Protein AF-0000000077142277 (afdb_homodimer)

Structure (mmCIF, N/CA/C/O backbone):
data_AF-0000000077142277-model_v1
#
loop_
_entity.id
_entity.type
_entity.pdbx_description
1 polymer 'Beta-lactamase domain-containing protein'
#
loop_
_atom_site.group_PDB
_atom_site.id
_atom_site.type_symbol
_atom_site.label_atom_id
_atom_site.label_alt_id
_atom_site.label_comp_id
_atom_site.label_asym_id
_atom_site.label_entity_id
_atom_site.label_seq_id
_atom_site.pdbx_PDB_ins_code
_atom_site.Cartn_x
_atom_site.Cartn_y
_atom_site.Cartn_z
_atom_site.occupancy
_atom_site.B_iso_or_equiv
_atom_site.auth_seq_id
_atom_site.auth_comp_id
_atom_site.auth_asym_id
_atom_site.auth_atom_id
_atom_site.pdbx_PDB_model_num
ATOM 1 N N . MET A 1 1 ? 14.602 -24.438 -1.252 1 96.75 1 MET A N 1
ATOM 2 C CA . MET A 1 1 ? 13.758 -23.312 -1.617 1 96.75 1 MET A CA 1
ATOM 3 C C . MET A 1 1 ? 12.633 -23.109 -0.604 1 96.75 1 MET A C 1
ATOM 5 O O . MET A 1 1 ? 12.023 -24.094 -0.161 1 96.75 1 MET A O 1
ATOM 9 N N . LYS A 1 2 ? 12.359 -21.875 -0.113 1 98.06 2 LYS A N 1
ATOM 10 C CA . LYS A 1 2 ? 11.242 -21.609 0.78 1 98.06 2 LYS A CA 1
ATOM 11 C C . LYS A 1 2 ? 10.43 -20.406 0.303 1 98.06 2 LYS A C 1
ATOM 13 O O . LYS A 1 2 ? 10.969 -19.5 -0.344 1 98.06 2 LYS A O 1
ATOM 18 N N . VAL A 1 3 ? 9.141 -20.422 0.579 1 98.81 3 VAL A N 1
ATOM 19 C CA . VAL A 1 3 ? 8.211 -19.359 0.193 1 98.81 3 VAL A CA 1
ATOM 20 C C . VAL A 1 3 ? 7.566 -18.766 1.439 1 98.81 3 VAL A C 1
ATOM 22 O O . VAL A 1 3 ? 6.977 -19.484 2.248 1 98.81 3 VAL A O 1
ATOM 25 N N . THR A 1 4 ? 7.746 -17.484 1.633 1 98.88 4 THR A N 1
ATOM 26 C CA . THR A 1 4 ? 7.117 -16.75 2.73 1 98.88 4 THR A CA 1
ATOM 27 C C . THR A 1 4 ? 5.949 -15.914 2.225 1 98.88 4 THR A C 1
ATOM 29 O O . THR A 1 4 ? 6.09 -15.164 1.257 1 98.88 4 THR A O 1
ATOM 32 N N . VAL A 1 5 ? 4.812 -16.047 2.893 1 98.94 5 VAL A N 1
ATOM 33 C CA . VAL A 1 5 ? 3.629 -15.281 2.537 1 98.94 5 VAL A CA 1
ATOM 34 C C . VAL A 1 5 ? 3.705 -13.891 3.174 1 98.94 5 VAL A C 1
ATOM 36 O O . VAL A 1 5 ? 3.561 -13.75 4.391 1 98.94 5 VAL A O 1
ATOM 39 N N . LEU A 1 6 ? 3.898 -12.875 2.354 1 98.88 6 LEU A N 1
ATOM 40 C CA . LEU A 1 6 ? 3.906 -11.5 2.854 1 98.88 6 LEU A CA 1
ATOM 41 C C . LEU A 1 6 ? 2.504 -10.906 2.812 1 98.88 6 LEU A C 1
ATOM 43 O O . LEU A 1 6 ? 2.16 -10.062 3.646 1 98.88 6 LEU A O 1
ATOM 47 N N . GLY A 1 7 ? 1.737 -11.312 1.89 1 98.81 7 GLY A N 1
ATOM 48 C CA . GLY A 1 7 ? 0.345 -10.938 1.697 1 98.81 7 GLY A CA 1
ATOM 49 C C . GLY A 1 7 ? -0.426 -11.93 0.845 1 98.81 7 GLY A C 1
ATOM 50 O O . GLY A 1 7 ? 0.099 -12.445 -0.144 1 98.81 7 GLY A O 1
ATOM 51 N N . CYS A 1 8 ? -1.662 -12.195 1.239 1 98.88 8 CYS A N 1
ATOM 52 C CA . CYS A 1 8 ? -2.379 -13.273 0.568 1 98.88 8 CYS A CA 1
ATOM 53 C C . CYS A 1 8 ? -3.805 -12.852 0.23 1 98.88 8 CYS A C 1
ATOM 55 O O . CYS A 1 8 ? -4.617 -13.68 -0.178 1 98.88 8 CYS A O 1
ATOM 57 N N . HIS A 1 9 ? -4.137 -11.539 0.423 1 98.81 9 HIS A N 1
ATOM 58 C CA . HIS A 1 9 ? -5.492 -11.086 0.13 1 98.81 9 HIS A CA 1
ATOM 59 C C . HIS A 1 9 ? -5.602 -10.562 -1.298 1 98.81 9 HIS A C 1
ATOM 61 O O . HIS A 1 9 ? -4.598 -10.164 -1.896 1 98.81 9 HIS A O 1
ATOM 67 N N . GLY A 1 10 ? -6.84 -10.492 -1.81 1 98.44 10 GLY A N 1
ATOM 68 C CA . GLY A 1 10 ? -7.164 -9.883 -3.09 1 98.44 10 GLY A CA 1
ATOM 69 C C . GLY A 1 10 ? -8.656 -9.68 -3.293 1 98.44 10 GLY A C 1
ATOM 70 O O . GLY A 1 10 ? -9.469 -10.422 -2.75 1 98.44 10 GLY A O 1
ATOM 71 N N . PRO A 1 11 ? -9.016 -8.625 -3.902 1 98.31 11 PRO A N 1
ATOM 72 C CA . PRO A 1 11 ? -8.164 -7.59 -4.492 1 98.31 11 PRO A CA 1
ATOM 73 C C . PRO A 1 11 ? -7.883 -6.441 -3.529 1 98.31 11 PRO A C 1
ATOM 75 O O . PRO A 1 11 ? -7.379 -5.395 -3.943 1 98.31 11 PRO A O 1
ATOM 78 N N . PHE A 1 12 ? -8.281 -6.547 -2.311 1 98.69 12 PHE A N 1
ATOM 79 C CA . PHE A 1 12 ? -7.969 -5.586 -1.261 1 98.69 12 PHE A CA 1
ATOM 80 C C . PHE A 1 12 ? -7.602 -6.301 0.035 1 98.69 12 PHE A C 1
ATOM 82 O O . PHE A 1 12 ? -7.93 -7.473 0.218 1 98.69 12 PHE A O 1
ATOM 89 N N . PRO A 1 13 ? -6.855 -5.672 0.905 1 98.62 13 PRO A N 1
ATOM 90 C CA . PRO A 1 13 ? -6.387 -6.352 2.117 1 98.62 13 PRO A CA 1
ATOM 91 C C . PRO A 1 13 ? -7.453 -6.402 3.211 1 98.62 13 PRO A C 1
ATOM 93 O O . PRO A 1 13 ? -8.328 -5.539 3.268 1 98.62 13 PRO A O 1
ATOM 96 N N . GLY A 1 14 ? -7.453 -7.43 4.035 1 97.62 14 GLY A N 1
ATOM 97 C CA . GLY A 1 14 ? -8.188 -7.438 5.289 1 97.62 14 GLY A CA 1
ATOM 98 C C . GLY A 1 14 ? -7.484 -6.684 6.402 1 97.62 14 GLY A C 1
ATOM 99 O O . GLY A 1 14 ? -6.426 -6.09 6.18 1 97.62 14 GLY A O 1
ATOM 100 N N . PRO A 1 15 ? -8.086 -6.703 7.578 1 96.56 15 PRO A N 1
ATOM 101 C CA . PRO A 1 15 ? -7.434 -6.039 8.711 1 96.56 15 PRO A CA 1
ATOM 102 C C . PRO A 1 15 ? -6.027 -6.57 8.977 1 96.56 15 PRO A C 1
ATOM 104 O O . PRO A 1 15 ? -5.828 -7.785 9.062 1 96.56 15 PRO A O 1
ATOM 107 N N . TYR A 1 16 ? -5.039 -5.691 9.008 1 92.81 16 TYR A N 1
ATOM 108 C CA . TYR A 1 16 ? -3.643 -5.98 9.297 1 92.81 16 TYR A CA 1
ATOM 109 C C . TYR A 1 16 ? -3.025 -6.848 8.211 1 92.81 16 TYR A C 1
ATOM 111 O O . TYR A 1 16 ? -1.979 -7.469 8.414 1 92.81 16 TYR A O 1
ATOM 119 N N . GLY A 1 17 ? -3.691 -6.973 7.121 1 97.44 17 GLY A N 1
ATOM 120 C CA . GLY A 1 17 ? -3.207 -7.816 6.043 1 97.44 17 GLY A CA 1
ATOM 121 C C . GLY A 1 17 ? -2.518 -7.039 4.938 1 97.44 17 GLY A C 1
ATOM 122 O O . GLY A 1 17 ? -2.148 -5.879 5.125 1 97.44 17 GLY A O 1
ATOM 123 N N . ALA A 1 18 ? -2.201 -7.707 3.871 1 98.75 18 ALA A N 1
ATOM 124 C CA . ALA A 1 18 ? -1.625 -7.172 2.639 1 98.75 18 ALA A CA 1
ATOM 125 C C . ALA A 1 18 ? -2.15 -7.926 1.418 1 98.75 18 ALA A C 1
ATOM 127 O O . ALA A 1 18 ? -2.684 -9.031 1.544 1 98.75 18 ALA A O 1
ATOM 128 N N . THR A 1 19 ? -2.121 -7.27 0.336 1 98.88 19 THR A N 1
ATOM 129 C CA . THR A 1 19 ? -2.475 -7.977 -0.891 1 98.88 19 THR A CA 1
ATOM 130 C C . THR A 1 19 ? -1.279 -8.758 -1.427 1 98.88 19 THR A C 1
ATOM 132 O O . THR A 1 19 ? -0.263 -8.898 -0.742 1 98.88 19 THR A O 1
ATOM 135 N N . SER A 1 20 ? -1.313 -9.312 -2.566 1 98.94 20 SER A N 1
ATOM 136 C CA . SER A 1 20 ? -0.453 -10.375 -3.076 1 98.94 20 SER A CA 1
ATOM 137 C C . SER A 1 20 ? 1.018 -9.977 -3.008 1 98.94 20 SER A C 1
ATOM 139 O O . SER A 1 20 ? 1.406 -8.93 -3.533 1 98.94 20 SER A O 1
ATOM 141 N N . GLY A 1 21 ? 1.803 -10.68 -2.354 1 98.94 21 GLY A N 1
ATOM 142 C CA . GLY A 1 21 ? 3.25 -10.609 -2.234 1 98.94 21 GLY A CA 1
ATOM 143 C C . GLY A 1 21 ? 3.859 -11.836 -1.581 1 98.94 21 GLY A C 1
ATOM 144 O O . GLY A 1 21 ? 3.438 -12.242 -0.496 1 98.94 21 GLY A O 1
ATOM 145 N N . TYR A 1 22 ? 4.859 -12.453 -2.166 1 98.94 22 TYR A N 1
ATOM 146 C CA . TYR A 1 22 ? 5.469 -13.688 -1.694 1 98.94 22 TYR A CA 1
ATOM 147 C C . TYR A 1 22 ? 6.98 -13.656 -1.871 1 98.94 22 TYR A C 1
ATOM 149 O O . TYR A 1 22 ? 7.48 -13.281 -2.936 1 98.94 22 TYR A O 1
ATOM 157 N N . LEU A 1 23 ? 7.668 -13.969 -0.826 1 98.88 23 LEU A N 1
ATOM 158 C CA . LEU A 1 23 ? 9.125 -13.984 -0.85 1 98.88 23 LEU A CA 1
ATOM 159 C C . LEU A 1 23 ? 9.656 -15.406 -1.062 1 98.88 23 LEU A C 1
ATOM 161 O O . LEU A 1 23 ? 9.391 -16.297 -0.25 1 98.88 23 LEU A O 1
ATOM 165 N N . VAL A 1 24 ? 10.305 -15.648 -2.172 1 98.81 24 VAL A N 1
ATOM 166 C CA . VAL A 1 24 ? 10.938 -16.938 -2.463 1 98.81 24 VAL A CA 1
ATOM 167 C C . VAL A 1 24 ? 12.43 -16.859 -2.158 1 98.81 24 VAL A C 1
ATOM 169 O O . VAL A 1 24 ? 13.133 -15.977 -2.666 1 98.81 24 VAL A O 1
ATOM 172 N N . GLU A 1 25 ? 12.859 -17.719 -1.372 1 98 25 GLU A N 1
ATOM 173 C CA . GLU A 1 25 ? 14.266 -17.719 -0.972 1 98 25 GLU A CA 1
ATOM 174 C C . GLU A 1 25 ? 14.938 -19.047 -1.304 1 98 25 GLU A C 1
ATOM 176 O O . GLU A 1 25 ? 14.328 -20.109 -1.156 1 98 25 GLU A O 1
ATOM 181 N N . GLU A 1 26 ? 16.078 -19.016 -1.803 1 96 26 GLU A N 1
ATOM 182 C CA . GLU A 1 26 ? 16.984 -20.141 -2.041 1 96 26 GLU A CA 1
ATOM 183 C C . GLU A 1 26 ? 18.438 -19.75 -1.812 1 96 26 GLU A C 1
ATOM 185 O O . GLU A 1 26 ? 19 -18.984 -2.6 1 96 26 GLU A O 1
ATOM 190 N N . GLU A 1 27 ? 19.062 -20.266 -0.745 1 91.5 27 GLU A N 1
ATOM 191 C CA . GLU A 1 27 ? 20.422 -19.891 -0.358 1 91.5 27 GLU A CA 1
ATOM 192 C C . GLU A 1 27 ? 20.562 -18.375 -0.197 1 91.5 27 GLU A C 1
ATOM 194 O O . GLU A 1 27 ? 19.812 -17.766 0.566 1 91.5 27 GLU A O 1
ATOM 199 N N . ASN A 1 28 ? 21.297 -17.734 -1.004 1 89.69 28 ASN A N 1
ATOM 200 C CA . ASN A 1 28 ? 21.547 -16.312 -0.842 1 89.69 28 ASN A CA 1
ATOM 201 C C . ASN A 1 28 ? 20.734 -15.492 -1.84 1 89.69 28 ASN A C 1
ATOM 203 O O . ASN A 1 28 ? 21 -14.297 -2.029 1 89.69 28 ASN A O 1
ATOM 207 N N . THR A 1 29 ? 19.75 -16.203 -2.402 1 93.5 29 THR A N 1
ATOM 208 C CA . THR A 1 29 ? 18.906 -15.531 -3.387 1 93.5 29 THR A CA 1
ATOM 209 C C . THR A 1 29 ? 17.484 -15.367 -2.857 1 93.5 29 THR A C 1
ATOM 211 O O . THR A 1 29 ? 16.953 -16.281 -2.225 1 93.5 29 THR A O 1
ATOM 214 N N . HIS A 1 30 ? 16.922 -14.18 -2.947 1 95.25 30 HIS A N 1
ATOM 215 C CA . HIS A 1 30 ? 15.5 -14.047 -2.691 1 95.25 30 HIS A CA 1
ATOM 216 C C . HIS A 1 30 ? 14.812 -13.258 -3.805 1 95.25 30 HIS A C 1
ATOM 218 O O . HIS A 1 30 ? 15.398 -12.328 -4.363 1 95.25 30 HIS A O 1
ATOM 224 N N . ILE A 1 31 ? 13.68 -13.703 -4.262 1 98.62 31 ILE A N 1
ATOM 225 C CA . ILE A 1 31 ? 12.836 -13.18 -5.328 1 98.62 31 ILE A CA 1
ATOM 226 C C . ILE A 1 31 ? 11.461 -12.828 -4.766 1 98.62 31 ILE A C 1
ATOM 228 O O . ILE A 1 31 ? 10.82 -13.648 -4.109 1 98.62 31 ILE A O 1
ATOM 232 N N . LEU A 1 32 ? 11.117 -11.57 -4.965 1 98.94 32 LEU A N 1
ATOM 233 C CA . LEU A 1 32 ? 9.781 -11.156 -4.566 1 98.94 32 LEU A CA 1
ATOM 234 C C . LEU A 1 32 ? 8.781 -11.398 -5.695 1 98.94 32 LEU A C 1
ATOM 236 O O . LEU A 1 32 ? 8.969 -10.906 -6.809 1 98.94 32 LEU A O 1
ATOM 240 N N . LEU A 1 33 ? 7.762 -12.219 -5.453 1 98.94 33 LEU A N 1
ATOM 241 C CA . LEU A 1 33 ? 6.648 -12.406 -6.375 1 98.94 33 LEU A CA 1
ATOM 242 C C . LEU A 1 33 ? 5.512 -11.438 -6.055 1 98.94 33 LEU A C 1
ATOM 244 O O . LEU A 1 33 ? 4.945 -11.484 -4.957 1 98.94 33 LEU A O 1
ATOM 248 N N . ASP A 1 34 ? 5.141 -10.547 -6.98 1 98.94 34 ASP A N 1
ATOM 249 C CA . ASP A 1 34 ? 4.152 -9.484 -6.832 1 98.94 34 ASP A CA 1
ATOM 250 C C . ASP A 1 34 ? 4.516 -8.562 -5.668 1 98.94 34 ASP A C 1
ATOM 252 O O . ASP A 1 34 ? 5.355 -8.898 -4.836 1 98.94 34 ASP A O 1
ATOM 256 N N . CYS A 1 35 ? 4.004 -7.418 -5.703 1 98.94 35 CYS A N 1
ATOM 257 C CA . CYS A 1 35 ? 4.309 -6.344 -4.762 1 98.94 35 CYS A CA 1
ATOM 258 C C . CYS A 1 35 ? 3.074 -5.5 -4.477 1 98.94 35 CYS A C 1
ATOM 260 O O . CYS A 1 35 ? 3.064 -4.297 -4.746 1 98.94 35 CYS A O 1
ATOM 262 N N . GLY A 1 36 ? 2.064 -6.133 -3.879 1 98.88 36 GLY A N 1
ATOM 263 C CA . GLY A 1 36 ? 0.787 -5.492 -3.605 1 98.88 36 GLY A CA 1
ATOM 264 C C . GLY A 1 36 ? 0.832 -4.555 -2.418 1 98.88 36 GLY A C 1
ATOM 265 O O . GLY A 1 36 ? 1.909 -4.242 -1.904 1 98.88 36 GLY A O 1
ATOM 266 N N . SER A 1 37 ? -0.294 -4.082 -1.984 1 98.69 37 SER A N 1
ATOM 267 C CA . SER A 1 37 ? -0.437 -3.148 -0.874 1 98.69 37 SER A CA 1
ATOM 268 C C . SER A 1 37 ? 0.078 -3.752 0.428 1 98.69 37 SER A C 1
ATOM 270 O O . SER A 1 37 ? -0.338 -4.844 0.818 1 98.69 37 SER A 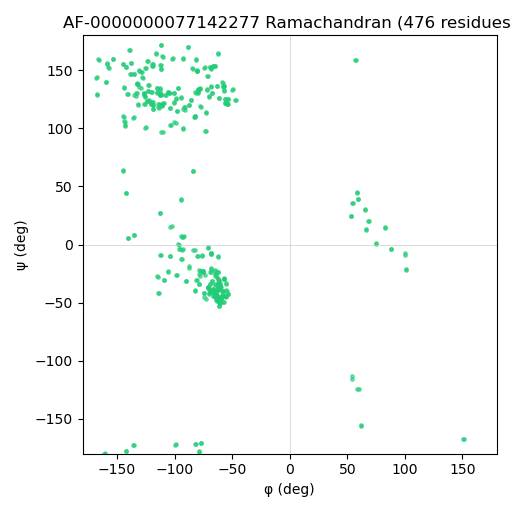O 1
ATOM 272 N N . GLY A 1 38 ? 0.979 -3.047 1.065 1 98.69 38 GLY A N 1
ATOM 273 C CA . GLY A 1 38 ? 1.481 -3.459 2.367 1 98.69 38 GLY A CA 1
ATOM 274 C C . GLY A 1 38 ? 2.67 -4.398 2.277 1 98.69 38 GLY A C 1
ATOM 275 O O . GLY A 1 38 ? 3.281 -4.73 3.295 1 98.69 38 GLY A O 1
ATOM 276 N N . VAL A 1 39 ? 3.09 -4.816 1.101 1 98.88 39 VAL A N 1
ATOM 277 C CA . VAL A 1 39 ? 4.051 -5.898 0.921 1 98.88 39 VAL A CA 1
ATOM 278 C C . VAL A 1 39 ? 5.449 -5.414 1.294 1 98.88 39 VAL A C 1
ATOM 280 O O . VAL A 1 39 ? 6.195 -6.117 1.981 1 98.88 39 VAL A O 1
ATOM 283 N N . ILE A 1 40 ? 5.836 -4.191 0.905 1 98.56 40 ILE A N 1
ATOM 284 C CA . ILE A 1 40 ? 7.223 -3.768 1.074 1 98.56 40 ILE A CA 1
ATOM 285 C C . ILE A 1 40 ? 7.516 -3.545 2.557 1 98.56 40 ILE A C 1
ATOM 287 O O . ILE A 1 40 ? 8.625 -3.82 3.023 1 98.56 40 ILE A O 1
ATOM 291 N N . SER A 1 41 ? 6.543 -3.025 3.33 1 98.62 41 SER A N 1
ATOM 292 C CA . SER A 1 41 ? 6.738 -2.91 4.773 1 98.62 41 SER A CA 1
ATOM 293 C C . SER A 1 41 ? 6.969 -4.277 5.41 1 98.62 41 SER A C 1
ATOM 295 O O . SER A 1 41 ? 7.801 -4.414 6.309 1 98.62 41 SER A O 1
ATOM 297 N N . ARG A 1 42 ? 6.301 -5.305 4.918 1 98.56 42 ARG A N 1
ATOM 298 C CA . ARG A 1 42 ? 6.371 -6.656 5.465 1 98.56 42 ARG A CA 1
ATOM 299 C C . ARG A 1 42 ? 7.648 -7.359 5.012 1 98.56 42 ARG A C 1
ATOM 301 O O . ARG A 1 42 ? 8.227 -8.148 5.762 1 98.56 42 ARG A O 1
ATOM 308 N N . TYR A 1 43 ? 8.086 -7.062 3.795 1 98.75 43 TYR A N 1
ATOM 309 C CA . TYR A 1 43 ? 9.367 -7.559 3.309 1 98.75 43 TYR A CA 1
ATOM 310 C C . TYR A 1 43 ? 10.5 -7.172 4.254 1 98.75 43 TYR A C 1
ATOM 312 O O . TYR A 1 43 ? 11.398 -7.973 4.52 1 98.75 43 TYR A O 1
ATOM 320 N N . GLN A 1 44 ? 10.398 -6.059 4.855 1 98.38 44 GLN A N 1
ATOM 321 C CA . GLN A 1 44 ? 11.461 -5.488 5.68 1 98.38 44 GLN A CA 1
ATOM 322 C C . GLN A 1 44 ? 11.539 -6.184 7.035 1 98.38 44 GLN A C 1
ATOM 324 O O . GLN A 1 44 ? 12.438 -5.906 7.832 1 98.38 44 GLN A O 1
ATOM 329 N N . ARG A 1 45 ? 10.594 -6.996 7.336 1 96.19 45 ARG A N 1
ATOM 330 C CA . ARG A 1 45 ? 10.719 -7.875 8.492 1 96.19 45 ARG A CA 1
ATOM 331 C C . ARG A 1 45 ? 11.891 -8.836 8.336 1 96.19 45 ARG A C 1
ATOM 333 O O . ARG A 1 45 ? 12.461 -9.297 9.32 1 96.19 45 ARG A O 1
ATOM 340 N N . TYR A 1 46 ? 12.227 -9.039 7.137 1 97.25 46 TYR A N 1
ATOM 341 C CA . TYR A 1 46 ? 13.195 -10.094 6.859 1 97.25 46 TYR A CA 1
ATOM 342 C C . TYR A 1 46 ? 14.5 -9.508 6.332 1 97.25 46 TYR A C 1
ATOM 344 O O . TYR A 1 46 ? 15.586 -9.938 6.727 1 97.25 46 TYR A O 1
ATOM 352 N N . TYR A 1 47 ? 14.367 -8.523 5.445 1 97.12 47 TYR A N 1
ATOM 353 C CA . TYR A 1 47 ? 15.555 -7.969 4.805 1 97.12 47 TYR A CA 1
ATOM 354 C C . TYR A 1 47 ? 15.422 -6.461 4.621 1 97.12 47 TYR A C 1
ATOM 356 O O . TYR A 1 47 ? 14.312 -5.949 4.441 1 97.12 47 TYR A O 1
ATOM 364 N N . ASP A 1 48 ? 16.578 -5.789 4.59 1 95.81 48 ASP A N 1
ATOM 365 C CA . ASP A 1 48 ? 16.594 -4.391 4.172 1 95.81 48 ASP A CA 1
ATOM 366 C C . ASP A 1 48 ? 16.266 -4.258 2.684 1 95.81 48 ASP A C 1
ATOM 368 O O . ASP A 1 48 ? 16.562 -5.16 1.896 1 95.81 48 ASP A O 1
ATOM 372 N N . LEU A 1 49 ? 15.695 -3.166 2.301 1 97.06 49 LEU A N 1
ATOM 373 C CA . LEU A 1 49 ? 15.266 -2.973 0.921 1 97.06 49 LEU A CA 1
ATOM 374 C C . LEU A 1 49 ? 16.453 -2.99 -0.031 1 97.06 49 LEU A C 1
ATOM 376 O O . LEU A 1 49 ? 16.297 -3.289 -1.218 1 97.06 49 LEU A O 1
ATOM 380 N N . ASN A 1 50 ? 17.656 -2.592 0.493 1 95.06 50 ASN A N 1
ATOM 381 C CA . ASN A 1 50 ? 18.828 -2.572 -0.377 1 95.06 50 ASN A CA 1
ATOM 382 C C . ASN A 1 50 ? 19.25 -3.984 -0.772 1 95.06 50 ASN A C 1
ATOM 384 O O . ASN A 1 50 ? 20.094 -4.156 -1.656 1 95.06 50 ASN A O 1
ATOM 388 N N . ARG A 1 51 ? 18.641 -5.043 -0.187 1 95.38 51 ARG A N 1
ATOM 389 C CA . ARG A 1 51 ? 18.922 -6.434 -0.506 1 95.38 51 ARG A CA 1
ATOM 390 C C . ARG A 1 51 ? 17.969 -6.969 -1.563 1 95.38 51 ARG A C 1
ATOM 392 O O . ARG A 1 51 ? 18.156 -8.07 -2.084 1 95.38 51 ARG A O 1
ATOM 399 N N . LEU A 1 52 ? 16.922 -6.266 -1.851 1 97 52 LEU A N 1
ATOM 400 C CA . LEU A 1 52 ? 15.953 -6.672 -2.861 1 97 52 LEU A CA 1
ATOM 401 C C . LEU A 1 52 ? 16.516 -6.5 -4.266 1 97 52 LEU A C 1
ATOM 403 O O . LEU A 1 52 ? 16.734 -5.375 -4.719 1 97 52 LEU A O 1
ATOM 407 N N . LYS A 1 53 ? 16.734 -7.613 -4.977 1 97.19 53 LYS A N 1
ATOM 408 C CA . LYS A 1 53 ? 17.406 -7.539 -6.273 1 97.19 53 LYS A CA 1
ATOM 409 C C . LYS A 1 53 ? 16.469 -7.949 -7.402 1 97.19 53 LYS A C 1
ATOM 411 O O . LYS A 1 53 ? 16.641 -7.52 -8.547 1 97.19 53 LYS A O 1
ATOM 416 N N . TYR A 1 54 ? 15.469 -8.828 -7.066 1 98.56 54 TYR A N 1
ATOM 417 C CA . TYR A 1 54 ? 14.617 -9.398 -8.102 1 98.56 54 TYR A CA 1
ATOM 418 C C . TYR A 1 54 ? 13.148 -9.32 -7.711 1 98.56 54 TYR A C 1
ATOM 420 O O . TYR A 1 54 ? 12.773 -9.688 -6.594 1 98.56 54 TYR A O 1
ATOM 428 N N . ILE A 1 55 ? 12.344 -8.828 -8.602 1 98.94 55 ILE A N 1
ATOM 429 C CA . ILE A 1 55 ? 10.891 -8.852 -8.469 1 98.94 55 ILE A CA 1
ATOM 430 C C . ILE A 1 55 ? 10.273 -9.477 -9.719 1 98.94 55 ILE A C 1
ATOM 432 O O . ILE A 1 55 ? 10.672 -9.156 -10.844 1 98.94 55 ILE A O 1
ATOM 436 N N . VAL A 1 56 ? 9.406 -10.406 -9.594 1 98.94 56 VAL A N 1
ATOM 437 C CA . VAL A 1 56 ? 8.609 -10.961 -10.672 1 98.94 56 VAL A CA 1
ATOM 438 C C . VAL A 1 56 ? 7.133 -10.625 -10.453 1 98.94 56 VAL A C 1
ATOM 440 O O . VAL A 1 56 ? 6.559 -10.977 -9.422 1 98.94 56 VAL A O 1
ATOM 443 N N . LEU A 1 57 ? 6.543 -9.891 -11.367 1 98.94 57 LEU A N 1
ATOM 444 C CA . LEU A 1 57 ? 5.137 -9.508 -11.289 1 98.94 57 LEU A CA 1
ATOM 445 C C . LEU A 1 57 ? 4.281 -10.398 -12.195 1 98.94 57 LEU A C 1
ATOM 447 O O . LEU A 1 57 ? 4.531 -10.484 -13.398 1 98.94 57 LEU A O 1
ATOM 451 N N . SER A 1 58 ? 3.305 -11.055 -11.547 1 98.94 58 SER A N 1
ATOM 452 C CA . SER A 1 58 ? 2.4 -11.883 -12.328 1 98.94 58 SER A CA 1
ATOM 453 C C . SER A 1 58 ? 1.596 -11.047 -13.32 1 98.94 58 SER A C 1
ATOM 455 O O . SER A 1 58 ? 1.39 -11.461 -14.469 1 98.94 58 SER A O 1
ATOM 457 N N . HIS A 1 59 ? 1.075 -9.93 -12.852 1 98.88 59 HIS A N 1
ATOM 458 C CA . HIS A 1 59 ? 0.354 -8.977 -13.695 1 98.88 59 HIS A CA 1
ATOM 459 C C . HIS A 1 59 ? 0.28 -7.605 -13.031 1 98.88 59 HIS A C 1
ATOM 461 O O . HIS A 1 59 ? 0.796 -7.414 -11.93 1 98.88 59 HIS A O 1
ATOM 467 N N . LEU A 1 60 ? -0.366 -6.676 -13.727 1 98.75 60 LEU A N 1
ATOM 468 C CA . LEU A 1 60 ? -0.147 -5.285 -13.336 1 98.75 60 LEU A CA 1
ATOM 469 C C . LEU A 1 60 ? -1.418 -4.68 -12.75 1 98.75 60 LEU A C 1
ATOM 471 O O . LEU A 1 60 ? -1.646 -3.473 -12.867 1 98.75 60 LEU A O 1
ATOM 475 N N . HIS A 1 61 ? -2.326 -5.516 -12.148 1 98.69 61 HIS A N 1
ATOM 476 C CA . HIS A 1 61 ? -3.402 -4.949 -11.344 1 98.69 61 HIS A CA 1
ATOM 477 C C . HIS A 1 61 ? -2.859 -4.332 -10.055 1 98.69 61 HIS A C 1
ATOM 479 O O . HIS A 1 61 ? -1.843 -4.789 -9.531 1 98.69 61 HIS A O 1
ATOM 485 N N . SER A 1 62 ? -3.525 -3.396 -9.547 1 98.31 62 SER A N 1
ATOM 486 C CA . SER A 1 62 ? -3.039 -2.588 -8.43 1 98.31 62 SER A CA 1
ATOM 487 C C . SER A 1 62 ? -2.785 -3.445 -7.195 1 98.31 62 SER A C 1
ATOM 489 O O . SER A 1 62 ? -1.827 -3.207 -6.457 1 98.31 62 SER A O 1
ATOM 491 N N . ASP A 1 63 ? -3.639 -4.422 -6.938 1 98.69 63 ASP A N 1
ATOM 492 C CA . ASP A 1 63 ? -3.477 -5.238 -5.738 1 98.69 63 ASP A CA 1
ATOM 493 C C . ASP A 1 63 ? -2.27 -6.164 -5.863 1 98.69 63 ASP A C 1
ATOM 495 O O . ASP A 1 63 ? -1.9 -6.848 -4.902 1 98.69 63 ASP A O 1
ATOM 499 N N . HIS A 1 64 ? -1.563 -6.184 -6.973 1 98.94 64 HIS A N 1
ATOM 500 C CA . HIS A 1 64 ? -0.339 -6.953 -7.168 1 98.94 64 HIS A CA 1
ATOM 501 C C . HIS A 1 64 ? 0.87 -6.031 -7.316 1 98.94 64 HIS A C 1
ATOM 503 O O . HIS A 1 64 ? 2.012 -6.496 -7.301 1 98.94 64 HIS A O 1
ATOM 509 N N . VAL A 1 65 ? 0.626 -4.652 -7.449 1 98.88 65 VAL A N 1
ATOM 510 C CA . VAL A 1 65 ? 1.776 -3.82 -7.785 1 98.88 65 VAL A CA 1
ATOM 511 C C . VAL A 1 65 ? 1.715 -2.512 -7 1 98.88 65 VAL A C 1
ATOM 513 O O . VAL A 1 65 ? 2.549 -1.624 -7.195 1 98.88 65 VAL A O 1
ATOM 516 N N . ALA A 1 66 ? 0.789 -2.332 -6.109 1 98.5 66 ALA A N 1
ATOM 517 C CA . ALA A 1 66 ? 0.543 -1.06 -5.438 1 98.5 66 ALA A CA 1
ATOM 518 C C . ALA A 1 66 ? 1.818 -0.525 -4.793 1 98.5 66 ALA A C 1
ATOM 520 O O . ALA A 1 66 ? 2.121 0.667 -4.895 1 98.5 66 ALA A O 1
ATOM 521 N N . ASP A 1 67 ? 2.598 -1.34 -4.16 1 98.81 67 ASP A N 1
ATOM 522 C CA . ASP A 1 67 ? 3.752 -0.887 -3.389 1 98.81 67 ASP A CA 1
ATOM 523 C C . ASP A 1 67 ? 4.941 -0.602 -4.301 1 98.81 67 ASP A C 1
ATOM 525 O O . ASP A 1 67 ? 5.938 -0.014 -3.869 1 98.81 67 ASP A O 1
ATOM 529 N N . MET A 1 68 ? 4.875 -0.974 -5.602 1 98.81 68 MET A N 1
ATOM 530 C CA . MET A 1 68 ? 5.922 -0.57 -6.539 1 98.81 68 MET A CA 1
ATOM 531 C C . MET A 1 68 ? 6.062 0.948 -6.574 1 98.81 68 MET A C 1
ATOM 533 O O . MET A 1 68 ? 7.164 1.468 -6.777 1 98.81 68 MET A O 1
ATOM 537 N N . MET A 1 69 ? 4.934 1.613 -6.305 1 97.62 69 MET A N 1
ATOM 538 C CA . MET A 1 69 ? 4.871 3.062 -6.477 1 97.62 69 MET A CA 1
ATOM 539 C C . MET A 1 69 ? 5.535 3.777 -5.305 1 97.62 69 MET A C 1
ATOM 541 O O . MET A 1 69 ? 5.902 4.949 -5.414 1 97.62 69 MET A O 1
ATOM 545 N N . VAL A 1 70 ? 5.68 3.182 -4.141 1 98.44 70 VAL A N 1
ATOM 546 C CA . VAL A 1 70 ? 6.398 3.775 -3.021 1 98.44 70 VAL A CA 1
ATOM 547 C C . VAL A 1 70 ? 7.816 3.209 -2.957 1 98.44 70 VAL A C 1
ATOM 549 O O . VAL A 1 70 ? 8.734 3.879 -2.488 1 98.44 70 VAL A O 1
ATOM 552 N N . LEU A 1 71 ? 7.938 1.938 -3.516 1 98.75 71 LEU A N 1
ATOM 553 C CA . LEU A 1 71 ? 9.25 1.31 -3.566 1 98.75 71 LEU A CA 1
ATOM 554 C C . LEU A 1 71 ? 10.203 2.117 -4.438 1 98.75 71 LEU A C 1
ATOM 556 O O . LEU A 1 71 ? 11.391 2.242 -4.117 1 98.75 71 LEU A O 1
ATOM 560 N N . ARG A 1 72 ? 9.688 2.66 -5.527 1 98.31 72 ARG A N 1
ATOM 561 C CA . ARG A 1 72 ? 10.562 3.402 -6.43 1 98.31 72 ARG A CA 1
ATOM 562 C C . ARG A 1 72 ? 11.164 4.617 -5.73 1 98.31 72 ARG A C 1
ATOM 564 O O . ARG A 1 72 ? 12.305 5 -6.02 1 98.31 72 ARG A O 1
ATOM 571 N N . TYR A 1 73 ? 10.43 5.273 -4.77 1 98.19 73 TYR A N 1
ATOM 572 C CA . TYR A 1 73 ? 10.977 6.371 -3.979 1 98.19 73 TYR A CA 1
ATOM 573 C C . TYR A 1 73 ? 12.086 5.875 -3.059 1 98.19 73 TYR A C 1
ATOM 575 O O . TYR A 1 73 ? 13.133 6.512 -2.943 1 98.19 73 TYR A O 1
ATOM 583 N N . ALA A 1 74 ? 11.828 4.742 -2.418 1 98.38 74 ALA A N 1
ATOM 584 C CA . ALA A 1 74 ? 12.812 4.16 -1.506 1 98.38 74 ALA A CA 1
ATOM 585 C C . ALA A 1 74 ? 14.133 3.896 -2.219 1 98.38 74 ALA A C 1
ATOM 587 O O . ALA A 1 74 ? 15.195 4.305 -1.743 1 98.38 74 ALA A O 1
ATOM 588 N N . LEU A 1 75 ? 14.023 3.256 -3.352 1 98.31 75 LEU A N 1
ATOM 589 C CA . LEU A 1 75 ? 15.203 2.867 -4.113 1 98.31 75 LEU A CA 1
ATOM 590 C C . LEU A 1 75 ? 15.961 4.094 -4.613 1 98.31 75 LEU A C 1
ATOM 592 O O . LEU A 1 75 ? 17.188 4.109 -4.625 1 98.31 75 LEU A O 1
ATOM 596 N N . ASP A 1 76 ? 15.234 5.102 -5.066 1 97.75 76 ASP A N 1
ATOM 597 C CA . ASP A 1 76 ? 15.852 6.34 -5.527 1 97.75 76 ASP A CA 1
ATOM 598 C C . ASP A 1 76 ? 16.672 6.996 -4.418 1 97.75 76 ASP A C 1
ATOM 600 O O . ASP A 1 76 ? 17.812 7.391 -4.633 1 97.75 76 ASP A O 1
ATOM 604 N N . ILE A 1 77 ? 16.094 7.082 -3.25 1 97.06 77 ILE A N 1
ATOM 605 C CA . ILE A 1 77 ? 16.75 7.699 -2.1 1 97.06 77 ILE A CA 1
ATOM 606 C C . ILE A 1 77 ? 17.969 6.875 -1.691 1 97.06 77 ILE A C 1
ATOM 608 O O . ILE A 1 77 ? 19.047 7.426 -1.446 1 97.06 77 ILE A O 1
ATOM 612 N N . MET A 1 78 ? 17.812 5.594 -1.649 1 96.94 78 MET A N 1
ATOM 613 C CA . MET A 1 78 ? 18.922 4.715 -1.269 1 96.94 78 MET A CA 1
ATOM 614 C C . MET A 1 78 ? 20.062 4.801 -2.279 1 96.94 78 MET A C 1
ATOM 616 O O . MET A 1 78 ? 21.234 4.789 -1.9 1 96.94 78 MET A O 1
ATOM 620 N N . LYS A 1 79 ?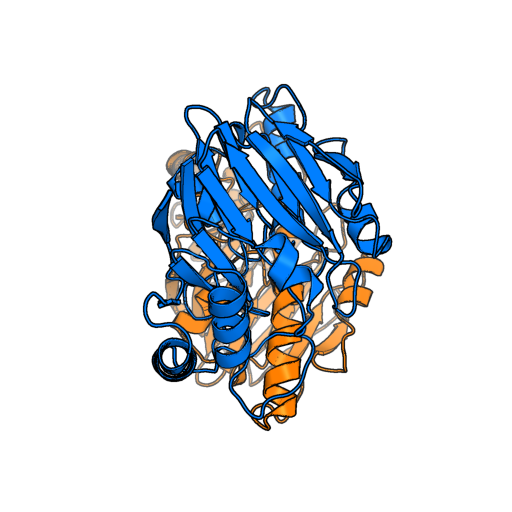 19.688 4.848 -3.545 1 96.75 79 LYS A N 1
ATOM 621 C CA . LYS A 1 79 ? 20.688 5.023 -4.594 1 96.75 79 LYS A CA 1
ATOM 622 C C . LYS A 1 79 ? 21.469 6.32 -4.398 1 96.75 79 LYS A C 1
ATOM 624 O O . LYS A 1 79 ? 22.703 6.328 -4.461 1 96.75 79 LYS A O 1
ATOM 629 N N . SER A 1 80 ? 20.781 7.418 -4.113 1 94.94 80 SER A N 1
ATOM 630 C CA . SER A 1 80 ? 21.406 8.727 -3.93 1 94.94 80 SER A CA 1
ATOM 631 C C . SER A 1 80 ? 22.312 8.742 -2.705 1 94.94 80 SER A C 1
ATOM 633 O O . SER A 1 80 ? 23.25 9.539 -2.633 1 94.94 80 SER A O 1
ATOM 635 N N . ARG A 1 81 ? 22.078 7.809 -1.766 1 94.31 81 ARG A N 1
ATOM 636 C CA . ARG A 1 81 ? 22.875 7.734 -0.542 1 94.31 81 ARG A CA 1
ATOM 637 C C . ARG A 1 81 ? 23.984 6.707 -0.674 1 94.31 81 ARG A C 1
ATOM 639 O O . ARG A 1 81 ? 24.672 6.395 0.304 1 94.31 81 ARG A O 1
ATOM 646 N N . GLY A 1 82 ? 24.062 6.082 -1.818 1 95.12 82 GLY A N 1
ATOM 647 C CA . GLY A 1 82 ? 25.141 5.121 -2.068 1 95.12 82 GLY A CA 1
ATOM 648 C C . GLY A 1 82 ? 24.844 3.748 -1.493 1 95.12 82 GLY A C 1
ATOM 649 O O . GLY A 1 82 ? 25.75 2.906 -1.406 1 95.12 82 GLY A O 1
ATOM 650 N N . MET A 1 83 ? 23.578 3.57 -1.146 1 94.81 83 MET A N 1
ATOM 651 C CA . MET A 1 83 ? 23.219 2.307 -0.515 1 94.81 83 MET A CA 1
ATOM 652 C C . MET A 1 83 ? 22.875 1.252 -1.564 1 94.81 83 MET A C 1
ATOM 654 O O . MET A 1 83 ? 22.781 0.065 -1.248 1 94.81 83 MET A O 1
ATOM 658 N N . LEU A 1 84 ? 22.578 1.657 -2.754 1 92.56 84 LEU A N 1
ATOM 659 C CA . LEU A 1 84 ? 22.234 0.774 -3.867 1 92.56 84 LEU A CA 1
ATOM 660 C C . LEU A 1 84 ? 23.219 0.967 -5.023 1 92.56 84 LEU A C 1
ATOM 662 O O . LEU A 1 84 ? 23.484 2.1 -5.434 1 92.56 84 LEU A O 1
ATOM 666 N N . THR A 1 85 ? 23.766 -0.088 -5.57 1 90 85 THR A N 1
ATOM 667 C CA . THR A 1 85 ? 24.734 0.009 -6.656 1 90 85 THR A CA 1
ATOM 668 C C . THR A 1 85 ? 24.109 -0.385 -7.984 1 90 85 THR A C 1
ATOM 670 O O . THR A 1 85 ? 24.609 -0.029 -9.055 1 90 85 THR A O 1
ATOM 673 N N . GLU A 1 86 ? 23.078 -1.135 -7.984 1 95.56 86 GLU A N 1
ATOM 674 C CA . GLU A 1 86 ? 22.391 -1.613 -9.18 1 95.56 86 GLU A CA 1
ATOM 675 C C . GLU A 1 86 ? 20.875 -1.483 -9.031 1 95.56 86 GLU A C 1
ATOM 677 O O . GLU A 1 86 ? 20.344 -1.581 -7.93 1 95.56 86 GLU A O 1
ATOM 682 N N . PRO A 1 87 ? 20.172 -1.215 -10.156 1 97.94 87 PRO A N 1
ATOM 683 C CA . PRO A 1 87 ? 18.719 -1.201 -10.102 1 97.94 87 PRO A CA 1
ATOM 684 C C . PRO A 1 87 ? 18.125 -2.572 -9.781 1 97.94 87 PRO A C 1
ATOM 686 O O . PRO A 1 87 ? 18.781 -3.596 -9.984 1 97.94 87 PRO A O 1
ATOM 689 N N . VAL A 1 88 ? 16.969 -2.549 -9.203 1 98.5 88 VAL A N 1
ATOM 690 C CA . VAL A 1 88 ? 16.234 -3.789 -8.992 1 98.5 88 VAL A CA 1
ATOM 691 C C . VAL A 1 88 ? 15.734 -4.328 -10.328 1 98.5 88 VAL A C 1
ATOM 693 O O . VAL A 1 88 ? 15.156 -3.584 -11.133 1 98.5 88 VAL A O 1
ATOM 696 N N . LYS A 1 89 ? 16 -5.59 -10.672 1 98.75 89 LYS A N 1
ATOM 697 C CA . LYS A 1 89 ? 15.477 -6.215 -11.883 1 98.75 89 LYS A CA 1
ATOM 698 C C . LYS A 1 89 ? 14.023 -6.621 -11.703 1 98.75 89 LYS A C 1
ATOM 700 O O . LYS A 1 89 ? 13.695 -7.387 -10.797 1 98.75 89 LYS A O 1
ATOM 705 N N . VAL A 1 90 ? 13.164 -6.062 -12.523 1 98.88 90 VAL A N 1
ATOM 706 C CA . VAL A 1 90 ? 11.734 -6.336 -12.461 1 98.88 90 VAL A CA 1
ATOM 707 C C . VAL A 1 90 ? 11.289 -7.062 -13.734 1 98.88 90 VAL A C 1
ATOM 709 O O . VAL A 1 90 ? 11.477 -6.555 -14.844 1 98.88 90 VAL A O 1
ATOM 712 N N . TYR A 1 91 ? 10.758 -8.211 -13.586 1 98.94 91 TYR A N 1
ATOM 713 C CA . TYR A 1 91 ? 10.211 -9.008 -14.68 1 98.94 91 TYR A CA 1
ATOM 714 C C . TYR A 1 91 ? 8.688 -8.961 -14.672 1 98.94 91 TYR A C 1
ATOM 716 O O . TYR A 1 91 ? 8.047 -9.359 -13.695 1 98.94 91 TYR A O 1
ATOM 724 N N . CYS A 1 92 ? 8.078 -8.438 -15.703 1 98.88 92 CYS A N 1
ATOM 725 C CA . CYS A 1 92 ? 6.641 -8.18 -15.664 1 98.88 92 CYS A CA 1
ATOM 726 C C . CYS A 1 92 ? 6.043 -8.203 -17.062 1 98.88 92 CYS A C 1
ATOM 728 O O . CYS A 1 92 ? 6.77 -8.133 -18.062 1 98.88 92 CYS A O 1
ATOM 730 N N . PRO A 1 93 ? 4.703 -8.398 -17.188 1 98.75 93 PRO A N 1
ATOM 731 C CA . PRO A 1 93 ? 4.043 -8.289 -18.484 1 98.75 93 PRO A CA 1
ATOM 732 C C . PRO A 1 93 ? 4.152 -6.891 -19.094 1 98.75 93 PRO A C 1
ATOM 734 O O . PRO A 1 93 ? 4.426 -5.926 -18.375 1 98.75 93 PRO A O 1
ATOM 737 N N . GLN A 1 94 ? 3.873 -6.812 -20.328 1 98.06 94 GLN A N 1
ATOM 738 C CA . GLN A 1 94 ? 3.998 -5.555 -21.062 1 98.06 94 GLN A CA 1
ATOM 739 C C . GLN A 1 94 ? 2.775 -4.668 -20.828 1 98.06 94 GLN A C 1
ATOM 741 O O . GLN A 1 94 ? 2.875 -3.439 -20.891 1 98.06 94 GLN A O 1
ATOM 746 N N . THR A 1 95 ? 1.603 -5.27 -20.609 1 97.88 95 THR A N 1
ATOM 747 C CA . THR A 1 95 ? 0.35 -4.527 -20.516 1 97.88 95 THR A CA 1
ATOM 748 C C . THR A 1 95 ? -0.295 -4.727 -19.156 1 97.88 95 THR A C 1
ATOM 750 O O . THR A 1 95 ? -0.134 -5.781 -18.531 1 97.88 95 THR A O 1
ATOM 753 N N . PRO A 1 96 ? -1.063 -3.746 -18.766 1 97.25 96 PRO A N 1
ATOM 754 C CA . PRO A 1 96 ? -1.394 -2.504 -19.469 1 97.25 96 PRO A CA 1
ATOM 755 C C . PRO A 1 96 ? -0.217 -1.533 -19.531 1 97.25 96 PRO A C 1
ATOM 757 O O . PRO A 1 96 ? 0.469 -1.319 -18.531 1 97.25 96 PRO A O 1
ATOM 760 N N . GLU A 1 97 ? -0.051 -0.806 -20.531 1 97 97 GLU A N 1
ATOM 761 C CA . GLU A 1 97 ? 1.128 0.009 -20.812 1 97 97 GLU A CA 1
ATOM 762 C C . GLU A 1 97 ? 1.205 1.206 -19.859 1 97 97 GLU A C 1
ATOM 764 O O . GLU A 1 97 ? 2.297 1.624 -19.469 1 97 97 GLU A O 1
ATOM 769 N N . ASN A 1 98 ? 0.098 1.777 -19.547 1 95.12 98 ASN A N 1
ATOM 770 C CA . ASN A 1 98 ? 0.086 2.947 -18.672 1 95.12 98 ASN A CA 1
ATOM 771 C C . ASN A 1 98 ? 0.645 2.623 -17.297 1 95.12 98 ASN A C 1
ATOM 773 O O . ASN A 1 98 ? 1.336 3.445 -16.688 1 95.12 98 ASN A O 1
ATOM 777 N N . VAL A 1 99 ? 0.351 1.396 -16.797 1 96.38 99 VAL A N 1
ATOM 778 C CA . VAL A 1 99 ? 0.879 0.974 -15.492 1 96.38 99 VAL A CA 1
ATOM 779 C C . VAL A 1 99 ? 2.383 0.738 -15.602 1 96.38 99 VAL A C 1
ATOM 781 O O . VAL A 1 99 ? 3.148 1.16 -14.734 1 96.38 99 VAL A O 1
ATOM 784 N N . LEU A 1 100 ? 2.789 0.101 -16.703 1 97.38 100 LEU A N 1
ATOM 785 C CA . LEU A 1 100 ? 4.211 -0.131 -16.922 1 97.38 100 LEU A CA 1
ATOM 786 C C . LEU A 1 100 ? 4.98 1.186 -16.953 1 97.38 100 LEU A C 1
ATOM 788 O O . LEU A 1 100 ? 6.094 1.271 -16.438 1 97.38 100 LEU A O 1
ATOM 792 N N . GLU A 1 101 ? 4.43 2.213 -17.562 1 96.44 101 GLU A N 1
ATOM 793 C CA . GLU A 1 101 ? 5.055 3.527 -17.672 1 96.44 101 GLU A CA 1
ATOM 794 C C . GLU A 1 101 ? 5.281 4.145 -16.297 1 96.44 101 GLU A C 1
ATOM 796 O O . GLU A 1 101 ? 6.262 4.863 -16.078 1 96.44 101 GLU A O 1
ATOM 801 N N . ASP A 1 102 ? 4.457 3.832 -15.391 1 95.31 102 ASP A N 1
ATOM 802 C CA . ASP A 1 102 ? 4.555 4.375 -14.039 1 95.31 102 ASP A CA 1
ATOM 803 C C . ASP A 1 102 ? 5.777 3.818 -13.312 1 95.31 102 ASP A C 1
ATOM 805 O O . ASP A 1 102 ? 6.25 4.41 -12.344 1 95.31 102 ASP A O 1
ATOM 809 N N . PHE A 1 103 ? 6.254 2.678 -13.719 1 97 103 PHE A N 1
ATOM 810 C CA . PHE A 1 103 ? 7.414 2.055 -13.094 1 97 103 PHE A CA 1
ATOM 811 C C . PHE A 1 103 ? 8.695 2.76 -13.508 1 97 103 PHE A C 1
ATOM 813 O O . PHE A 1 103 ? 9.734 2.621 -12.852 1 97 103 PHE A O 1
ATOM 820 N N . LYS A 1 104 ? 8.602 3.436 -14.68 1 96.25 104 LYS A N 1
ATOM 821 C CA . LYS A 1 104 ? 9.781 4.137 -15.172 1 96.25 104 LYS A CA 1
ATOM 822 C C . LYS A 1 104 ? 10.055 5.395 -14.352 1 96.25 104 LYS A C 1
ATOM 824 O O . LYS A 1 104 ? 9.367 6.406 -14.516 1 96.25 104 LYS A O 1
ATOM 829 N N . PHE A 1 105 ? 10.953 5.258 -13.414 1 95.44 105 PHE A N 1
ATOM 830 C CA . PHE A 1 105 ? 11.281 6.324 -12.477 1 95.44 105 PHE A CA 1
ATOM 831 C C . PHE A 1 105 ? 12.773 6.324 -12.164 1 95.44 105 PHE A C 1
ATOM 833 O O . PHE A 1 105 ? 13.258 5.477 -11.406 1 95.44 105 PHE A O 1
ATOM 840 N N . LYS A 1 106 ? 13.602 7.227 -12.727 1 96.12 106 LYS A N 1
ATOM 841 C CA . LYS A 1 106 ? 15.008 7.523 -12.453 1 96.12 106 LYS A CA 1
ATOM 842 C C . LYS A 1 106 ? 15.859 6.262 -12.531 1 96.12 106 LYS A C 1
ATOM 844 O O . LYS A 1 106 ? 16.797 6.09 -11.742 1 96.12 106 LYS A O 1
ATOM 849 N N . ASP A 1 107 ? 15.391 5.266 -13.273 1 95.62 107 ASP A N 1
ATOM 850 C CA . ASP A 1 107 ? 16.125 4.043 -13.594 1 95.62 107 ASP A CA 1
ATOM 851 C C . ASP A 1 107 ? 16.375 3.215 -12.336 1 95.62 107 ASP A C 1
ATOM 853 O O . ASP A 1 107 ? 17.438 2.598 -12.195 1 95.62 107 ASP A O 1
ATOM 857 N N . VAL A 1 108 ? 15.508 3.291 -11.391 1 97.94 108 VAL A N 1
ATOM 858 C CA . VAL A 1 108 ? 15.672 2.504 -10.18 1 97.94 108 VAL A CA 1
ATOM 859 C C . VAL A 1 108 ? 15.234 1.062 -10.43 1 97.94 108 VAL A C 1
ATOM 861 O O . VAL A 1 108 ? 15.633 0.151 -9.695 1 97.94 108 VAL A O 1
ATOM 864 N N . PHE A 1 109 ? 14.375 0.858 -11.367 1 98.62 109 PHE A N 1
ATOM 865 C CA . PHE A 1 109 ? 13.969 -0.463 -11.836 1 98.62 109 PHE A CA 1
ATOM 866 C C . PHE A 1 109 ? 14.594 -0.768 -13.195 1 98.62 109 PHE A C 1
ATOM 868 O O . PHE A 1 109 ? 14.656 0.103 -14.062 1 98.62 109 PHE A O 1
ATOM 875 N N . ASP A 1 110 ? 15.18 -1.898 -13.359 1 98.69 110 ASP A N 1
ATOM 876 C CA . ASP A 1 110 ? 15.531 -2.477 -14.648 1 98.69 110 ASP A CA 1
ATOM 877 C C . ASP A 1 110 ? 14.422 -3.4 -15.156 1 98.69 110 ASP A C 1
ATOM 879 O O . ASP A 1 110 ? 14.344 -4.562 -14.75 1 98.69 110 ASP A O 1
ATOM 883 N N . LEU A 1 111 ? 13.562 -2.908 -16.062 1 98.62 111 LEU A N 1
ATOM 884 C CA . LEU A 1 111 ? 12.336 -3.584 -16.453 1 98.62 111 LEU A CA 1
ATOM 885 C C . LEU A 1 111 ? 12.609 -4.59 -17.578 1 98.62 111 LEU A C 1
ATOM 887 O O . LEU A 1 111 ? 13.227 -4.25 -18.578 1 98.62 111 LEU A O 1
ATOM 891 N N . HIS A 1 112 ? 12.234 -5.77 -17.328 1 98.75 112 HIS A N 1
ATOM 892 C CA . HIS A 1 112 ? 12.312 -6.848 -18.312 1 98.75 112 HIS A CA 1
ATOM 893 C C . HIS A 1 112 ? 10.93 -7.406 -18.625 1 98.75 112 HIS A C 1
ATOM 895 O O . HIS A 1 112 ? 10.273 -7.984 -17.75 1 98.75 112 HIS A O 1
ATOM 901 N N . ILE A 1 113 ? 10.547 -7.309 -19.891 1 98.75 113 ILE A N 1
ATOM 902 C CA . ILE A 1 113 ? 9.227 -7.789 -20.297 1 98.75 113 ILE A CA 1
ATOM 903 C C . ILE A 1 113 ? 9.258 -9.305 -20.469 1 98.75 113 ILE A C 1
ATOM 905 O O . ILE A 1 113 ? 10.188 -9.852 -21.062 1 98.75 113 ILE A O 1
ATOM 909 N N . VAL A 1 114 ? 8.273 -9.961 -19.844 1 98.69 114 VAL A N 1
ATOM 910 C CA . VAL A 1 114 ? 8.195 -11.414 -19.953 1 98.69 114 VAL A CA 1
ATOM 911 C C . VAL A 1 114 ? 6.961 -11.812 -20.766 1 98.69 114 VAL A C 1
ATOM 913 O O . VAL A 1 114 ? 6 -11.047 -20.844 1 98.69 114 VAL A O 1
ATOM 916 N N . ASN A 1 115 ? 6.965 -12.945 -21.391 1 98.19 115 ASN A N 1
ATOM 917 C CA . ASN A 1 115 ? 5.832 -13.609 -22.031 1 98.19 115 ASN A CA 1
ATOM 918 C C . ASN A 1 115 ? 5.891 -15.117 -21.844 1 98.19 115 ASN A C 1
ATOM 920 O O . ASN A 1 115 ? 6.703 -15.625 -21.078 1 98.19 115 ASN A O 1
ATOM 924 N N . GLY A 1 116 ? 4.914 -15.836 -22.438 1 97.62 116 GLY A N 1
ATOM 925 C CA . GLY A 1 116 ? 4.777 -17.266 -22.234 1 97.62 116 GLY A CA 1
ATOM 926 C C . GLY A 1 116 ? 5.98 -18.062 -22.719 1 97.62 116 GLY A C 1
ATOM 927 O O . GLY A 1 116 ? 6.141 -19.234 -22.375 1 97.62 116 GLY A O 1
ATOM 928 N N . GLU A 1 117 ? 6.902 -17.406 -23.453 1 97.75 117 GLU A N 1
ATOM 929 C CA . GLU A 1 117 ? 8.078 -18.078 -24 1 97.75 117 GLU A CA 1
ATOM 930 C C . GLU A 1 117 ? 9.328 -17.734 -23.203 1 97.75 117 GLU A C 1
ATOM 932 O O . GLU A 1 117 ? 10.391 -18.328 -23.406 1 97.75 117 GLU A O 1
ATOM 937 N N . THR A 1 118 ? 9.234 -16.797 -22.328 1 98.38 118 THR A N 1
ATOM 938 C CA . THR A 1 118 ? 10.375 -16.344 -21.562 1 98.38 118 THR A CA 1
ATOM 939 C C . THR A 1 118 ? 10.852 -17.422 -20.594 1 98.38 118 THR A C 1
ATOM 941 O O . THR A 1 118 ? 10.039 -18.078 -19.938 1 98.38 118 THR A O 1
ATOM 944 N N . ILE A 1 119 ? 12.117 -17.703 -20.594 1 98.5 119 ILE A N 1
ATOM 945 C CA . ILE A 1 119 ? 12.773 -18.562 -19.609 1 98.5 119 ILE A CA 1
ATOM 946 C C . ILE A 1 119 ? 13.898 -17.781 -18.922 1 98.5 119 ILE A C 1
ATOM 948 O O . ILE A 1 119 ? 14.766 -17.219 -19.594 1 98.5 119 ILE A O 1
ATOM 952 N N . LEU A 1 120 ? 13.836 -17.703 -17.594 1 98.38 120 LEU A N 1
ATOM 953 C CA . LEU A 1 120 ? 14.867 -17 -16.828 1 98.38 120 LEU A CA 1
ATOM 954 C C . LEU A 1 120 ? 15.68 -17.984 -15.992 1 98.38 120 LEU A C 1
ATOM 956 O O . LEU A 1 120 ? 15.219 -19.094 -15.711 1 98.38 120 LEU A O 1
ATOM 960 N N . ASN A 1 121 ? 16.875 -17.656 -15.758 1 97.88 121 ASN A N 1
ATOM 961 C CA . ASN A 1 121 ? 17.719 -18.281 -14.742 1 97.88 121 ASN A CA 1
ATOM 962 C C . ASN A 1 121 ? 18.281 -17.234 -13.781 1 97.88 121 ASN A C 1
ATOM 964 O O . ASN A 1 121 ? 19.203 -16.5 -14.133 1 97.88 121 ASN A O 1
ATOM 968 N N . LEU A 1 122 ? 17.688 -17.125 -12.633 1 97.06 122 LEU A N 1
ATOM 969 C CA . LEU A 1 122 ? 18.141 -16.188 -11.617 1 97.06 122 LEU A CA 1
ATOM 970 C C . LEU A 1 122 ? 18.906 -16.922 -10.508 1 97.06 122 LEU A C 1
ATOM 972 O O . LEU A 1 122 ? 18.281 -17.5 -9.609 1 97.06 122 LEU A O 1
ATOM 976 N N . GLU A 1 123 ? 20.219 -16.844 -10.523 1 95.31 123 GLU A N 1
ATOM 977 C CA . GLU A 1 123 ? 21.094 -17.453 -9.516 1 95.31 123 GLU A CA 1
ATOM 978 C C . GLU A 1 123 ? 20.812 -18.938 -9.352 1 95.31 123 GLU A C 1
ATOM 980 O O . GLU A 1 123 ? 20.672 -19.422 -8.219 1 95.31 123 GLU A O 1
ATOM 985 N N . GLY A 1 124 ? 20.469 -19.672 -10.406 1 95.56 124 GLY A N 1
ATOM 986 C CA . GLY A 1 124 ? 20.281 -21.109 -10.391 1 95.56 124 GLY A CA 1
ATOM 987 C C . GLY A 1 124 ? 18.828 -21.531 -10.305 1 95.56 124 GLY A C 1
ATOM 988 O O . GLY A 1 124 ? 18.516 -22.719 -10.383 1 95.56 124 GLY A O 1
ATOM 989 N N . ILE A 1 125 ? 17.938 -20.594 -10.109 1 97.75 125 ILE A N 1
ATOM 990 C CA . ILE A 1 125 ? 16.516 -20.891 -10.125 1 97.75 125 ILE A CA 1
ATOM 991 C C . ILE A 1 125 ? 15.961 -20.672 -11.531 1 97.75 125 ILE A C 1
ATOM 993 O O . ILE A 1 125 ? 15.984 -19.562 -12.055 1 97.75 125 ILE A O 1
ATOM 997 N N . GLU A 1 126 ? 15.5 -21.766 -12.102 1 98.44 126 GLU A N 1
ATOM 998 C CA . GLU A 1 126 ? 14.844 -21.641 -13.398 1 98.44 126 GLU A CA 1
ATOM 999 C C . GLU A 1 126 ? 13.406 -21.156 -13.25 1 98.44 126 GLU A C 1
ATOM 1001 O O . GLU A 1 126 ? 12.656 -21.656 -12.406 1 98.44 126 GLU A O 1
ATOM 1006 N N . ILE A 1 127 ? 13.039 -20.156 -14.07 1 98.88 127 ILE A N 1
ATOM 1007 C CA . ILE A 1 127 ? 11.711 -19.562 -13.961 1 98.88 127 ILE A CA 1
ATOM 1008 C C . ILE A 1 127 ? 11.016 -19.609 -15.312 1 98.88 127 ILE A C 1
ATOM 1010 O O . ILE A 1 127 ? 11.586 -19.203 -16.328 1 98.88 127 ILE A O 1
ATOM 1014 N N . PHE A 1 128 ? 9.836 -20.141 -15.297 1 98.88 128 PHE A N 1
ATOM 1015 C CA . PHE A 1 128 ? 9 -20.25 -16.484 1 98.88 128 PHE A CA 1
ATOM 1016 C C . PHE A 1 128 ? 7.691 -19.484 -16.297 1 98.88 128 PHE A C 1
ATOM 1018 O O . PHE A 1 128 ? 7.25 -19.266 -15.172 1 98.88 128 PHE A O 1
ATOM 1025 N N . PHE A 1 129 ? 7.109 -19.094 -17.422 1 98.88 129 PHE A N 1
ATOM 1026 C CA . PHE A 1 129 ? 5.859 -18.328 -17.422 1 98.88 129 PHE A CA 1
ATOM 1027 C C . PHE A 1 129 ? 4.824 -18.984 -18.328 1 98.88 129 PHE A C 1
ATOM 1029 O O . PHE A 1 129 ? 5.168 -19.547 -19.359 1 98.88 129 PHE A O 1
ATOM 1036 N N . LYS A 1 130 ? 3.617 -18.953 -17.984 1 98.88 130 LYS A N 1
ATOM 1037 C CA . LYS A 1 130 ? 2.494 -19.375 -18.812 1 98.88 130 LYS A CA 1
ATOM 1038 C C . LYS A 1 130 ? 1.353 -18.375 -18.75 1 98.88 130 LYS A C 1
ATOM 1040 O O . LYS A 1 130 ? 0.92 -17.984 -17.672 1 98.88 130 LYS A O 1
ATOM 1045 N N . LYS A 1 131 ? 0.897 -17.969 -19.922 1 98.62 131 LYS A N 1
ATOM 1046 C CA . LYS A 1 131 ? -0.196 -17 -19.953 1 98.62 131 LYS A CA 1
ATOM 1047 C C . LYS A 1 131 ? -1.46 -17.578 -19.328 1 98.62 131 LYS A C 1
ATOM 1049 O O . LYS A 1 131 ? -1.812 -18.734 -19.547 1 98.62 131 LYS A O 1
ATOM 1054 N N . MET A 1 132 ? -2.109 -16.734 -18.516 1 98.62 132 MET A N 1
ATOM 1055 C CA . MET A 1 132 ? -3.332 -17.109 -17.812 1 98.62 132 MET A CA 1
ATOM 1056 C C . MET A 1 132 ? -4.531 -16.344 -18.344 1 98.62 132 MET A C 1
ATOM 1058 O O . MET A 1 132 ? -4.391 -15.531 -19.266 1 98.62 132 MET A O 1
ATOM 1062 N N . MET A 1 133 ? -5.699 -16.734 -17.891 1 98.31 133 MET A N 1
ATOM 1063 C CA . MET A 1 133 ? -6.953 -16.109 -18.328 1 98.31 133 MET A CA 1
ATOM 1064 C C . MET A 1 133 ? -7.441 -15.109 -17.281 1 98.31 133 MET A C 1
ATOM 1066 O O . MET A 1 133 ? -7.984 -15.5 -16.25 1 98.31 133 MET A O 1
ATOM 1070 N N . HIS A 1 134 ? -7.312 -13.867 -17.531 1 98.38 134 HIS A N 1
ATOM 1071 C CA . HIS A 1 134 ? -7.613 -12.734 -16.672 1 98.38 134 HIS A CA 1
ATOM 1072 C C . HIS A 1 134 ? -7.816 -11.461 -17.484 1 98.38 134 HIS A C 1
ATOM 1074 O O . HIS A 1 134 ? -7.457 -11.406 -18.656 1 98.38 134 HIS A O 1
ATOM 1080 N N . PRO A 1 135 ? -8.531 -10.453 -17.016 1 97.44 135 PRO A N 1
ATOM 1081 C CA . PRO A 1 135 ? -8.883 -9.266 -17.797 1 97.44 135 PRO A CA 1
ATOM 1082 C C . PRO A 1 135 ? -7.664 -8.539 -18.359 1 97.44 135 PRO A C 1
ATOM 1084 O O . PRO A 1 135 ? -7.762 -7.863 -19.391 1 97.44 135 PRO A O 1
ATOM 1087 N N . VAL A 1 136 ? -6.543 -8.594 -17.703 1 98 136 VAL A N 1
ATOM 1088 C CA . VAL A 1 136 ? -5.289 -8.062 -18.234 1 98 136 VAL A CA 1
ATOM 1089 C C . VAL A 1 136 ? -4.293 -9.195 -18.438 1 98 136 VAL A C 1
ATOM 1091 O O . VAL A 1 136 ? -4.516 -10.32 -17.984 1 98 136 VAL A O 1
ATOM 1094 N N . GLU A 1 137 ? -3.268 -8.859 -19.203 1 98.62 137 GLU A N 1
ATOM 1095 C CA . GLU A 1 137 ? -2.209 -9.836 -19.406 1 98.62 137 GLU A CA 1
ATOM 1096 C C . GLU A 1 137 ? -1.648 -10.344 -18.078 1 98.62 137 GLU A C 1
ATOM 1098 O O . GLU A 1 137 ? -1.211 -9.547 -17.25 1 98.62 137 GLU A O 1
ATOM 1103 N N . THR A 1 138 ? -1.725 -11.648 -17.844 1 98.69 138 THR A N 1
ATOM 1104 C CA . THR A 1 138 ? -1.345 -12.281 -16.594 1 98.69 138 THR A CA 1
ATOM 1105 C C . THR A 1 138 ? -0.584 -13.586 -16.844 1 98.69 138 THR A C 1
ATOM 1107 O O . THR A 1 138 ? -0.882 -14.305 -17.797 1 98.69 138 THR A O 1
ATOM 1110 N N . TYR A 1 139 ? 0.37 -13.898 -15.969 1 98.94 139 TYR A N 1
ATOM 1111 C CA . TYR A 1 139 ? 1.159 -15.117 -16.125 1 98.94 139 TYR A CA 1
ATOM 1112 C C . TYR A 1 139 ? 1.236 -15.891 -14.82 1 98.94 139 TYR A C 1
ATOM 1114 O O . TYR A 1 139 ? 1.387 -15.297 -13.75 1 98.94 139 TYR A O 1
ATOM 1122 N N . ALA A 1 140 ? 1.101 -17.188 -14.914 1 98.94 140 ALA A N 1
ATOM 1123 C CA . ALA A 1 140 ? 1.584 -18.078 -13.859 1 98.94 140 ALA A CA 1
ATOM 1124 C C . ALA A 1 140 ? 3.107 -18.172 -13.883 1 98.94 140 ALA A C 1
ATOM 1126 O O . ALA A 1 140 ? 3.73 -18 -14.93 1 98.94 140 ALA A O 1
ATOM 1127 N N . VAL A 1 141 ? 3.672 -18.438 -12.742 1 98.94 141 VAL A N 1
ATOM 1128 C CA . VAL A 1 141 ? 5.121 -18.5 -12.594 1 98.94 141 VAL A CA 1
ATOM 1129 C C . VAL A 1 141 ? 5.523 -19.859 -12.016 1 98.94 141 VAL A C 1
ATOM 1131 O O . VAL A 1 141 ? 5.016 -20.266 -10.969 1 98.94 141 VAL A O 1
ATOM 1134 N N . LYS A 1 142 ? 6.402 -20.625 -12.719 1 98.94 142 LYS A N 1
ATOM 1135 C CA . LYS A 1 142 ? 6.984 -21.875 -12.25 1 98.94 142 LYS A CA 1
ATOM 1136 C C . LYS A 1 142 ? 8.469 -21.703 -11.945 1 98.94 142 LYS A C 1
ATOM 1138 O O . LYS A 1 142 ? 9.227 -21.219 -12.781 1 98.94 142 LYS A O 1
ATOM 1143 N N . MET A 1 143 ? 8.812 -21.984 -10.75 1 98.81 143 MET A N 1
ATOM 1144 C CA . MET A 1 143 ? 10.211 -21.906 -10.328 1 98.81 143 MET A CA 1
ATOM 1145 C C . MET A 1 143 ? 10.758 -23.297 -10.008 1 98.81 143 MET A C 1
ATOM 1147 O O . MET A 1 143 ? 10.164 -24.047 -9.227 1 98.81 143 MET A O 1
ATOM 1151 N N . LYS A 1 144 ? 11.898 -23.609 -10.617 1 98.31 144 LYS A N 1
ATOM 1152 C CA . LYS A 1 144 ? 12.531 -24.906 -10.438 1 98.31 144 LYS A CA 1
ATOM 1153 C C . LYS A 1 144 ? 13.961 -24.766 -9.93 1 98.31 144 LYS A C 1
ATOM 1155 O O . LYS A 1 144 ? 14.719 -23.922 -10.422 1 98.31 144 LYS A O 1
ATOM 1160 N N . LYS A 1 145 ? 14.305 -25.469 -8.961 1 97.06 145 LYS A N 1
ATOM 1161 C CA . LYS A 1 145 ? 15.664 -25.672 -8.469 1 97.06 145 LYS A CA 1
ATOM 1162 C C . LYS A 1 145 ? 15.938 -27.141 -8.172 1 97.06 145 LYS A C 1
ATOM 1164 O O . LYS A 1 145 ? 15.484 -27.672 -7.156 1 97.06 145 LYS A O 1
ATOM 1169 N N . GLY A 1 146 ? 16.797 -27.781 -9.023 1 95.38 146 GLY A N 1
ATOM 1170 C CA . GLY A 1 146 ? 16.891 -29.234 -8.938 1 95.38 146 GLY A CA 1
ATOM 1171 C C . GLY A 1 146 ? 15.578 -29.938 -9.164 1 95.38 146 GLY A C 1
ATOM 1172 O O . GLY A 1 146 ? 14.922 -29.719 -10.188 1 95.38 146 GLY A O 1
ATOM 1173 N N . GLU A 1 147 ? 15.188 -30.766 -8.172 1 96.69 147 GLU A N 1
ATOM 1174 C CA . GLU A 1 147 ? 13.945 -31.516 -8.297 1 96.69 147 GLU A CA 1
ATOM 1175 C C . GLU A 1 147 ? 12.773 -30.766 -7.672 1 96.69 147 GLU A C 1
ATOM 1177 O O . GLU A 1 147 ? 11.625 -31.219 -7.758 1 96.69 147 GLU A O 1
ATOM 1182 N N . LYS A 1 148 ? 13.055 -29.625 -7.051 1 97.56 148 LYS A N 1
ATOM 1183 C CA . LYS A 1 148 ? 12.023 -28.859 -6.367 1 97.56 148 LYS A CA 1
ATOM 1184 C C . LYS A 1 148 ? 11.242 -28 -7.352 1 97.56 148 LYS A C 1
ATOM 1186 O O . LYS A 1 148 ? 11.836 -27.312 -8.188 1 97.56 148 LYS A O 1
ATOM 1191 N N . ILE A 1 149 ? 9.938 -28.062 -7.277 1 98.81 149 ILE A N 1
ATOM 1192 C CA . ILE A 1 149 ? 9.086 -27.297 -8.18 1 98.81 149 ILE A CA 1
ATOM 1193 C C . ILE A 1 149 ? 8.086 -26.469 -7.379 1 98.81 149 ILE A C 1
ATOM 1195 O O . ILE A 1 149 ? 7.324 -27.016 -6.57 1 98.81 149 ILE A O 1
ATOM 1199 N N . PHE A 1 150 ? 8.094 -25.172 -7.531 1 98.88 150 PHE A N 1
ATOM 1200 C CA . PHE A 1 150 ? 7.129 -24.234 -6.973 1 98.88 150 PHE A CA 1
ATOM 1201 C C . PHE A 1 150 ? 6.344 -23.547 -8.078 1 98.88 150 PHE A C 1
ATOM 1203 O O . PHE A 1 150 ? 6.926 -23.047 -9.047 1 98.88 150 PHE A O 1
ATOM 1210 N N . VAL A 1 151 ? 5.016 -23.516 -7.973 1 99 151 VAL A N 1
ATOM 1211 C CA . VAL A 1 151 ? 4.199 -22.828 -8.969 1 99 151 VAL A CA 1
ATOM 1212 C C . VAL A 1 151 ? 3.283 -21.828 -8.289 1 99 151 VAL A C 1
ATOM 1214 O O . VAL A 1 151 ? 2.631 -22.141 -7.293 1 99 151 VAL A O 1
ATOM 1217 N N . TYR A 1 152 ? 3.287 -20.625 -8.758 1 98.94 152 TYR A N 1
ATOM 1218 C CA . TYR A 1 152 ? 2.383 -19.547 -8.391 1 98.94 152 TYR A CA 1
ATOM 1219 C C . TYR A 1 152 ? 1.448 -19.203 -9.539 1 98.94 152 TYR A C 1
ATOM 1221 O O . TYR A 1 152 ? 1.899 -18.781 -10.609 1 98.94 152 TYR A O 1
ATOM 1229 N N . SER A 1 153 ? 0.213 -19.312 -9.336 1 98.94 153 SER A N 1
ATOM 1230 C CA . SER A 1 153 ? -0.735 -19.25 -10.445 1 98.94 153 SER A CA 1
ATOM 1231 C C . SER A 1 153 ? -0.935 -17.812 -10.922 1 98.94 153 SER A C 1
ATOM 1233 O O . SER A 1 153 ? -1.383 -17.578 -12.047 1 98.94 153 SER A O 1
ATOM 1235 N N . GLY A 1 154 ? -0.642 -16.797 -10.023 1 98.75 154 GLY A N 1
ATOM 1236 C CA . GLY A 1 154 ? -1.239 -15.492 -10.289 1 98.75 154 GLY A CA 1
ATOM 1237 C C . GLY A 1 154 ? -2.756 -15.516 -10.258 1 98.75 154 GLY A C 1
ATOM 1238 O O . GLY A 1 154 ? -3.355 -16.281 -9.5 1 98.75 154 GLY A O 1
ATOM 1239 N N . ASP A 1 155 ? -3.35 -14.57 -10.953 1 98.88 155 ASP A N 1
ATOM 1240 C CA . ASP A 1 155 ? -4.805 -14.531 -11.047 1 98.88 155 ASP A CA 1
ATOM 1241 C C . ASP A 1 155 ? -5.293 -15.18 -12.336 1 98.88 155 ASP A C 1
ATOM 1243 O O . ASP A 1 155 ? -4.727 -14.945 -13.406 1 98.88 155 ASP A O 1
ATOM 1247 N N . THR A 1 156 ? -6.32 -16.016 -12.234 1 98.88 156 THR A N 1
ATOM 1248 C CA . THR A 1 156 ? -6.809 -16.656 -13.445 1 98.88 156 THR A CA 1
ATOM 1249 C C . THR A 1 156 ? -8.172 -17.297 -13.203 1 98.88 156 THR A C 1
ATOM 1251 O O . THR A 1 156 ? -8.531 -17.594 -12.062 1 98.88 156 THR A O 1
ATOM 1254 N N . THR A 1 157 ? -8.867 -17.516 -14.312 1 98.62 157 THR A N 1
ATOM 1255 C CA . THR A 1 157 ? -9.992 -18.438 -14.32 1 98.62 157 THR A CA 1
ATOM 1256 C C . THR A 1 157 ? -9.523 -19.859 -14.633 1 98.62 157 THR A C 1
ATOM 1258 O O . THR A 1 157 ? -8.352 -20.078 -14.938 1 98.62 157 THR A O 1
ATOM 1261 N N . TYR A 1 158 ? -10.461 -20.828 -14.453 1 98.31 158 TYR A N 1
ATOM 1262 C CA . TYR A 1 158 ? -10.117 -22.219 -14.711 1 98.31 158 TYR A CA 1
ATOM 1263 C C . TYR A 1 158 ? -9.617 -22.406 -16.141 1 98.31 158 TYR A C 1
ATOM 1265 O O . TYR A 1 158 ? -10.203 -21.875 -17.078 1 98.31 158 TYR A O 1
ATOM 1273 N N . ASN A 1 159 ? -8.547 -23.078 -16.312 1 98 159 ASN A N 1
ATOM 1274 C CA . ASN A 1 159 ? -8.031 -23.438 -17.625 1 98 159 ASN A CA 1
ATOM 1275 C C . ASN A 1 159 ? -7.109 -24.656 -17.547 1 98 159 ASN A C 1
ATOM 1277 O O . ASN A 1 159 ? -6.406 -24.844 -16.562 1 98 159 ASN A O 1
ATOM 1281 N N . GLU A 1 160 ? -7.051 -25.375 -18.609 1 97.88 160 GLU A N 1
ATOM 1282 C CA . GLU A 1 160 ? -6.305 -26.641 -18.656 1 97.88 160 GLU A CA 1
ATOM 1283 C C . GLU A 1 160 ? -4.801 -26.391 -18.688 1 97.88 160 GLU A C 1
ATOM 1285 O O . GLU A 1 160 ? -4.012 -27.219 -18.266 1 97.88 160 GLU A O 1
ATOM 1290 N N . ASP A 1 161 ? -4.43 -25.25 -19.188 1 98.44 161 ASP A N 1
ATOM 1291 C CA . ASP A 1 161 ? -3.012 -24.922 -19.266 1 98.44 161 ASP A CA 1
ATOM 1292 C C . ASP A 1 161 ? -2.373 -24.891 -17.875 1 98.44 161 ASP A C 1
ATOM 1294 O O . ASP A 1 161 ? -1.209 -25.266 -17.719 1 98.44 161 ASP A O 1
ATOM 1298 N N . LEU A 1 162 ? -3.129 -24.438 -16.938 1 98.81 162 LEU A N 1
ATOM 1299 C CA . LEU A 1 162 ? -2.596 -24.359 -15.578 1 98.81 162 LEU A CA 1
ATOM 1300 C C . LEU A 1 162 ? -2.363 -25.75 -15.008 1 98.81 162 LEU A C 1
ATOM 1302 O O . LEU A 1 162 ? -1.436 -25.953 -14.227 1 98.81 162 LEU A O 1
ATOM 1306 N N . ILE A 1 163 ? -3.207 -26.75 -15.422 1 98.81 163 ILE A N 1
ATOM 1307 C CA . ILE A 1 163 ? -3.047 -28.141 -14.977 1 98.81 163 ILE A CA 1
ATOM 1308 C C . ILE A 1 163 ? -1.701 -28.672 -15.461 1 98.81 163 ILE A C 1
ATOM 1310 O O . ILE A 1 163 ? -0.919 -29.203 -14.664 1 98.81 163 ILE A O 1
ATOM 1314 N N . SER A 1 164 ? -1.461 -28.453 -16.734 1 98.62 164 SER A N 1
ATOM 1315 C CA . SER A 1 164 ? -0.202 -28.922 -17.312 1 98.62 164 SER A CA 1
ATOM 1316 C C . SER A 1 164 ? 0.986 -28.172 -16.719 1 98.62 164 SER A C 1
ATOM 1318 O O . SER A 1 164 ? 2.033 -28.766 -16.453 1 98.62 164 SER A O 1
ATOM 1320 N N . PHE A 1 165 ? 0.839 -26.922 -16.5 1 98.81 165 PHE A N 1
ATOM 1321 C CA . PHE A 1 165 ? 1.916 -26.047 -16.031 1 98.81 165 PHE A CA 1
ATOM 1322 C C . PHE A 1 165 ? 2.301 -26.375 -14.594 1 98.81 165 PHE A C 1
ATOM 1324 O O . PHE A 1 165 ? 3.477 -26.297 -14.234 1 98.81 165 PHE A O 1
ATOM 1331 N N . ALA A 1 166 ? 1.342 -26.781 -13.766 1 98.88 166 ALA A N 1
ATOM 1332 C CA . ALA A 1 166 ? 1.564 -27.031 -12.344 1 98.88 166 ALA A CA 1
ATOM 1333 C C . ALA A 1 166 ? 1.873 -28.5 -12.086 1 98.88 166 ALA A C 1
ATOM 1335 O O . ALA A 1 166 ? 1.965 -28.938 -10.938 1 98.88 166 ALA A O 1
ATOM 1336 N N . ASN A 1 167 ? 2.033 -29.266 -13.172 1 98.75 167 ASN A N 1
ATOM 1337 C CA . ASN A 1 167 ? 2.182 -30.719 -13.062 1 98.75 167 ASN A CA 1
ATOM 1338 C C . ASN A 1 167 ? 3.312 -31.094 -12.117 1 98.75 167 ASN A C 1
ATOM 1340 O O . ASN A 1 167 ? 4.434 -30.609 -12.25 1 98.75 167 ASN A O 1
ATOM 1344 N N . LYS A 1 168 ? 3.031 -31.859 -11.055 1 98.75 168 LYS A N 1
ATOM 1345 C CA . LYS A 1 168 ? 3.939 -32.469 -10.086 1 98.75 168 LYS A CA 1
ATOM 1346 C C . LYS A 1 168 ? 4.613 -31.406 -9.227 1 98.75 168 LYS A C 1
ATOM 1348 O O . LYS A 1 168 ? 5.703 -31.625 -8.688 1 98.75 168 LYS A O 1
ATOM 1353 N N . ALA A 1 169 ? 4.039 -30.219 -9.148 1 98.88 169 ALA A N 1
ATOM 1354 C CA . ALA A 1 169 ? 4.582 -29.188 -8.266 1 98.88 169 ALA A CA 1
ATOM 1355 C C . ALA A 1 169 ? 4.652 -29.688 -6.824 1 98.88 169 ALA A C 1
ATOM 1357 O O . ALA A 1 169 ? 3.734 -30.359 -6.348 1 98.88 169 ALA A O 1
ATOM 1358 N N . ASP A 1 170 ? 5.801 -29.375 -6.176 1 98.94 170 ASP A N 1
ATOM 1359 C CA . ASP A 1 170 ? 5.91 -29.656 -4.746 1 98.94 170 ASP A CA 1
ATOM 1360 C C . ASP A 1 170 ? 5.004 -28.734 -3.939 1 98.94 170 ASP A C 1
ATOM 1362 O O . ASP A 1 170 ? 4.406 -29.156 -2.943 1 98.94 170 ASP A O 1
ATOM 1366 N N . LEU A 1 171 ? 4.941 -27.516 -4.305 1 98.94 171 LEU A N 1
ATOM 1367 C CA . LEU A 1 171 ? 4.062 -26.5 -3.74 1 98.94 171 LEU A CA 1
ATOM 1368 C C . LEU A 1 171 ? 3.342 -25.734 -4.844 1 98.94 171 LEU A C 1
ATOM 1370 O O . LEU A 1 171 ? 3.98 -25.188 -5.75 1 98.94 171 LEU A O 1
ATOM 1374 N N . PHE A 1 172 ? 2.061 -25.781 -4.801 1 98.94 172 PHE A N 1
ATOM 1375 C CA . PHE A 1 172 ? 1.2 -25.031 -5.715 1 98.94 172 PHE A CA 1
ATOM 1376 C C . PHE A 1 172 ? 0.451 -23.938 -4.977 1 98.94 172 PHE A C 1
ATOM 1378 O O . PHE A 1 172 ? -0.509 -24.203 -4.254 1 98.94 172 PHE A O 1
ATOM 1385 N N . LEU A 1 173 ? 0.984 -22.703 -5.031 1 98.94 173 LEU A N 1
ATOM 1386 C CA . LEU A 1 173 ? 0.308 -21.5 -4.531 1 98.94 173 LEU A CA 1
ATOM 1387 C C . LEU A 1 173 ? -0.684 -20.969 -5.559 1 98.94 173 LEU A C 1
ATOM 1389 O O . LEU A 1 173 ? -0.284 -20.406 -6.578 1 98.94 173 LEU A O 1
ATOM 1393 N N . CYS A 1 174 ? -1.978 -21.078 -5.273 1 98.94 174 CYS A N 1
ATOM 1394 C CA . CYS A 1 174 ? -2.945 -20.938 -6.355 1 98.94 174 CYS A CA 1
ATOM 1395 C C . CYS A 1 174 ? -4.07 -19.984 -5.953 1 98.94 174 CYS A C 1
ATOM 1397 O O . CYS A 1 174 ? -4.578 -20.062 -4.832 1 98.94 174 CYS A O 1
ATOM 1399 N N . ASP A 1 175 ? -4.457 -19.125 -6.898 1 98.69 175 ASP A N 1
ATOM 1400 C CA . ASP A 1 175 ? -5.66 -18.312 -6.801 1 98.69 175 ASP A CA 1
ATOM 1401 C C . ASP A 1 175 ? -6.859 -19.156 -6.367 1 98.69 175 ASP A C 1
ATOM 1403 O O . ASP A 1 175 ? -7.117 -20.219 -6.934 1 98.69 175 ASP A O 1
ATOM 1407 N N . GLY A 1 176 ? -7.488 -18.797 -5.363 1 98.44 176 GLY A N 1
ATOM 1408 C CA . GLY A 1 176 ? -8.719 -19.391 -4.859 1 98.44 176 GLY A CA 1
ATOM 1409 C C . GLY A 1 176 ? -9.688 -18.359 -4.305 1 98.44 176 GLY A C 1
ATOM 1410 O O . GLY A 1 176 ? -10.219 -18.547 -3.207 1 98.44 176 GLY A O 1
ATOM 1411 N N . ASN A 1 177 ? -9.867 -17.312 -4.973 1 98.56 177 ASN A N 1
ATOM 1412 C CA . ASN A 1 177 ? -10.555 -16.109 -4.531 1 98.56 177 ASN A CA 1
ATOM 1413 C C . ASN A 1 177 ? -12.031 -16.359 -4.262 1 98.56 177 ASN A C 1
ATOM 1415 O O . ASN A 1 177 ? -12.625 -15.75 -3.375 1 98.56 177 ASN A O 1
ATOM 1419 N N . PHE A 1 178 ? -12.695 -17.266 -5.035 1 98.5 178 PHE A N 1
ATOM 1420 C CA . PHE A 1 178 ? -14.141 -17.438 -5.012 1 98.5 178 PHE A CA 1
ATOM 1421 C C . PHE A 1 178 ? -14.516 -18.781 -4.383 1 98.5 178 PHE A C 1
ATOM 1423 O O . PHE A 1 178 ? -13.656 -19.656 -4.203 1 98.5 178 PHE A O 1
ATOM 1430 N N . LEU A 1 179 ? -15.766 -18.875 -3.975 1 98.5 179 LEU A N 1
ATOM 1431 C CA . LEU A 1 179 ? -16.422 -20.141 -3.648 1 98.5 179 LEU A CA 1
ATOM 1432 C C . LEU A 1 179 ? -17.328 -20.578 -4.781 1 98.5 179 LEU A C 1
ATOM 1434 O O . LEU A 1 179 ? -17.688 -19.781 -5.652 1 98.5 179 LEU A O 1
ATOM 1438 N N . THR A 1 180 ? -17.609 -21.875 -4.746 1 97.69 180 THR A N 1
ATOM 1439 C CA . THR A 1 180 ? -18.5 -22.422 -5.758 1 97.69 180 THR A CA 1
ATOM 1440 C C . THR A 1 180 ? -19.781 -21.578 -5.871 1 97.69 180 THR A C 1
ATOM 1442 O O . THR A 1 180 ? -20.359 -21.203 -4.859 1 97.69 180 THR A O 1
ATOM 1445 N N . GLY A 1 181 ? -20.172 -21.266 -7.082 1 96.69 181 GLY A N 1
ATOM 1446 C CA . GLY A 1 181 ? -21.359 -20.469 -7.32 1 96.69 181 GLY A CA 1
ATOM 1447 C C . GLY A 1 181 ? -21.062 -19.016 -7.625 1 96.69 181 GLY A C 1
ATOM 1448 O O . GLY A 1 181 ? -21.891 -18.312 -8.211 1 96.69 181 GLY A O 1
ATOM 1449 N N . MET A 1 182 ? -19.891 -18.547 -7.219 1 96.06 182 MET A N 1
ATOM 1450 C CA . MET A 1 182 ? -19.469 -17.188 -7.527 1 96.06 182 MET A CA 1
ATOM 1451 C C . MET A 1 182 ? -18.844 -17.109 -8.914 1 96.06 182 MET A C 1
ATOM 1453 O O . MET A 1 182 ? -18.344 -18.109 -9.43 1 96.06 182 MET A O 1
ATOM 1457 N N . GLN A 1 183 ? -19 -15.93 -9.492 1 93.06 183 GLN A N 1
ATOM 1458 C CA . GLN A 1 183 ? -18.484 -15.734 -10.844 1 93.06 183 GLN A CA 1
ATOM 1459 C C . GLN A 1 183 ? -17.531 -14.539 -10.898 1 93.06 183 GLN A C 1
ATOM 1461 O O . GLN A 1 183 ? -17.688 -13.586 -10.133 1 93.06 183 GLN A O 1
ATOM 1466 N N . GLY A 1 184 ? -16.578 -14.562 -11.812 1 95.38 184 GLY A N 1
ATOM 1467 C CA . GLY A 1 184 ? -15.594 -13.516 -12.008 1 95.38 184 GLY A CA 1
ATOM 1468 C C . GLY A 1 184 ? -14.281 -14.031 -12.562 1 95.38 184 GLY A C 1
ATOM 1469 O O . GLY A 1 184 ? -14.195 -15.172 -13.023 1 95.38 184 GLY A O 1
ATOM 1470 N N . PRO A 1 185 ? -13.312 -13.203 -12.516 1 98.06 185 PRO A N 1
ATOM 1471 C CA . PRO A 1 185 ? -12.078 -13.555 -13.227 1 98.06 185 PRO A CA 1
ATOM 1472 C C . PRO A 1 185 ? -11.055 -14.234 -12.32 1 98.06 185 PRO A C 1
ATOM 1474 O O . PRO A 1 185 ? -9.859 -13.922 -12.383 1 98.06 185 PRO A O 1
ATOM 1477 N N . HIS A 1 186 ? -11.547 -15.086 -11.453 1 98.81 186 HIS A N 1
ATOM 1478 C CA . HIS A 1 186 ? -10.688 -15.836 -10.547 1 98.81 186 HIS A CA 1
ATOM 1479 C C . HIS A 1 186 ? -11.164 -17.266 -10.398 1 98.81 186 HIS A C 1
ATOM 1481 O O . HIS A 1 186 ? -12.273 -17.609 -10.812 1 98.81 186 HIS A O 1
ATOM 1487 N N . LEU A 1 187 ? -10.391 -18.109 -9.836 1 98.81 187 LEU A N 1
ATOM 1488 C CA . LEU A 1 187 ? -10.742 -19.484 -9.523 1 98.81 187 LEU A CA 1
ATOM 1489 C C . LEU A 1 187 ? -11.555 -19.562 -8.234 1 98.81 187 LEU A C 1
ATOM 1491 O O . LEU A 1 187 ? -11.367 -18.75 -7.332 1 98.81 187 LEU A O 1
ATOM 1495 N N . THR A 1 188 ? -12.422 -20.562 -8.18 1 98.75 188 THR A N 1
ATOM 1496 C CA . THR A 1 188 ? -12.984 -20.969 -6.895 1 98.75 188 THR A CA 1
ATOM 1497 C C . THR A 1 188 ? -12.016 -21.875 -6.148 1 98.75 188 THR A C 1
ATOM 1499 O O . THR A 1 188 ? -11.117 -22.469 -6.754 1 98.75 188 THR A O 1
ATOM 1502 N N . ALA A 1 189 ? -12.227 -21.953 -4.832 1 98.81 189 ALA A N 1
ATOM 1503 C CA . ALA A 1 189 ? -11.43 -22.875 -4.039 1 98.81 189 ALA A CA 1
ATOM 1504 C C . ALA A 1 189 ? -11.539 -24.297 -4.582 1 98.81 189 ALA A C 1
ATOM 1506 O O . ALA A 1 189 ? -10.539 -25.016 -4.652 1 98.81 189 ALA A O 1
ATOM 1507 N N . ALA A 1 190 ? -12.68 -24.703 -5.004 1 98.75 190 ALA A N 1
ATOM 1508 C CA . ALA A 1 190 ? -12.914 -26.031 -5.566 1 98.75 190 ALA A CA 1
ATOM 1509 C C . ALA A 1 190 ? -12.133 -26.234 -6.859 1 98.75 190 ALA A C 1
ATOM 1511 O O . ALA A 1 190 ? -11.484 -27.266 -7.051 1 98.75 190 ALA A O 1
ATOM 1512 N N . GLU A 1 191 ? -12.219 -25.266 -7.703 1 98.81 191 GLU A N 1
ATOM 1513 C CA . GLU A 1 191 ? -11.516 -25.359 -8.977 1 98.81 191 GLU A CA 1
ATOM 1514 C C . GLU A 1 191 ? -10 -25.438 -8.773 1 98.81 191 GLU A C 1
ATOM 1516 O O . GLU A 1 191 ? -9.32 -26.219 -9.445 1 98.81 191 GLU A O 1
ATOM 1521 N N . ALA A 1 192 ? -9.477 -24.594 -7.879 1 98.94 192 ALA A N 1
ATOM 1522 C CA . ALA A 1 192 ? -8.055 -24.656 -7.562 1 98.94 192 ALA A CA 1
ATOM 1523 C C . ALA A 1 192 ? -7.652 -26.062 -7.102 1 98.94 192 ALA A C 1
ATOM 1525 O O . ALA A 1 192 ? -6.625 -26.594 -7.527 1 98.94 192 ALA A O 1
ATOM 1526 N N . ALA A 1 193 ? -8.469 -26.625 -6.246 1 98.94 193 ALA A N 1
ATOM 1527 C CA . ALA A 1 193 ? -8.203 -27.953 -5.711 1 98.94 193 ALA A CA 1
ATOM 1528 C C . ALA A 1 193 ? -8.289 -29.016 -6.809 1 98.94 193 ALA A C 1
ATOM 1530 O O . ALA A 1 193 ? -7.488 -29.953 -6.836 1 98.94 193 ALA A O 1
ATOM 1531 N N . GLU A 1 194 ? -9.258 -28.875 -7.664 1 98.88 194 GLU A N 1
ATOM 1532 C CA . GLU A 1 194 ? -9.383 -29.781 -8.797 1 98.88 194 GLU A CA 1
ATOM 1533 C C . GLU A 1 194 ? -8.141 -29.75 -9.68 1 98.88 194 GLU A C 1
ATOM 1535 O O . GLU A 1 194 ? -7.648 -30.797 -10.117 1 98.88 194 GLU A O 1
ATOM 1540 N N . ILE A 1 195 ? -7.68 -28.578 -9.922 1 98.94 195 ILE A N 1
ATOM 1541 C CA . ILE A 1 195 ? -6.477 -28.406 -10.734 1 98.94 195 ILE A CA 1
ATOM 1542 C C . ILE A 1 195 ? -5.289 -29.062 -10.039 1 98.94 195 ILE A C 1
ATOM 1544 O O . ILE A 1 195 ? -4.512 -29.781 -10.672 1 98.94 195 ILE A O 1
ATOM 1548 N N . ALA A 1 196 ? -5.141 -28.797 -8.758 1 98.94 196 ALA A N 1
ATOM 1549 C CA . ALA A 1 196 ? -4.043 -29.391 -7.996 1 98.94 196 ALA A CA 1
ATOM 1550 C C . ALA A 1 196 ? -4.066 -30.922 -8.102 1 98.94 196 ALA A C 1
ATOM 1552 O O . ALA A 1 196 ? -3.02 -31.547 -8.273 1 98.94 196 ALA A O 1
ATOM 1553 N N . LYS A 1 197 ? -5.246 -31.484 -7.953 1 98.88 197 LYS A N 1
ATOM 1554 C CA . LYS A 1 197 ? -5.422 -32.938 -8.039 1 98.88 197 LYS A CA 1
ATOM 1555 C C . LYS A 1 197 ? -5.02 -33.438 -9.422 1 98.88 197 LYS A C 1
ATOM 1557 O O . LYS A 1 197 ? -4.203 -34.375 -9.531 1 98.88 197 LYS A O 1
ATOM 1562 N N . LYS A 1 198 ? -5.594 -32.844 -10.453 1 98.88 198 LYS A N 1
ATOM 1563 C CA . LYS A 1 198 ? -5.324 -33.25 -11.828 1 98.88 198 LYS A CA 1
ATOM 1564 C C . LYS A 1 198 ? -3.85 -33.094 -12.172 1 98.88 198 LYS A C 1
ATOM 1566 O O . LYS A 1 198 ? -3.293 -33.875 -12.945 1 98.88 198 LYS A O 1
ATOM 1571 N N . ALA A 1 199 ? -3.215 -32.062 -11.602 1 98.88 199 ALA A N 1
ATOM 1572 C CA . ALA A 1 199 ? -1.813 -31.766 -11.875 1 98.88 199 ALA A CA 1
ATOM 1573 C C . ALA A 1 199 ? -0.884 -32.625 -11.016 1 98.88 199 ALA A C 1
ATOM 1575 O O . ALA A 1 199 ? 0.34 -32.531 -11.156 1 98.88 199 ALA A O 1
ATOM 1576 N N . GLU A 1 200 ? -1.442 -33.406 -10.125 1 98.75 200 GLU A N 1
ATOM 1577 C CA . GLU A 1 200 ? -0.676 -34.281 -9.227 1 98.75 200 GLU A CA 1
ATOM 1578 C C . GLU A 1 200 ? 0.283 -33.438 -8.367 1 98.75 200 GLU A C 1
ATOM 1580 O O . GLU A 1 200 ? 1.451 -33.812 -8.219 1 98.75 200 GLU A O 1
ATOM 1585 N N . CYS A 1 201 ? -0.137 -32.312 -7.922 1 98.88 201 CYS A N 1
ATOM 1586 C CA . CYS A 1 201 ? 0.655 -31.5 -7 1 98.88 201 CYS A CA 1
ATOM 1587 C C . CYS A 1 201 ? 0.81 -32.188 -5.652 1 98.88 201 CYS A C 1
ATOM 1589 O O . CYS A 1 201 ? -0.013 -33.031 -5.293 1 98.88 201 CYS A O 1
ATOM 1591 N N . LYS A 1 202 ? 1.866 -31.891 -4.945 1 98.88 202 LYS A N 1
ATOM 1592 C CA . LYS A 1 202 ? 2.051 -32.469 -3.619 1 98.88 202 LYS A CA 1
ATOM 1593 C C . LYS A 1 202 ? 1.271 -31.688 -2.566 1 98.88 202 LYS A C 1
ATOM 1595 O O . LYS A 1 202 ? 0.688 -32.281 -1.653 1 98.88 202 LYS A O 1
ATOM 1600 N N . LYS A 1 203 ? 1.257 -30.375 -2.682 1 98.88 203 LYS A N 1
ATOM 1601 C CA . LYS A 1 203 ? 0.579 -29.5 -1.728 1 98.88 203 LYS A CA 1
ATOM 1602 C C . LYS A 1 203 ? -0.059 -28.297 -2.434 1 98.88 203 LYS A C 1
ATOM 1604 O O . LYS A 1 203 ? 0.553 -27.703 -3.316 1 98.88 203 LYS A O 1
ATOM 1609 N N . LEU A 1 204 ? -1.28 -28.016 -2.059 1 98.94 204 LEU A N 1
ATOM 1610 C CA . LEU A 1 204 ? -1.991 -26.828 -2.523 1 98.94 204 LEU A CA 1
ATOM 1611 C C . LEU A 1 204 ? -2.107 -25.797 -1.411 1 98.94 204 LEU A C 1
ATOM 1613 O O . LEU A 1 204 ? -2.479 -26.125 -0.284 1 98.94 204 LEU A O 1
ATOM 1617 N N . VAL A 1 205 ? -1.732 -24.578 -1.664 1 98.94 205 VAL A N 1
ATOM 1618 C CA . VAL A 1 205 ? -2.002 -23.453 -0.785 1 98.94 205 VAL A CA 1
ATOM 1619 C C . VAL A 1 205 ? -2.867 -22.422 -1.513 1 98.94 205 VAL A C 1
ATOM 1621 O O . VAL A 1 205 ? -2.459 -21.875 -2.535 1 98.94 205 VAL A O 1
ATOM 1624 N N . LEU A 1 206 ? -4.062 -22.203 -1.002 1 98.94 206 LEU A N 1
ATOM 1625 C CA . LEU A 1 206 ? -4.957 -21.219 -1.59 1 98.94 206 LEU A CA 1
ATOM 1626 C C . LEU A 1 206 ? -4.559 -19.797 -1.166 1 98.94 206 LEU A C 1
ATOM 1628 O O . LEU A 1 206 ? -4.262 -19.562 0.007 1 98.94 206 LEU A O 1
ATOM 1632 N N . THR A 1 207 ? -4.527 -18.891 -2.16 1 98.88 207 THR A N 1
ATOM 1633 C CA . THR A 1 207 ? -4.184 -17.5 -1.892 1 98.88 207 THR A CA 1
ATOM 1634 C C . THR A 1 207 ? -5.133 -16.547 -2.623 1 98.88 207 THR A C 1
ATOM 1636 O O . THR A 1 207 ? -6.172 -16.969 -3.129 1 98.88 207 THR A O 1
ATOM 1639 N N . HIS A 1 208 ? -4.789 -15.172 -2.572 1 98.88 208 HIS A N 1
ATOM 1640 C CA . HIS A 1 208 ? -5.617 -14.117 -3.145 1 98.88 208 HIS A CA 1
ATOM 1641 C C . HIS A 1 208 ? -7.016 -14.117 -2.537 1 98.88 208 HIS A C 1
ATOM 1643 O O . HIS A 1 208 ? -8.016 -14.094 -3.262 1 98.88 208 HIS A O 1
ATOM 1649 N N . LEU A 1 209 ? -7.109 -14.258 -1.248 1 98.69 209 LEU A N 1
ATOM 1650 C CA . LEU A 1 209 ? -8.336 -14.492 -0.49 1 98.69 209 LEU A CA 1
ATOM 1651 C C . LEU A 1 209 ? -9.125 -13.195 -0.322 1 98.69 209 LEU A C 1
ATOM 1653 O O . LEU A 1 209 ? -8.547 -12.148 -0.009 1 98.69 209 LEU A O 1
ATOM 1657 N N . SER A 1 210 ? -10.406 -13.273 -0.557 1 98.06 210 SER A N 1
ATOM 1658 C CA . SER A 1 210 ? -11.258 -12.125 -0.272 1 98.06 210 SER A CA 1
ATOM 1659 C C . SER A 1 210 ? -11.43 -11.922 1.229 1 98.06 210 SER A C 1
ATOM 1661 O O . SER A 1 210 ? -11.797 -12.852 1.951 1 98.06 210 SER A O 1
ATOM 1663 N N . PRO A 1 211 ? -11.281 -10.695 1.688 1 97.25 211 PRO A N 1
ATOM 1664 C CA . PRO A 1 211 ? -11.492 -10.453 3.117 1 97.25 211 PRO A CA 1
ATOM 1665 C C . PRO A 1 211 ? -12.953 -10.617 3.539 1 97.25 211 PRO A C 1
ATOM 1667 O O . PRO A 1 211 ? -13.25 -10.641 4.734 1 97.25 211 PRO A O 1
ATOM 1670 N N . LEU A 1 212 ? -13.852 -10.789 2.6 1 96.94 212 LEU A N 1
ATOM 1671 C CA . LEU A 1 212 ? -15.281 -10.859 2.885 1 96.94 212 LEU A CA 1
ATOM 1672 C C . LEU A 1 212 ? -15.742 -12.305 3.006 1 96.94 212 LEU A C 1
ATOM 1674 O O . LEU A 1 212 ? -16.922 -12.57 3.256 1 96.94 212 LEU A O 1
ATOM 1678 N N . ILE A 1 213 ? -14.836 -13.273 2.773 1 97.56 213 ILE A N 1
ATOM 1679 C CA . ILE A 1 213 ? -15.164 -14.695 2.832 1 97.56 213 ILE A CA 1
ATOM 1680 C C . ILE A 1 213 ? -14.383 -15.352 3.967 1 97.56 213 ILE A C 1
ATOM 1682 O O . ILE A 1 213 ? -13.188 -15.102 4.137 1 97.56 213 ILE A O 1
ATOM 1686 N N . PHE A 1 214 ? -15.039 -16.172 4.766 1 97.19 214 PHE A N 1
ATOM 1687 C CA . PHE A 1 214 ? -14.406 -16.844 5.891 1 97.19 214 PHE A CA 1
ATOM 1688 C C . PHE A 1 214 ? -13.406 -17.875 5.402 1 97.19 214 PHE A C 1
ATOM 1690 O O . PHE A 1 214 ? -13.695 -18.656 4.488 1 97.19 214 PHE A O 1
ATOM 1697 N N . ILE A 1 215 ? -12.297 -17.891 6.02 1 97 215 ILE A N 1
ATOM 1698 C CA . ILE A 1 215 ? -11.18 -18.75 5.629 1 97 215 ILE A CA 1
ATOM 1699 C C . ILE A 1 215 ? -11.625 -20.219 5.648 1 97 215 ILE A C 1
ATOM 1701 O O . ILE A 1 215 ? -11.227 -21 4.781 1 97 215 ILE A O 1
ATOM 1705 N N . ASN A 1 216 ? -12.391 -20.578 6.625 1 97.94 216 ASN A N 1
ATOM 1706 C CA . ASN A 1 216 ? -12.836 -21.969 6.762 1 97.94 216 ASN A CA 1
ATOM 1707 C C . ASN A 1 216 ? -13.688 -22.406 5.57 1 97.94 216 ASN A C 1
ATOM 1709 O O . ASN A 1 216 ? -13.688 -23.578 5.199 1 97.94 216 ASN A O 1
ATOM 1713 N N . ASP A 1 217 ? -14.414 -21.453 4.945 1 98.62 217 ASP A N 1
ATOM 1714 C CA . ASP A 1 217 ? -15.242 -21.781 3.789 1 98.62 217 ASP A CA 1
ATOM 1715 C C . ASP A 1 217 ? -14.383 -22.203 2.6 1 98.62 217 ASP A C 1
ATOM 1717 O O . ASP A 1 217 ? -14.719 -23.141 1.878 1 98.62 217 ASP A O 1
ATOM 1721 N N . TYR A 1 218 ? -13.242 -21.547 2.402 1 98.62 218 TYR A N 1
ATOM 1722 C CA . TYR A 1 218 ? -12.297 -21.922 1.358 1 98.62 218 TYR A CA 1
ATOM 1723 C C . TYR A 1 218 ? -11.773 -23.344 1.591 1 98.62 218 TYR A C 1
ATOM 1725 O O . TYR A 1 218 ? -11.758 -24.156 0.672 1 98.62 218 TYR A O 1
ATOM 1733 N N . TYR A 1 219 ? -11.344 -23.547 2.822 1 98.56 219 TYR A N 1
ATOM 1734 C CA . TYR A 1 219 ? -10.719 -24.812 3.188 1 98.56 219 TYR A CA 1
ATOM 1735 C C . TYR A 1 219 ? -11.68 -25.969 2.986 1 98.56 219 TYR A C 1
ATOM 1737 O O . TYR A 1 219 ? -11.336 -26.969 2.354 1 98.56 219 TYR A O 1
ATOM 1745 N N . GLU A 1 220 ? -12.898 -25.812 3.535 1 98.56 220 GLU A N 1
ATOM 1746 C CA . GLU A 1 220 ? -13.891 -26.875 3.479 1 98.56 220 GLU A CA 1
ATOM 1747 C C . GLU A 1 220 ? -14.242 -27.219 2.033 1 98.56 220 GLU A C 1
ATOM 1749 O O . GLU A 1 220 ? -14.453 -28.391 1.709 1 98.56 220 GLU A O 1
ATOM 1754 N N . GLU A 1 221 ? -14.234 -26.25 1.282 1 98.31 221 GLU A N 1
ATOM 1755 C CA . GLU A 1 221 ? -14.57 -26.484 -0.12 1 98.31 221 GLU A CA 1
ATOM 1756 C C . GLU A 1 221 ? -13.422 -27.172 -0.848 1 98.31 221 GLU A C 1
ATOM 1758 O O . GLU A 1 221 ? -13.648 -28.125 -1.596 1 98.31 221 GLU A O 1
ATOM 1763 N N . ALA A 1 222 ? -12.242 -26.734 -0.664 1 98.81 222 ALA A N 1
ATOM 1764 C CA . ALA A 1 222 ? -11.086 -27.219 -1.408 1 98.81 222 ALA A CA 1
ATOM 1765 C C . ALA A 1 222 ? -10.711 -28.641 -0.985 1 98.81 222 ALA A C 1
ATOM 1767 O O . ALA A 1 222 ? -10.367 -29.469 -1.824 1 98.81 222 ALA A O 1
ATOM 1768 N N . VAL A 1 223 ? -10.836 -28.938 0.309 1 98.56 223 VAL A N 1
ATOM 1769 C CA . VAL A 1 223 ? -10.344 -30.188 0.861 1 98.56 223 VAL A CA 1
ATOM 1770 C C . VAL A 1 223 ? -11.188 -31.344 0.331 1 98.56 223 VAL A C 1
ATOM 1772 O O . VAL A 1 223 ? -10.727 -32.5 0.301 1 98.56 223 VAL A O 1
ATOM 1775 N N . LYS A 1 224 ? -12.359 -31.094 -0.13 1 98.12 224 LYS A N 1
ATOM 1776 C CA . LYS A 1 224 ? -13.219 -32.125 -0.72 1 98.12 224 LYS A CA 1
ATOM 1777 C C . LYS A 1 224 ? -12.602 -32.688 -1.995 1 98.12 224 LYS A C 1
ATOM 1779 O O . LYS A 1 224 ? -12.891 -33.812 -2.381 1 98.12 224 LYS A O 1
ATOM 1784 N N . PHE A 1 225 ? -11.773 -31.906 -2.631 1 98.31 225 PHE A N 1
ATOM 1785 C CA . PHE A 1 225 ? -11.234 -32.312 -3.928 1 98.31 225 PHE A CA 1
ATOM 1786 C C . PHE A 1 225 ? -9.758 -32.656 -3.816 1 98.31 225 PHE A C 1
ATOM 1788 O O . PHE A 1 225 ? -9.234 -33.438 -4.602 1 98.31 225 PHE A O 1
ATOM 1795 N N . PHE A 1 226 ? -9.109 -32 -2.906 1 98.75 226 PHE A N 1
ATOM 1796 C CA . PHE A 1 226 ? -7.68 -32.188 -2.721 1 98.75 226 PHE A CA 1
ATOM 1797 C C . PHE A 1 226 ? -7.309 -32.125 -1.244 1 98.75 226 PHE A C 1
ATOM 1799 O O . PHE A 1 226 ? -7.176 -31.016 -0.696 1 98.75 226 PHE A O 1
ATOM 1806 N N . GLU A 1 227 ? -7.012 -33.188 -0.594 1 98.38 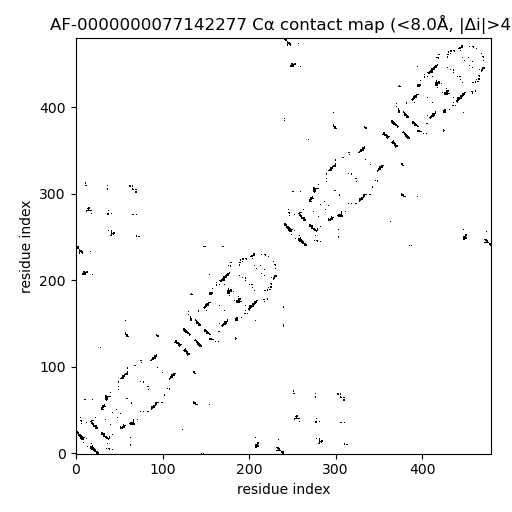227 GLU A N 1
ATOM 1807 C CA . GLU A 1 227 ? -6.875 -33.312 0.855 1 98.38 227 GLU A CA 1
ATOM 1808 C C . GLU A 1 227 ? -5.719 -32.469 1.373 1 98.38 227 GLU A C 1
ATOM 1810 O O . GLU A 1 227 ? -5.84 -31.797 2.41 1 98.38 227 GLU A O 1
ATOM 1815 N N . ASN A 1 228 ? -4.543 -32.438 0.698 1 98.69 228 ASN A N 1
ATOM 1816 C CA . ASN A 1 228 ? -3.379 -31.703 1.171 1 98.69 228 ASN A CA 1
ATOM 1817 C C . ASN A 1 228 ? -3.451 -30.234 0.771 1 98.69 228 ASN A C 1
ATOM 1819 O O . ASN A 1 228 ? -2.625 -29.766 -0.008 1 98.69 228 ASN A O 1
ATOM 1823 N N . THR A 1 229 ? -4.465 -29.594 1.297 1 98.75 229 THR A N 1
ATOM 1824 C CA . THR A 1 229 ? -4.754 -28.188 1.036 1 98.75 229 THR A CA 1
ATOM 1825 C C . THR A 1 229 ? -4.543 -27.359 2.293 1 98.75 229 THR A C 1
ATOM 1827 O O . THR A 1 229 ? -4.922 -27.766 3.393 1 98.75 229 THR A O 1
ATOM 1830 N N . GLU A 1 230 ? -3.883 -26.234 2.18 1 98.75 230 GLU A N 1
ATOM 1831 C CA . GLU A 1 230 ? -3.801 -25.203 3.213 1 98.75 230 GLU A CA 1
ATOM 1832 C C . GLU A 1 230 ? -4.273 -23.844 2.684 1 98.75 230 GLU A C 1
ATOM 1834 O O . GLU A 1 230 ? -4.344 -23.641 1.472 1 98.75 230 GLU A O 1
ATOM 1839 N N . ILE A 1 231 ? -4.656 -23 3.561 1 98.81 231 ILE A N 1
ATOM 1840 C CA . ILE A 1 231 ? -4.98 -21.609 3.24 1 98.81 231 ILE A CA 1
ATOM 1841 C C . ILE A 1 231 ? -3.807 -20.719 3.615 1 98.81 231 ILE A C 1
ATOM 1843 O O . ILE A 1 231 ? -3.266 -20.812 4.719 1 98.81 231 ILE A O 1
ATOM 1847 N N . ALA A 1 232 ? -3.424 -19.875 2.668 1 98.75 232 ALA A N 1
ATOM 1848 C CA . ALA A 1 232 ? -2.301 -18.969 2.932 1 98.75 232 ALA A CA 1
ATOM 1849 C C . ALA A 1 232 ? -2.574 -18.094 4.152 1 98.75 232 ALA A C 1
ATOM 1851 O O . ALA A 1 232 ? -3.686 -17.594 4.328 1 98.75 232 ALA A O 1
ATOM 1852 N N . ASN A 1 233 ? -1.621 -17.969 4.961 1 97.75 233 ASN A N 1
ATOM 1853 C CA . ASN A 1 233 ? -1.66 -17.109 6.133 1 97.75 233 ASN A CA 1
ATOM 1854 C C . ASN A 1 233 ? -0.455 -16.172 6.184 1 97.75 233 ASN A C 1
ATOM 1856 O O . ASN A 1 233 ? 0.644 -16.547 5.77 1 97.75 233 ASN A O 1
ATOM 1860 N N . ASP A 1 234 ? -0.708 -15.008 6.75 1 97.5 234 ASP A N 1
ATOM 1861 C CA . ASP A 1 234 ? 0.349 -14.008 6.832 1 97.5 234 ASP A CA 1
ATOM 1862 C C . ASP A 1 234 ? 1.602 -14.578 7.488 1 97.5 234 ASP A C 1
ATOM 1864 O O . ASP A 1 234 ? 1.53 -15.164 8.57 1 97.5 234 ASP A O 1
ATOM 1868 N N . PHE A 1 235 ? 2.748 -14.477 6.809 1 98.44 235 PHE A N 1
ATOM 1869 C CA . PHE A 1 235 ? 4.098 -14.75 7.281 1 98.44 235 PHE A CA 1
ATOM 1870 C C . PHE A 1 235 ? 4.34 -16.25 7.395 1 98.44 235 PHE A C 1
ATOM 1872 O O . PHE A 1 235 ? 5.383 -16.688 7.887 1 98.44 235 PHE A O 1
ATOM 1879 N N . GLU A 1 236 ? 3.33 -17.062 7.039 1 98.69 236 GLU A N 1
ATOM 1880 C CA . GLU A 1 236 ? 3.578 -18.5 6.992 1 98.69 236 GLU A CA 1
ATOM 1881 C C . GLU A 1 236 ? 4.703 -18.828 6.016 1 98.69 236 GLU A C 1
ATOM 1883 O O . GLU A 1 236 ? 4.801 -18.219 4.941 1 98.69 236 GLU A O 1
ATOM 1888 N N . VAL A 1 237 ? 5.547 -19.766 6.41 1 98.75 237 VAL A N 1
ATOM 1889 C CA . VAL A 1 237 ? 6.68 -20.188 5.59 1 98.75 237 VAL A CA 1
ATOM 1890 C C . VAL A 1 237 ? 6.461 -21.609 5.109 1 98.75 237 VAL A C 1
ATOM 1892 O O . VAL A 1 237 ? 6.152 -22.5 5.906 1 98.75 237 VAL A O 1
ATOM 1895 N N . TYR A 1 238 ? 6.598 -21.844 3.828 1 98.69 238 TYR A N 1
ATOM 1896 C CA . TYR A 1 238 ? 6.543 -23.172 3.219 1 98.69 238 TYR A CA 1
ATOM 1897 C C . TYR A 1 238 ? 7.91 -23.578 2.682 1 98.69 238 TYR A C 1
ATOM 1899 O O . TYR A 1 238 ? 8.461 -22.922 1.799 1 98.69 238 TYR A O 1
ATOM 1907 N N . VAL A 1 239 ? 8.438 -24.672 3.189 1 97.88 239 VAL A N 1
ATOM 1908 C CA . VAL A 1 239 ? 9.719 -25.188 2.725 1 97.88 239 VAL A CA 1
ATOM 1909 C C . VAL A 1 239 ? 9.484 -26.25 1.644 1 97.88 239 VAL A C 1
ATOM 1911 O O . VAL A 1 239 ? 8.711 -27.188 1.841 1 97.88 239 VAL A O 1
ATOM 1914 N N . ILE A 1 240 ? 10.141 -26.047 0.497 1 97.25 240 ILE A N 1
ATOM 1915 C CA . ILE A 1 240 ? 9.984 -26.922 -0.649 1 97.25 240 ILE A CA 1
ATOM 1916 C C . ILE A 1 240 ? 11.227 -27.812 -0.789 1 97.25 240 ILE A C 1
ATOM 1918 O O . ILE A 1 240 ? 12.344 -27.297 -0.914 1 97.25 240 ILE A O 1
ATOM 1922 N N . MET B 1 1 ? -12.594 15.75 19.469 1 96.81 1 MET B N 1
ATOM 1923 C CA . MET B 1 1 ? -11.906 15.328 18.25 1 96.81 1 MET B CA 1
ATOM 1924 C C . MET B 1 1 ? -10.648 14.539 18.578 1 96.81 1 MET B C 1
ATOM 1926 O O . MET B 1 1 ? -9.898 14.906 19.5 1 96.81 1 MET B O 1
ATOM 1930 N N . LYS B 1 2 ? -10.383 13.367 17.938 1 98.06 2 LYS B N 1
ATOM 1931 C CA . LYS B 1 2 ? -9.148 12.617 18.141 1 98.06 2 LYS B CA 1
ATOM 1932 C C . LYS B 1 2 ? -8.516 12.227 16.812 1 98.06 2 LYS B C 1
ATOM 1934 O O . LYS B 1 2 ? -9.219 12.07 15.805 1 98.06 2 LYS B O 1
ATOM 1939 N N . VAL B 1 3 ? -7.207 12.117 16.781 1 98.81 3 VAL B N 1
ATOM 1940 C CA . VAL B 1 3 ? -6.426 11.766 15.594 1 98.81 3 VAL B CA 1
ATOM 1941 C C . VAL B 1 3 ? -5.633 10.492 15.859 1 98.81 3 VAL B C 1
ATOM 1943 O O . VAL B 1 3 ? -4.867 10.414 16.828 1 98.81 3 VAL B O 1
ATOM 1946 N N . THR B 1 4 ? -5.867 9.484 15.062 1 98.88 4 THR B N 1
ATOM 1947 C CA . THR B 1 4 ? -5.125 8.234 15.141 1 98.88 4 THR B CA 1
ATOM 1948 C C . THR B 1 4 ? -4.117 8.125 13.992 1 98.88 4 THR B C 1
ATOM 1950 O O . THR B 1 4 ? -4.469 8.336 12.836 1 98.88 4 THR B O 1
ATOM 1953 N N . VAL B 1 5 ? -2.883 7.805 14.359 1 98.94 5 VAL B N 1
ATOM 1954 C CA . VAL B 1 5 ? -1.832 7.637 13.359 1 98.94 5 VAL B CA 1
ATOM 1955 C C . VAL B 1 5 ? -1.906 6.234 12.758 1 98.94 5 VAL B C 1
ATOM 1957 O O . VAL B 1 5 ? -1.574 5.25 13.422 1 98.94 5 VAL B O 1
ATOM 1960 N N . LEU B 1 6 ? -2.307 6.145 11.5 1 98.88 6 LEU B N 1
ATOM 1961 C CA . LEU B 1 6 ? -2.334 4.859 10.812 1 98.88 6 LEU B CA 1
ATOM 1962 C C . LEU B 1 6 ? -1.005 4.59 10.117 1 98.88 6 LEU 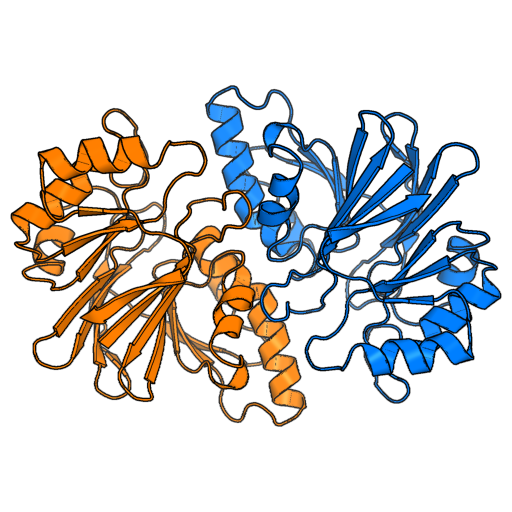B C 1
ATOM 1964 O O . LEU B 1 6 ? -0.596 3.434 9.977 1 98.88 6 LEU B O 1
ATOM 1968 N N . GLY B 1 7 ? -0.368 5.605 9.688 1 98.81 7 GLY B N 1
ATOM 1969 C CA . GLY B 1 7 ? 0.944 5.598 9.062 1 98.81 7 GLY B CA 1
ATOM 1970 C C . GLY B 1 7 ? 1.638 6.945 9.117 1 98.81 7 GLY B C 1
ATOM 1971 O O . GLY B 1 7 ? 1 7.988 8.938 1 98.81 7 GLY B O 1
ATOM 1972 N N . CYS B 1 8 ? 2.936 6.922 9.367 1 98.88 8 CYS B N 1
ATOM 1973 C CA . CYS B 1 8 ? 3.609 8.195 9.617 1 98.88 8 CYS B CA 1
ATOM 1974 C C . CYS B 1 8 ? 4.926 8.266 8.852 1 98.88 8 CYS B C 1
ATOM 1976 O O . CYS B 1 8 ? 5.719 9.188 9.062 1 98.88 8 CYS B O 1
ATOM 1978 N N . HIS B 1 9 ? 5.184 7.27 7.945 1 98.81 9 HIS B N 1
ATOM 1979 C CA . HIS B 1 9 ? 6.438 7.277 7.199 1 98.81 9 HIS B CA 1
ATOM 1980 C C . HIS B 1 9 ? 6.277 7.992 5.863 1 98.81 9 HIS B C 1
ATOM 1982 O O . HIS B 1 9 ? 5.164 8.094 5.336 1 98.81 9 HIS B O 1
ATOM 1988 N N . GLY B 1 10 ? 7.406 8.422 5.293 1 98.38 10 GLY B N 1
ATOM 1989 C CA . GLY B 1 10 ? 7.469 8.984 3.953 1 98.38 10 GLY B CA 1
ATOM 1990 C C . GLY B 1 10 ? 8.891 9.117 3.426 1 98.38 10 GLY B C 1
ATOM 1991 O O . GLY B 1 10 ? 9.828 9.281 4.203 1 98.38 10 GLY B O 1
ATOM 1992 N N . PRO B 1 11 ? 9.078 8.906 2.188 1 98.31 11 PRO B N 1
ATOM 1993 C CA . PRO B 1 11 ? 8.07 8.586 1.174 1 98.31 11 PRO B CA 1
ATOM 1994 C C . PRO B 1 11 ? 7.867 7.082 0.996 1 98.31 11 PRO B C 1
ATOM 1996 O O . PRO B 1 11 ? 7.23 6.652 0.032 1 98.31 11 PRO B O 1
ATOM 1999 N N . PHE B 1 12 ? 8.453 6.277 1.799 1 98.69 12 PHE B N 1
ATOM 2000 C CA . PHE B 1 12 ? 8.25 4.836 1.821 1 98.69 12 PHE B CA 1
ATOM 2001 C C . PHE B 1 12 ? 8.148 4.324 3.254 1 98.69 12 PHE B C 1
ATOM 2003 O O . PHE B 1 12 ? 8.578 5 4.191 1 98.69 12 PHE B O 1
ATOM 2010 N N . PRO B 1 13 ? 7.516 3.201 3.477 1 98.62 13 PRO B N 1
ATOM 2011 C CA . PRO B 1 13 ? 7.297 2.725 4.844 1 98.62 13 PRO B CA 1
ATOM 2012 C C . PRO B 1 13 ? 8.523 2.029 5.43 1 98.62 13 PRO B C 1
ATOM 2014 O O . PRO B 1 13 ? 9.336 1.471 4.688 1 98.62 13 PRO B O 1
ATOM 2017 N N . GLY B 1 14 ? 8.727 2.107 6.734 1 97.62 14 GLY B N 1
ATOM 2018 C CA . GLY B 1 14 ? 9.656 1.239 7.441 1 97.62 14 GLY B CA 1
ATOM 2019 C C . GLY B 1 14 ? 9.086 -0.141 7.715 1 97.62 14 GLY B C 1
ATOM 2020 O O . GLY B 1 14 ? 7.965 -0.45 7.305 1 97.62 14 GLY B O 1
ATOM 2021 N N . PRO B 1 15 ? 9.875 -0.966 8.391 1 96.62 15 PRO B N 1
ATOM 2022 C CA . PRO B 1 15 ? 9.367 -2.299 8.727 1 96.62 15 PRO B CA 1
ATOM 2023 C C . PRO B 1 15 ? 8.062 -2.254 9.523 1 96.62 15 PRO B C 1
ATOM 2025 O O . PRO B 1 15 ? 7.969 -1.536 10.516 1 96.62 15 PRO B O 1
ATOM 2028 N N . TYR B 1 16 ? 7.035 -2.936 9.039 1 93.31 16 TYR B N 1
ATOM 2029 C CA . TYR B 1 16 ? 5.723 -3.068 9.664 1 93.31 16 TYR B CA 1
ATOM 2030 C C . TYR B 1 16 ? 5.004 -1.726 9.703 1 93.31 16 TYR B C 1
ATOM 2032 O O . TYR B 1 16 ? 4.059 -1.547 10.477 1 93.31 16 TYR B O 1
ATOM 2040 N N . GLY B 1 17 ? 5.496 -0.779 8.992 1 97.5 17 GLY B N 1
ATOM 2041 C CA . GLY B 1 17 ? 4.902 0.549 9 1 97.5 17 GLY B CA 1
ATOM 2042 C C . GLY B 1 17 ? 3.986 0.801 7.816 1 97.5 17 GLY B C 1
ATOM 2043 O O . GLY B 1 17 ? 3.564 -0.14 7.141 1 97.5 17 GLY B O 1
ATOM 2044 N N . ALA B 1 18 ? 3.551 2.01 7.66 1 98.75 18 ALA B N 1
ATOM 2045 C CA . ALA B 1 18 ? 2.748 2.525 6.555 1 98.75 18 ALA B CA 1
ATOM 2046 C C . ALA B 1 18 ? 3.125 3.969 6.23 1 98.75 18 ALA B C 1
ATOM 2048 O O . ALA B 1 18 ? 3.758 4.648 7.043 1 98.75 18 ALA B O 1
ATOM 2049 N N . THR B 1 19 ? 2.873 4.332 5.043 1 98.88 19 THR B N 1
ATOM 2050 C CA . THR B 1 19 ? 3.072 5.738 4.707 1 98.88 19 THR B CA 1
ATOM 2051 C C . THR B 1 19 ? 1.868 6.574 5.141 1 98.88 19 THR B C 1
ATOM 2053 O O . THR B 1 19 ? 0.995 6.086 5.859 1 98.88 19 THR B O 1
ATOM 2056 N N . SER B 1 20 ? 1.759 7.785 4.801 1 98.94 20 SER B N 1
ATOM 2057 C CA . SER B 1 20 ? 0.91 8.812 5.398 1 98.94 20 SER B CA 1
ATOM 2058 C C . SER B 1 20 ? -0.556 8.383 5.391 1 98.94 20 SER B C 1
ATOM 2060 O O . SER B 1 20 ? -1.105 8.055 4.336 1 98.94 20 SER B O 1
ATOM 2062 N N . GLY B 1 21 ? -1.169 8.32 6.477 1 98.94 21 GLY B N 1
ATOM 2063 C CA . GLY B 1 21 ? -2.578 8.078 6.738 1 98.94 21 GLY B CA 1
ATOM 2064 C C . GLY B 1 21 ? -2.979 8.375 8.172 1 98.94 21 GLY B C 1
ATOM 2065 O O . GLY B 1 21 ? -2.355 7.875 9.109 1 98.94 21 GLY B O 1
ATOM 2066 N N . TYR B 1 22 ? -4.008 9.141 8.398 1 98.94 22 TYR B N 1
ATOM 2067 C CA . TYR B 1 22 ? -4.441 9.578 9.727 1 98.94 22 TYR B CA 1
ATOM 2068 C C . TYR B 1 22 ? -5.961 9.578 9.828 1 98.94 22 TYR B C 1
ATOM 2070 O O . TYR B 1 22 ? -6.652 10.086 8.938 1 98.94 22 TYR B O 1
ATOM 2078 N N . LEU B 1 23 ? -6.457 8.969 10.852 1 98.88 23 LEU B N 1
ATOM 2079 C CA . LEU B 1 23 ? -7.895 8.891 11.086 1 98.88 23 LEU B CA 1
ATOM 2080 C C . LEU B 1 23 ? -8.344 9.953 12.078 1 98.88 23 LEU B C 1
ATOM 2082 O O . LEU B 1 23 ? -7.895 9.969 13.227 1 98.88 23 LEU B O 1
ATOM 2086 N N . VAL B 1 24 ? -9.141 10.891 11.641 1 98.81 24 VAL B N 1
ATOM 2087 C CA . VAL B 1 24 ? -9.719 11.914 12.508 1 98.81 24 VAL B CA 1
ATOM 2088 C C . VAL B 1 24 ? -11.141 11.523 12.891 1 98.81 24 VAL B C 1
ATOM 2090 O O . VAL B 1 24 ? -11.977 11.25 12.023 1 98.81 24 VAL B O 1
ATOM 2093 N N . GLU B 1 25 ? -11.383 11.492 14.109 1 98 25 GLU B N 1
ATOM 2094 C CA . GLU B 1 25 ? -12.695 11.086 14.594 1 98 25 GLU B CA 1
ATOM 2095 C C . GLU B 1 25 ? -13.32 12.172 15.477 1 98 25 GLU B C 1
ATOM 2097 O O . GLU B 1 25 ? -12.617 12.812 16.266 1 98 25 GLU B O 1
ATOM 2102 N N . GLU B 1 26 ? -14.523 12.445 15.328 1 96.06 26 GLU B N 1
ATOM 2103 C CA . GLU B 1 26 ? -15.367 13.305 16.156 1 96.06 26 GLU B CA 1
ATOM 2104 C C . GLU B 1 26 ? -16.797 12.766 16.234 1 96.06 26 GLU B C 1
ATOM 2106 O O . GLU B 1 26 ? -17.531 12.797 15.25 1 96.06 26 GLU B O 1
ATOM 2111 N N . GLU B 1 27 ? -17.203 12.273 17.406 1 91.56 27 GLU B N 1
ATOM 2112 C CA . GLU B 1 27 ? -18.5 11.633 17.594 1 91.56 27 GLU B CA 1
ATOM 2113 C C . GLU B 1 27 ? -18.703 10.5 16.594 1 91.56 27 GLU B C 1
ATOM 2115 O O . GLU B 1 27 ? -17.891 9.578 16.516 1 91.56 27 GLU B O 1
ATOM 2120 N N . ASN B 1 28 ? -19.625 10.609 15.734 1 89.88 28 ASN B N 1
ATOM 2121 C CA . ASN B 1 28 ? -19.938 9.516 14.812 1 89.88 28 ASN B CA 1
ATOM 2122 C C . ASN B 1 28 ? -19.359 9.766 13.422 1 89.88 28 ASN B C 1
ATOM 2124 O O . ASN B 1 28 ? -19.719 9.086 12.461 1 89.88 28 ASN B O 1
ATOM 2128 N N . THR B 1 29 ? -18.422 10.734 13.422 1 93.5 29 THR B N 1
ATOM 2129 C CA . THR B 1 29 ? -17.797 11.086 12.156 1 93.5 29 THR B CA 1
ATOM 2130 C C . THR B 1 29 ? -16.328 10.68 12.141 1 93.5 29 THR B C 1
ATOM 2132 O O . THR B 1 29 ? -15.625 10.844 13.141 1 93.5 29 THR B O 1
ATOM 2135 N N . HIS B 1 30 ? -15.891 9.984 11.117 1 95.38 30 HIS B N 1
ATOM 2136 C CA . HIS B 1 30 ? -14.453 9.805 10.945 1 95.38 30 HIS B CA 1
ATOM 2137 C C . HIS B 1 30 ? -14.016 10.164 9.531 1 95.38 30 HIS B C 1
ATOM 2139 O O . HIS B 1 30 ? -14.742 9.914 8.57 1 95.38 30 HIS B O 1
ATOM 2145 N N . ILE B 1 31 ? -12.953 10.891 9.391 1 98.62 31 ILE B N 1
ATOM 2146 C CA . ILE B 1 31 ? -12.328 11.398 8.172 1 98.62 31 ILE B CA 1
ATOM 2147 C C . ILE B 1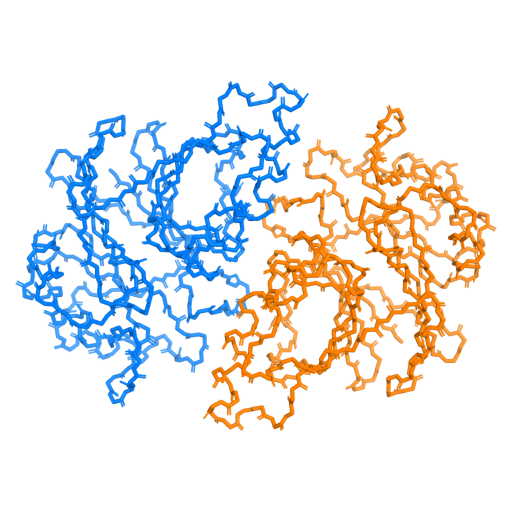 31 ? -10.906 10.844 8.055 1 98.62 31 ILE B C 1
ATOM 2149 O O . ILE B 1 31 ? -10.117 10.953 8.992 1 98.62 31 ILE B O 1
ATOM 2153 N N . LEU B 1 32 ? -10.695 10.172 6.934 1 98.94 32 LEU B N 1
ATOM 2154 C CA . LEU B 1 32 ? -9.336 9.703 6.672 1 98.94 32 LEU B CA 1
ATOM 2155 C C . LEU B 1 32 ? -8.523 10.773 5.953 1 98.94 32 LEU B C 1
ATOM 2157 O O . LEU B 1 32 ? -8.922 11.258 4.891 1 98.94 32 LEU B O 1
ATOM 2161 N N . LEU B 1 33 ? -7.422 11.219 6.559 1 98.94 33 LEU B N 1
ATOM 2162 C CA . LEU B 1 33 ? -6.461 12.109 5.914 1 98.94 33 LEU B CA 1
ATOM 2163 C C . LEU B 1 33 ? -5.363 11.312 5.223 1 98.94 33 LEU B C 1
ATOM 2165 O O . LEU B 1 33 ? -4.621 10.57 5.875 1 98.94 33 LEU B O 1
ATOM 2169 N N . ASP B 1 34 ? -5.219 11.43 3.896 1 98.94 34 ASP B N 1
ATOM 2170 C CA . ASP B 1 34 ? -4.301 10.68 3.045 1 98.94 34 ASP B CA 1
ATOM 2171 C C . ASP B 1 34 ? -4.535 9.172 3.178 1 98.94 34 ASP B C 1
ATOM 2173 O O . ASP B 1 34 ? -5.199 8.727 4.113 1 98.94 34 ASP B O 1
ATOM 2177 N N . CYS B 1 35 ? -4.121 8.477 2.221 1 98.94 35 CYS B N 1
ATOM 2178 C CA . CYS B 1 35 ? -4.348 7.039 2.09 1 98.94 35 CYS B CA 1
ATOM 2179 C C . CYS B 1 35 ? -3.146 6.352 1.447 1 98.94 35 CYS B C 1
ATOM 2181 O O . CYS B 1 35 ? -3.268 5.754 0.378 1 98.94 35 CYS B O 1
ATOM 2183 N N . GLY B 1 36 ? -2.018 6.402 2.152 1 98.81 36 GLY B N 1
ATOM 2184 C CA . GLY B 1 36 ? -0.763 5.867 1.647 1 98.81 36 GLY B CA 1
ATOM 2185 C C . GLY B 1 36 ? -0.685 4.352 1.731 1 98.81 36 GLY B C 1
ATOM 2186 O O . GLY B 1 36 ? -1.683 3.689 2.018 1 98.81 36 GLY B O 1
ATOM 2187 N N . SER B 1 37 ? 0.461 3.799 1.468 1 98.75 37 SER B N 1
ATOM 2188 C CA . SER B 1 37 ? 0.711 2.361 1.472 1 98.75 37 SER B CA 1
ATOM 2189 C C . SER B 1 37 ? 0.467 1.761 2.852 1 98.75 37 SER B C 1
ATOM 2191 O O . SER B 1 37 ? 1.025 2.229 3.846 1 98.75 37 SER B O 1
ATOM 2193 N N . GLY B 1 38 ? -0.37 0.75 2.898 1 98.69 38 GLY B N 1
ATOM 2194 C CA . GLY B 1 38 ? -0.618 0.026 4.133 1 98.69 38 GLY B CA 1
ATOM 2195 C C . GLY B 1 38 ? -1.731 0.631 4.969 1 98.69 38 GLY B C 1
ATOM 2196 O O . GLY B 1 38 ? -2.137 0.058 5.98 1 98.69 38 GLY B O 1
ATOM 2197 N N . VAL B 1 39 ? -2.309 1.742 4.578 1 98.88 39 VAL B N 1
ATOM 2198 C CA . VAL B 1 39 ? -3.201 2.529 5.422 1 98.88 39 VAL B CA 1
ATOM 2199 C C . VAL B 1 39 ? -4.555 1.829 5.535 1 98.88 39 VAL B C 1
ATOM 2201 O O . VAL B 1 39 ? -5.125 1.736 6.625 1 98.88 39 VAL B O 1
ATOM 2204 N N . ILE B 1 40 ? -5.086 1.278 4.434 1 98.62 40 ILE B N 1
ATOM 2205 C CA . ILE B 1 40 ? -6.453 0.772 4.457 1 98.62 40 ILE B CA 1
ATOM 2206 C C . ILE B 1 40 ? -6.52 -0.496 5.305 1 98.62 40 ILE B C 1
ATOM 2208 O O . ILE B 1 40 ? -7.512 -0.739 5.996 1 98.62 40 ILE B O 1
ATOM 2212 N N . SER B 1 41 ? -5.473 -1.347 5.266 1 98.62 41 SER B N 1
ATOM 2213 C CA . SER B 1 41 ? -5.434 -2.504 6.152 1 98.62 41 SER B CA 1
ATOM 2214 C C . SER B 1 41 ? -5.461 -2.08 7.617 1 98.62 41 SER B C 1
ATOM 2216 O O . SER B 1 41 ? -6.133 -2.709 8.438 1 98.62 41 SER B O 1
ATOM 2218 N N . ARG B 1 42 ? -4.812 -0.986 7.953 1 98.56 42 ARG B N 1
ATOM 2219 C CA . ARG B 1 42 ? -4.699 -0.494 9.32 1 98.56 42 ARG B CA 1
ATOM 2220 C C . ARG B 1 42 ? -5.977 0.216 9.758 1 98.56 42 ARG B C 1
ATOM 2222 O O . ARG B 1 42 ? -6.367 0.145 10.922 1 98.56 42 ARG B O 1
ATOM 2229 N N . TYR B 1 43 ? -6.629 0.89 8.812 1 98.75 43 TYR B N 1
ATOM 2230 C CA . TYR B 1 43 ? -7.934 1.489 9.078 1 98.75 43 TYR B CA 1
ATOM 2231 C C . TYR B 1 43 ? -8.922 0.446 9.586 1 98.75 43 TYR B C 1
ATOM 2233 O O . TYR B 1 43 ? -9.703 0.718 10.492 1 98.75 43 TYR B O 1
ATOM 2241 N N . GLN B 1 44 ? -8.805 -0.734 9.133 1 98.38 44 GLN B N 1
ATOM 2242 C CA . GLN B 1 44 ? -9.758 -1.801 9.414 1 98.38 44 GLN B CA 1
ATOM 2243 C C . GLN B 1 44 ? -9.562 -2.352 10.828 1 98.38 44 GLN B C 1
ATOM 2245 O O . GLN B 1 44 ? -10.344 -3.189 11.281 1 98.38 44 GLN B O 1
ATOM 2250 N N . ARG B 1 45 ? -8.523 -1.964 11.477 1 96.12 45 ARG B N 1
ATOM 2251 C CA . ARG B 1 45 ? -8.391 -2.242 12.906 1 96.12 45 ARG B CA 1
ATOM 2252 C C . ARG B 1 45 ? -9.508 -1.569 13.703 1 96.12 45 ARG B C 1
ATOM 2254 O O . ARG B 1 45 ? -9.875 -2.033 14.781 1 96.12 45 ARG B O 1
ATOM 2261 N N . TYR B 1 46 ? -10.023 -0.575 13.125 1 97.25 46 TYR B N 1
ATOM 2262 C CA . TYR B 1 46 ? -10.938 0.265 13.883 1 97.25 46 TYR B CA 1
ATOM 2263 C C . TYR B 1 46 ? -12.352 0.176 13.312 1 97.25 46 TYR B C 1
ATOM 2265 O O . TYR B 1 46 ? -13.328 0.096 14.062 1 97.25 46 TYR B O 1
ATOM 2273 N N . TYR B 1 47 ? -12.438 0.189 11.984 1 97.06 47 TYR B N 1
ATOM 2274 C CA . TYR B 1 47 ? -13.75 0.209 11.352 1 97.06 47 TYR B CA 1
ATOM 2275 C C . TYR B 1 47 ? -13.75 -0.65 10.086 1 97.06 47 TYR B C 1
ATOM 2277 O O . TYR B 1 47 ? -12.727 -0.777 9.414 1 97.06 47 TYR B O 1
ATOM 2285 N N . ASP B 1 48 ? -14.945 -1.16 9.766 1 95.88 48 ASP B N 1
ATOM 2286 C CA . ASP B 1 48 ? -15.133 -1.782 8.461 1 95.88 48 ASP B CA 1
ATOM 2287 C C . ASP B 1 48 ? -15.07 -0.744 7.34 1 95.88 48 ASP B C 1
ATOM 2289 O O . ASP B 1 48 ? -15.43 0.418 7.547 1 95.88 48 ASP B O 1
ATOM 2293 N N . LEU B 1 49 ? -14.664 -1.146 6.184 1 97.12 49 LEU B N 1
ATOM 2294 C CA . LEU B 1 49 ? -14.469 -0.221 5.074 1 97.12 49 LEU B CA 1
ATOM 2295 C C . LEU B 1 49 ? -15.797 0.406 4.656 1 97.12 49 LEU B C 1
ATOM 2297 O O . LEU B 1 49 ? -15.82 1.494 4.074 1 97.12 49 LEU B O 1
ATOM 2301 N N . ASN B 1 50 ? -16.922 -0.322 4.898 1 95.06 50 ASN B N 1
ATOM 2302 C CA . ASN B 1 50 ? -18.219 0.226 4.508 1 95.06 50 ASN B CA 1
ATOM 2303 C C . ASN B 1 50 ? -18.594 1.431 5.363 1 95.06 50 ASN B C 1
ATOM 2305 O O . ASN B 1 50 ? -19.547 2.143 5.051 1 95.06 50 ASN B O 1
ATOM 2309 N N . ARG B 1 51 ? -17.812 1.747 6.426 1 95.38 51 ARG B N 1
ATOM 2310 C CA . ARG B 1 51 ? -18.047 2.893 7.301 1 95.38 51 ARG B CA 1
ATOM 2311 C C . ARG B 1 51 ? -17.234 4.102 6.852 1 95.38 51 ARG B C 1
ATOM 2313 O O . ARG B 1 51 ? -17.422 5.207 7.359 1 95.38 51 ARG B O 1
ATOM 2320 N N . LEU B 1 52 ? -16.297 3.91 5.973 1 97.06 52 LEU B N 1
ATOM 2321 C CA . LEU B 1 52 ? -15.477 5.004 5.461 1 97.06 52 LEU B CA 1
ATOM 2322 C C . LEU B 1 52 ? -16.281 5.887 4.512 1 97.06 52 LEU B C 1
ATOM 2324 O O . LEU B 1 52 ? -16.641 5.457 3.41 1 97.06 52 LEU B O 1
ATOM 2328 N N . LYS B 1 53 ? -16.516 7.148 4.914 1 97.19 53 LYS B N 1
ATOM 2329 C CA . LYS B 1 53 ? -17.391 8.008 4.121 1 97.19 53 LYS B CA 1
ATOM 2330 C C . LYS B 1 53 ? -16.625 9.188 3.539 1 97.19 53 LYS B C 1
ATOM 2332 O O . LYS B 1 53 ? -17 9.742 2.506 1 97.19 53 LYS B O 1
ATOM 2337 N N . TYR B 1 54 ? -15.523 9.602 4.246 1 98.56 54 TYR B N 1
ATOM 2338 C CA . TYR B 1 54 ? -14.812 10.812 3.855 1 98.56 54 TYR B CA 1
ATOM 2339 C C . TYR B 1 54 ? -13.305 10.57 3.814 1 98.56 54 TYR B C 1
ATOM 2341 O O . TYR B 1 54 ? -12.734 10.016 4.754 1 98.56 54 TYR B O 1
ATOM 2349 N N . ILE B 1 55 ? -12.695 10.953 2.732 1 98.94 55 ILE B N 1
ATOM 2350 C CA . ILE B 1 55 ? -11.242 10.984 2.594 1 98.94 55 ILE B CA 1
ATOM 2351 C C . ILE B 1 55 ? -10.797 12.367 2.143 1 98.94 55 ILE B C 1
ATOM 2353 O O . ILE B 1 55 ? -11.391 12.961 1.238 1 98.94 55 ILE B O 1
ATOM 2357 N N . VAL B 1 56 ? -9.844 12.961 2.785 1 98.94 56 VAL B N 1
ATOM 2358 C CA . VAL B 1 56 ? -9.188 14.195 2.363 1 98.94 56 VAL B CA 1
ATOM 2359 C C . VAL B 1 56 ? -7.73 13.914 2.016 1 98.94 56 VAL B C 1
ATOM 2361 O O . VAL B 1 56 ? -6.973 13.422 2.855 1 98.94 56 VAL B O 1
ATOM 2364 N N . LEU B 1 57 ? -7.352 14.141 0.773 1 98.94 57 LEU B N 1
ATOM 2365 C CA . LEU B 1 57 ? -5.98 13.93 0.318 1 98.94 57 LEU B CA 1
ATOM 2366 C C . LEU B 1 57 ? -5.223 15.25 0.246 1 98.94 57 LEU B C 1
ATOM 2368 O O . LEU B 1 57 ? -5.656 16.188 -0.433 1 98.94 57 LEU B O 1
ATOM 2372 N N . SER B 1 58 ? -4.109 15.281 0.995 1 98.94 58 SER B N 1
ATOM 2373 C CA . SER B 1 58 ? -3.285 16.484 0.959 1 98.94 58 SER B CA 1
ATOM 2374 C C . SER B 1 58 ? -2.711 16.719 -0.433 1 98.94 58 SER B C 1
ATOM 2376 O O . SER B 1 58 ? -2.66 17.859 -0.905 1 98.94 58 SER B O 1
ATOM 2378 N N . HIS B 1 59 ? -2.209 15.672 -1.05 1 98.88 59 HIS B N 1
ATOM 2379 C CA . HIS B 1 59 ? -1.704 15.711 -2.418 1 98.88 59 HIS B CA 1
ATOM 2380 C C . HIS B 1 59 ? -1.626 14.312 -3.018 1 98.88 59 HIS B C 1
ATOM 2382 O O . HIS B 1 59 ? -1.974 13.328 -2.359 1 98.88 59 HIS B O 1
ATOM 2388 N N . LEU B 1 60 ? -1.173 14.242 -4.27 1 98.75 60 LEU B N 1
ATOM 2389 C CA . LEU B 1 60 ? -1.429 13.008 -5.008 1 98.75 60 LEU B CA 1
ATOM 2390 C C . LEU B 1 60 ? -0.129 12.258 -5.281 1 98.75 60 LEU B C 1
ATOM 2392 O O . LEU B 1 60 ? -0.014 11.562 -6.289 1 98.75 60 LEU B O 1
ATOM 2396 N N . HIS B 1 61 ? 0.92 12.445 -4.41 1 98.69 61 HIS B N 1
ATOM 2397 C CA . HIS B 1 61 ? 2.064 11.547 -4.48 1 98.69 61 HIS B CA 1
ATOM 2398 C C . HIS B 1 61 ? 1.693 10.148 -4.008 1 98.69 61 HIS B C 1
ATOM 2400 O O . HIS B 1 61 ? 0.817 9.984 -3.156 1 98.69 61 HIS B O 1
ATOM 2406 N N . SER B 1 62 ? 2.359 9.18 -4.477 1 98.31 62 SER B N 1
ATOM 2407 C CA . SER B 1 62 ? 2.002 7.781 -4.27 1 98.31 62 SER B CA 1
ATOM 2408 C C . SER B 1 62 ? 2.018 7.418 -2.787 1 98.31 62 SER B C 1
ATOM 2410 O O . SER B 1 62 ? 1.181 6.641 -2.322 1 98.31 62 SER B O 1
ATOM 2412 N N . ASP B 1 63 ? 2.977 7.945 -2.037 1 98.69 63 ASP B N 1
ATOM 2413 C CA . ASP B 1 63 ? 3.072 7.59 -0.624 1 98.69 63 ASP B CA 1
ATOM 2414 C C . ASP B 1 63 ? 1.931 8.211 0.177 1 98.69 63 ASP B C 1
ATOM 2416 O O . ASP B 1 63 ? 1.773 7.926 1.366 1 98.69 63 ASP B O 1
ATOM 2420 N N . HIS B 1 64 ? 1.064 9 -0.418 1 98.94 64 HIS B N 1
ATOM 2421 C CA . HIS B 1 64 ? -0.118 9.562 0.223 1 98.94 64 HIS B CA 1
ATOM 2422 C C . HIS B 1 64 ? -1.396 8.969 -0.36 1 98.94 64 HIS B C 1
ATOM 2424 O O . HIS B 1 64 ? -2.486 9.18 0.178 1 98.94 64 HIS B O 1
ATOM 2430 N N . VAL B 1 65 ? -1.282 8.164 -1.506 1 98.88 65 VAL B N 1
ATOM 2431 C CA . VAL B 1 65 ? -2.529 7.777 -2.152 1 98.88 65 VAL B CA 1
ATOM 2432 C C . VAL B 1 65 ? -2.436 6.328 -2.625 1 98.88 65 VAL B C 1
ATOM 2434 O O . VAL B 1 65 ? -3.348 5.82 -3.281 1 98.88 65 VAL B O 1
ATOM 2437 N N . ALA B 1 66 ? -1.397 5.621 -2.328 1 98.5 66 ALA B N 1
ATOM 2438 C CA . ALA B 1 66 ? -1.139 4.289 -2.875 1 98.5 66 ALA B CA 1
ATOM 2439 C C . ALA B 1 66 ? -2.328 3.363 -2.646 1 98.5 66 ALA B C 1
ATOM 2441 O O . ALA B 1 66 ? -2.729 2.621 -3.547 1 98.5 66 ALA B O 1
ATOM 2442 N N . ASP B 1 67 ? -2.932 3.373 -1.501 1 98.81 67 ASP B N 1
ATOM 2443 C CA . ASP B 1 67 ? -3.977 2.416 -1.15 1 98.81 67 ASP B CA 1
ATOM 2444 C C . ASP B 1 67 ? -5.316 2.818 -1.761 1 98.81 67 ASP B C 1
ATOM 2446 O O . ASP B 1 67 ? -6.27 2.033 -1.754 1 98.81 67 ASP B O 1
ATOM 2450 N N . MET B 1 68 ? -5.434 4.039 -2.344 1 98.81 68 MET B N 1
ATOM 2451 C CA . MET B 1 68 ? -6.645 4.391 -3.082 1 98.81 68 MET B CA 1
ATOM 2452 C C . MET B 1 68 ? -6.902 3.393 -4.207 1 98.81 68 MET B C 1
ATOM 2454 O O . MET B 1 68 ? -8.055 3.115 -4.543 1 98.81 68 MET B O 1
ATOM 2458 N N . MET B 1 69 ? -5.797 2.832 -4.711 1 97.69 69 MET B N 1
ATOM 2459 C CA . MET B 1 69 ? -5.875 1.995 -5.906 1 97.69 69 MET B CA 1
ATOM 2460 C C . MET B 1 69 ? -6.398 0.604 -5.562 1 97.69 69 MET B C 1
ATOM 2462 O O . MET B 1 69 ? -6.887 -0.114 -6.438 1 97.69 69 MET B O 1
ATOM 2466 N N . VAL B 1 70 ? -6.297 0.118 -4.336 1 98.5 70 VAL B N 1
ATOM 2467 C CA . VAL B 1 70 ? -6.871 -1.16 -3.928 1 98.5 70 VAL B CA 1
ATOM 2468 C C . VAL B 1 70 ? -8.211 -0.927 -3.236 1 98.5 70 VAL B C 1
ATOM 2470 O O . VAL B 1 70 ? -9.094 -1.788 -3.277 1 98.5 70 VAL B O 1
ATOM 2473 N N . LEU B 1 71 ? -8.328 0.323 -2.643 1 98.81 71 LEU B N 1
ATOM 2474 C CA . LEU B 1 71 ? -9.586 0.687 -1.997 1 98.81 71 LEU B CA 1
ATOM 2475 C C . LEU B 1 71 ? -10.727 0.725 -3.01 1 98.81 71 LEU B C 1
ATOM 2477 O O . LEU B 1 71 ? -11.844 0.317 -2.703 1 98.81 71 LEU B O 1
ATOM 2481 N N . ARG B 1 72 ? -10.438 1.212 -4.203 1 98.38 72 ARG B N 1
ATOM 2482 C CA . ARG B 1 72 ? -11.5 1.322 -5.199 1 98.38 72 ARG B CA 1
ATOM 2483 C C . ARG B 1 72 ? -12.062 -0.049 -5.551 1 98.38 72 ARG B C 1
ATOM 2485 O O . ARG B 1 72 ? -13.258 -0.179 -5.84 1 98.38 72 ARG B O 1
ATOM 2492 N N . TYR B 1 73 ? -11.219 -1.147 -5.535 1 98.25 73 TYR B N 1
ATOM 2493 C CA . TYR B 1 73 ? -11.711 -2.506 -5.742 1 98.25 73 TYR B CA 1
ATOM 2494 C C . TYR B 1 73 ? -12.617 -2.939 -4.598 1 98.25 73 TYR B C 1
ATOM 2496 O O . TYR B 1 73 ? -13.68 -3.527 -4.824 1 98.25 73 TYR B O 1
ATOM 2504 N N . ALA B 1 74 ? -12.18 -2.641 -3.383 1 98.38 74 ALA B N 1
ATOM 2505 C CA . ALA B 1 74 ? -12.953 -3.002 -2.199 1 98.38 74 ALA B CA 1
ATOM 2506 C C . ALA B 1 74 ? -14.352 -2.395 -2.252 1 98.38 74 ALA B C 1
ATOM 2508 O O . ALA B 1 74 ? -15.352 -3.098 -2.07 1 98.38 74 ALA B O 1
ATOM 2509 N N . LEU B 1 75 ? -14.391 -1.117 -2.523 1 98.31 75 LEU B N 1
ATOM 2510 C CA . LEU B 1 75 ? -15.648 -0.381 -2.537 1 98.31 75 LEU B CA 1
ATOM 2511 C C . LEU B 1 75 ? -16.562 -0.884 -3.65 1 98.31 75 LEU B C 1
ATOM 2513 O O . LEU B 1 75 ? -17.781 -0.977 -3.469 1 98.31 75 LEU B O 1
ATOM 2517 N N . ASP B 1 76 ? -15.992 -1.165 -4.809 1 97.81 76 ASP B N 1
ATOM 2518 C CA . ASP B 1 76 ? -16.766 -1.696 -5.93 1 97.81 76 ASP B CA 1
ATOM 2519 C C . ASP B 1 76 ? -17.438 -3.02 -5.559 1 97.81 76 ASP B C 1
ATOM 2521 O O . ASP B 1 76 ? -18.625 -3.209 -5.801 1 97.81 76 ASP B O 1
ATOM 2525 N N . ILE B 1 77 ? -16.688 -3.904 -4.949 1 97.06 77 ILE B N 1
ATOM 2526 C CA . ILE B 1 77 ? -17.172 -5.219 -4.555 1 97.06 77 ILE B CA 1
ATOM 2527 C C . ILE B 1 77 ? -18.25 -5.062 -3.479 1 97.06 77 ILE B C 1
ATOM 2529 O O . ILE B 1 77 ? -19.312 -5.695 -3.553 1 97.06 77 ILE B O 1
ATOM 2533 N N . MET B 1 78 ? -18.016 -4.227 -2.525 1 97 78 MET B N 1
ATOM 2534 C CA . MET B 1 78 ? -18.969 -4.004 -1.448 1 97 78 MET B CA 1
ATOM 2535 C C . MET B 1 78 ? -20.266 -3.4 -1.985 1 97 78 MET B C 1
ATOM 2537 O O . MET B 1 78 ? -21.359 -3.758 -1.536 1 97 78 MET B O 1
ATOM 2541 N N . LYS B 1 79 ? -20.109 -2.461 -2.908 1 96.75 79 LYS B N 1
ATOM 2542 C CA . LYS B 1 79 ? -21.266 -1.878 -3.562 1 96.75 79 LYS B CA 1
ATOM 2543 C C . LYS B 1 79 ? -22.094 -2.947 -4.273 1 96.75 79 LYS B C 1
ATOM 2545 O O . LYS B 1 79 ? -23.312 -2.998 -4.121 1 96.75 79 LYS B O 1
ATOM 2550 N N . SER B 1 80 ? -21.453 -3.842 -5.004 1 94.94 80 SER B N 1
ATOM 2551 C CA . SER B 1 80 ? -22.125 -4.898 -5.754 1 94.94 80 SER B CA 1
ATOM 2552 C C . SER B 1 80 ? -22.828 -5.879 -4.816 1 94.94 80 SER B C 1
ATOM 2554 O O . SER B 1 80 ? -23.797 -6.531 -5.203 1 94.94 80 SER B O 1
ATOM 2556 N N . ARG B 1 81 ? -22.375 -5.938 -3.555 1 94.38 81 ARG B N 1
ATOM 2557 C CA . ARG B 1 81 ? -22.938 -6.852 -2.574 1 94.38 81 ARG B CA 1
ATOM 2558 C C . ARG B 1 81 ? -24 -6.152 -1.72 1 94.38 81 ARG B C 1
ATOM 2560 O O . ARG B 1 81 ? -24.484 -6.719 -0.742 1 94.38 81 ARG B O 1
ATOM 2567 N N . GLY B 1 82 ? -24.219 -4.887 -1.985 1 95.12 82 GLY B N 1
ATOM 2568 C CA . GLY B 1 82 ? -25.25 -4.141 -1.268 1 95.12 82 GLY B CA 1
ATOM 2569 C C . GLY B 1 82 ? -24.766 -3.627 0.079 1 95.12 82 GLY B C 1
ATOM 2570 O O . GLY B 1 82 ? -25.578 -3.193 0.904 1 95.12 82 GLY B O 1
ATOM 2571 N N . MET B 1 83 ? -23.453 -3.66 0.237 1 94.75 83 MET B N 1
ATOM 2572 C CA . MET B 1 83 ? -22.891 -3.256 1.523 1 94.75 83 MET B CA 1
ATOM 2573 C C . MET B 1 83 ? -22.656 -1.749 1.565 1 94.75 83 MET B C 1
ATOM 2575 O O . MET B 1 83 ? -22.438 -1.182 2.635 1 94.75 83 MET B O 1
ATOM 2579 N N . LEU B 1 84 ? -22.578 -1.119 0.441 1 92.56 84 LEU B N 1
ATOM 2580 C CA . LEU B 1 84 ? -22.375 0.319 0.315 1 92.56 84 LEU B CA 1
ATOM 2581 C C . LEU B 1 84 ? -23.531 0.977 -0.421 1 92.56 84 LEU B C 1
ATOM 2583 O O . LEU B 1 84 ? -23.953 0.505 -1.482 1 92.56 84 LEU B O 1
ATOM 2587 N N . THR B 1 85 ? -24.078 2.043 0.097 1 90 85 THR B N 1
ATOM 2588 C CA . THR B 1 85 ? -25.219 2.711 -0.521 1 90 85 THR B CA 1
ATOM 2589 C C . THR B 1 85 ? -24.781 4.008 -1.197 1 90 85 THR B C 1
ATOM 2591 O O . THR B 1 85 ? -25.484 4.523 -2.072 1 90 85 THR B O 1
ATOM 2594 N N . GLU B 1 86 ? -23.719 4.586 -0.811 1 95.62 86 GLU B N 1
ATOM 2595 C CA . GLU B 1 86 ? -23.203 5.844 -1.346 1 95.62 86 GLU B CA 1
ATOM 2596 C C . GLU B 1 86 ? -21.703 5.762 -1.595 1 95.62 86 GLU B C 1
ATOM 2598 O O . GLU B 1 86 ? -20.984 5.047 -0.888 1 95.62 86 GLU B O 1
ATOM 2603 N N . PRO B 1 87 ? -21.219 6.465 -2.641 1 98 87 PRO B N 1
ATOM 2604 C CA . PRO B 1 87 ? -19.766 6.52 -2.855 1 98 87 PRO B CA 1
ATOM 2605 C C . PRO B 1 87 ? -19.031 7.242 -1.729 1 98 87 PRO B C 1
ATOM 2607 O O . PRO B 1 87 ? -19.641 8.031 -0.995 1 98 87 PRO B O 1
ATOM 2610 N N . VAL B 1 88 ? -17.812 6.887 -1.561 1 98.56 88 VAL B N 1
ATOM 2611 C CA . VAL B 1 88 ? -16.953 7.609 -0.623 1 98.56 88 VAL B CA 1
ATOM 2612 C C . VAL B 1 88 ? -16.641 9 -1.177 1 98.56 88 VAL B C 1
ATOM 2614 O O . VAL B 1 88 ? -16.266 9.133 -2.342 1 98.56 88 VAL B O 1
ATOM 2617 N N . LYS B 1 89 ? -16.875 10.07 -0.423 1 98.75 89 LYS B N 1
ATOM 2618 C CA . LYS B 1 89 ? -16.5 11.43 -0.833 1 98.75 89 LYS B CA 1
ATOM 2619 C C . LYS B 1 89 ? -15.008 11.672 -0.65 1 98.75 89 LYS B C 1
ATOM 2621 O O . LYS B 1 89 ? -14.477 11.531 0.456 1 98.75 89 LYS B O 1
ATOM 2626 N N . VAL B 1 90 ? -14.344 11.953 -1.742 1 98.94 90 VAL B N 1
ATOM 2627 C CA . VAL B 1 90 ? -12.898 12.195 -1.731 1 98.94 90 VAL B CA 1
ATOM 2628 C C . VAL B 1 90 ? -12.617 13.656 -2.094 1 98.94 90 VAL B C 1
ATOM 2630 O O . VAL B 1 90 ? -13.016 14.125 -3.162 1 98.94 90 VAL B O 1
ATOM 2633 N N . TYR B 1 91 ? -11.984 14.375 -1.226 1 98.94 91 TYR B N 1
ATOM 2634 C CA . TYR B 1 91 ? -11.562 15.75 -1.439 1 98.94 91 TYR B CA 1
ATOM 2635 C C . TYR B 1 91 ? -10.062 15.828 -1.718 1 98.94 91 TYR B C 1
ATOM 2637 O O . TYR B 1 91 ? -9.25 15.414 -0.887 1 98.94 91 TYR B O 1
ATOM 2645 N N . CYS B 1 92 ? -9.672 16.281 -2.873 1 98.88 92 CYS B N 1
ATOM 2646 C CA . CYS B 1 92 ? -8.273 16.188 -3.271 1 98.88 92 CYS B CA 1
ATOM 2647 C C . CYS B 1 92 ? -7.91 17.281 -4.266 1 98.88 92 CYS B C 1
ATOM 2649 O O . CYS B 1 92 ? -8.797 17.906 -4.844 1 98.88 92 CYS B O 1
ATOM 2651 N N . PRO B 1 93 ? -6.594 17.594 -4.41 1 98.75 93 PRO B N 1
ATOM 2652 C CA . PRO B 1 93 ? -6.168 18.531 -5.453 1 98.75 93 PRO B CA 1
ATOM 2653 C C . PRO B 1 93 ? -6.473 18.031 -6.859 1 98.75 93 PRO B C 1
ATOM 2655 O O . PRO B 1 93 ? -6.684 16.828 -7.059 1 98.75 93 PRO B O 1
ATOM 2658 N N . GLN B 1 94 ? -6.418 18.922 -7.789 1 98.06 94 GLN B N 1
ATOM 2659 C CA . GLN B 1 94 ? -6.75 18.594 -9.172 1 98.06 94 GLN B CA 1
ATOM 2660 C C . GLN B 1 94 ? -5.578 17.922 -9.875 1 98.06 94 GLN B C 1
ATOM 2662 O O . GLN B 1 94 ? -5.773 17.125 -10.797 1 98.06 94 GLN B O 1
ATOM 2667 N N . THR B 1 95 ? -4.34 18.266 -9.477 1 97.88 95 THR B N 1
ATOM 2668 C CA . THR B 1 95 ? -3.146 17.781 -10.164 1 97.88 95 THR B CA 1
ATOM 2669 C C . THR B 1 95 ? -2.277 16.953 -9.234 1 97.88 95 THR B C 1
ATOM 2671 O O . THR B 1 95 ? -2.264 17.172 -8.023 1 97.88 95 THR B O 1
ATOM 2674 N N . PRO B 1 96 ? -1.525 16.062 -9.828 1 97.25 96 PRO B N 1
ATOM 2675 C CA . PRO B 1 96 ? -1.406 15.781 -11.266 1 97.25 96 PRO B CA 1
ATOM 2676 C C . PRO B 1 96 ? -2.646 15.102 -11.836 1 97.25 96 PRO B C 1
ATOM 2678 O O . PRO B 1 96 ? -3.172 14.164 -11.234 1 97.25 96 PRO B O 1
ATOM 2681 N N . GLU B 1 97 ? -3.035 15.352 -13 1 97 97 GLU B N 1
ATOM 2682 C CA . GLU B 1 97 ? -4.301 14.922 -13.594 1 97 97 GLU B CA 1
ATOM 2683 C C . GLU B 1 97 ? -4.309 13.422 -13.852 1 97 97 GLU B C 1
ATOM 2685 O O . GLU B 1 97 ? -5.352 12.773 -13.734 1 97 97 GLU B O 1
ATOM 2690 N N . ASN B 1 98 ? -3.213 12.883 -14.25 1 95.12 98 ASN B N 1
ATOM 2691 C CA . ASN B 1 98 ? -3.148 11.453 -14.555 1 95.12 98 ASN B CA 1
ATOM 2692 C C . ASN B 1 98 ? -3.445 10.609 -13.32 1 95.12 98 ASN B C 1
ATOM 2694 O O . ASN B 1 98 ? -4.086 9.562 -13.422 1 95.12 98 ASN B O 1
ATOM 2698 N N . VAL B 1 99 ? -2.98 11.07 -12.141 1 96.44 99 VAL B N 1
ATOM 2699 C CA . VAL B 1 99 ? -3.254 10.352 -10.898 1 96.44 99 VAL B CA 1
ATOM 2700 C C . VAL B 1 99 ? -4.734 10.484 -10.547 1 96.44 99 VAL B C 1
ATOM 2702 O O . VAL B 1 99 ? -5.375 9.5 -10.172 1 96.44 99 VAL B O 1
ATOM 2705 N N . LEU B 1 100 ? -5.27 11.695 -10.711 1 97.38 100 LEU B N 1
ATOM 2706 C CA . LEU B 1 100 ? -6.688 11.922 -10.453 1 97.38 100 LEU B CA 1
ATOM 2707 C C . LEU B 1 100 ? -7.547 11.008 -11.32 1 97.38 100 LEU B C 1
ATOM 2709 O O . LEU B 1 100 ? -8.562 10.484 -10.859 1 97.38 100 LEU B O 1
ATOM 2713 N N . GLU B 1 101 ? -7.184 10.812 -12.57 1 96.5 101 GLU B N 1
ATOM 2714 C CA . GLU B 1 101 ? -7.918 9.969 -13.508 1 96.5 101 GLU B CA 1
ATOM 2715 C C . GLU B 1 101 ? -7.961 8.516 -13.031 1 96.5 101 GLU B C 1
ATOM 2717 O O . GLU B 1 101 ? -8.945 7.812 -13.266 1 96.5 101 GLU B O 1
ATOM 2722 N N . ASP B 1 102 ? -6.977 8.117 -12.367 1 95.38 102 ASP B N 1
ATOM 2723 C CA . ASP B 1 102 ? -6.895 6.746 -11.875 1 95.38 102 ASP B CA 1
ATOM 2724 C C . ASP B 1 102 ? -7.938 6.492 -10.781 1 95.38 102 ASP B C 1
ATOM 2726 O O . ASP B 1 102 ? -8.297 5.34 -10.516 1 95.38 102 ASP B O 1
ATOM 2730 N N . PHE B 1 103 ? -8.383 7.52 -10.117 1 97.06 103 PHE B N 1
ATOM 2731 C CA . PHE B 1 103 ? -9.375 7.387 -9.055 1 97.06 103 PHE B CA 1
ATOM 2732 C C . PHE B 1 103 ? -10.766 7.141 -9.633 1 97.06 103 PHE B C 1
ATOM 2734 O O . PHE B 1 103 ? -11.664 6.672 -8.93 1 97.06 103 PHE B O 1
ATOM 2741 N N . LYS B 1 104 ? -10.914 7.57 -10.914 1 96.31 104 LYS B N 1
ATOM 2742 C CA . LYS B 1 104 ? -12.211 7.383 -11.555 1 96.31 104 LYS B CA 1
ATOM 2743 C C . LYS B 1 104 ? -12.438 5.914 -11.922 1 96.31 104 LYS B C 1
ATOM 2745 O O . LYS B 1 104 ? -11.867 5.414 -12.883 1 96.31 104 LYS B O 1
ATOM 2750 N N . PHE B 1 105 ? -13.164 5.238 -11.055 1 95.56 105 PHE B N 1
ATOM 2751 C CA . PHE B 1 105 ? -13.414 3.809 -11.18 1 95.56 105 PHE B CA 1
ATOM 2752 C C . PHE B 1 105 ? -14.828 3.465 -10.734 1 95.56 105 PHE B C 1
ATOM 2754 O O . PHE B 1 105 ? -15.117 3.436 -9.539 1 95.56 105 PHE B O 1
ATOM 2761 N N . LYS B 1 106 ? -15.797 3.229 -11.641 1 96.25 106 LYS B N 1
ATOM 2762 C CA . LYS B 1 106 ? -17.156 2.727 -11.453 1 96.25 106 LYS B CA 1
ATOM 2763 C C . LYS B 1 106 ? -17.922 3.557 -10.422 1 96.25 106 LYS B C 1
ATOM 2765 O O . LYS B 1 106 ? -18.688 3.016 -9.633 1 96.25 106 LYS B O 1
ATOM 2770 N N . ASP B 1 107 ? -17.516 4.801 -10.25 1 95.75 107 ASP B N 1
ATOM 2771 C CA . ASP B 1 107 ? -18.203 5.797 -9.43 1 95.75 107 ASP B CA 1
ATOM 2772 C C . ASP B 1 107 ? -18.172 5.398 -7.957 1 95.75 107 ASP B C 1
ATOM 2774 O O . ASP B 1 107 ? -19.156 5.625 -7.234 1 95.75 107 ASP B O 1
ATOM 2778 N N . VAL B 1 108 ? -17.172 4.711 -7.547 1 98 108 VAL B N 1
ATOM 2779 C CA . VAL B 1 108 ? -17.062 4.324 -6.145 1 98 108 VAL B CA 1
ATOM 2780 C C . VAL B 1 108 ? -16.578 5.504 -5.312 1 98 108 VAL B C 1
ATOM 2782 O O . VAL B 1 108 ? -16.766 5.543 -4.098 1 98 108 VAL B O 1
ATOM 2785 N N . PHE B 1 109 ? -15.859 6.398 -5.918 1 98.62 109 PHE B N 1
ATOM 2786 C CA . PHE B 1 109 ? -15.445 7.66 -5.312 1 98.62 109 PHE B CA 1
ATOM 2787 C C . PHE B 1 109 ? -16.25 8.82 -5.871 1 98.62 109 PHE B C 1
ATOM 2789 O O . PHE B 1 109 ? -16.516 8.883 -7.074 1 98.62 109 PHE B O 1
ATOM 2796 N N . ASP B 1 110 ? -16.781 9.656 -5.043 1 98.69 110 ASP B N 1
ATOM 2797 C CA . ASP B 1 110 ? -17.281 10.977 -5.406 1 98.69 110 ASP B CA 1
ATOM 2798 C C . ASP B 1 110 ? -16.203 12.047 -5.227 1 98.69 110 ASP B C 1
ATOM 2800 O O . ASP B 1 110 ? -15.969 12.523 -4.117 1 98.69 110 ASP B O 1
ATOM 2804 N N . LEU B 1 111 ? -15.547 12.453 -6.312 1 98.62 111 LEU B N 1
ATOM 2805 C CA . LEU B 1 111 ? -14.352 13.289 -6.277 1 98.62 111 LEU B CA 1
ATOM 2806 C C . LEU B 1 111 ? -14.727 14.766 -6.215 1 98.62 111 LEU B C 1
ATOM 2808 O O . LEU B 1 111 ? -15.516 15.242 -7.023 1 98.62 111 LEU B O 1
ATOM 2812 N N . HIS B 1 112 ? -14.227 15.406 -5.242 1 98.75 112 HIS B N 1
ATOM 2813 C CA . HIS B 1 112 ? -14.375 16.844 -5.066 1 98.75 112 HIS B CA 1
ATOM 2814 C C . HIS B 1 112 ? -13.023 17.547 -5.086 1 98.75 112 HIS B C 1
ATOM 2816 O O . HIS B 1 112 ? -12.195 17.328 -4.195 1 98.75 112 HIS B O 1
ATOM 2822 N N . ILE B 1 113 ? -12.867 18.453 -6.047 1 98.75 113 ILE B N 1
ATOM 2823 C CA . ILE B 1 113 ? -11.602 19.172 -6.168 1 98.75 113 ILE B CA 1
ATOM 2824 C C . ILE B 1 113 ? -11.547 20.297 -5.141 1 98.75 113 ILE B C 1
ATOM 2826 O O . ILE B 1 113 ? -12.516 21.047 -4.977 1 98.75 113 ILE B O 1
ATOM 2830 N N . VAL B 1 114 ? -10.422 20.359 -4.41 1 98.69 114 VAL B N 1
ATOM 2831 C CA . VAL B 1 114 ? -10.266 21.406 -3.418 1 98.69 114 VAL B CA 1
ATOM 2832 C C . VAL B 1 114 ? -9.148 22.359 -3.85 1 98.69 114 VAL B C 1
ATOM 2834 O O . VAL B 1 114 ? -8.273 21.984 -4.629 1 98.69 114 VAL B O 1
ATOM 2837 N N . ASN B 1 115 ? -9.172 23.578 -3.418 1 98.19 115 ASN B N 1
ATOM 2838 C CA . ASN B 1 115 ? -8.117 24.578 -3.527 1 98.19 115 ASN B CA 1
ATOM 2839 C C . ASN B 1 115 ? -8.031 25.453 -2.277 1 98.19 115 ASN B C 1
ATOM 2841 O O . ASN B 1 115 ? -8.664 25.156 -1.264 1 98.19 115 ASN B O 1
ATOM 2845 N N . GLY B 1 116 ? -7.105 26.453 -2.295 1 97.62 116 GLY B N 1
ATOM 2846 C CA . GLY B 1 116 ? -6.836 27.25 -1.119 1 97.62 116 GLY B CA 1
ATOM 2847 C C . GLY B 1 116 ? -8.039 28.047 -0.654 1 97.62 116 GLY B C 1
ATOM 2848 O O . GLY B 1 116 ? -8.055 28.562 0.466 1 97.62 116 GLY B O 1
ATOM 2849 N N . GLU B 1 117 ? -9.109 28.094 -1.463 1 97.81 117 GLU B N 1
ATOM 2850 C CA . GLU B 1 117 ? -10.305 28.859 -1.128 1 97.81 117 GLU B CA 1
ATOM 2851 C C . GLU B 1 117 ? -11.438 27.953 -0.663 1 97.81 117 GLU B C 1
ATOM 2853 O O . GLU B 1 117 ? -12.469 28.422 -0.189 1 97.81 117 GLU B O 1
ATOM 2858 N N . THR B 1 118 ? -11.273 26.688 -0.812 1 98.44 118 THR B N 1
ATOM 2859 C CA . THR B 1 118 ? -12.312 25.734 -0.463 1 98.44 118 THR B CA 1
ATOM 2860 C C . THR B 1 118 ? -12.539 25.703 1.046 1 98.44 118 THR B C 1
ATOM 2862 O O . THR B 1 118 ? -11.586 25.703 1.824 1 98.44 118 THR B O 1
ATOM 2865 N N . ILE B 1 119 ? -13.773 25.797 1.459 1 98.5 119 ILE B N 1
ATOM 2866 C CA . ILE B 1 119 ? -14.195 25.578 2.84 1 98.5 119 ILE B CA 1
ATOM 2867 C C . ILE B 1 119 ? -15.242 24.469 2.898 1 98.5 119 ILE B C 1
ATOM 2869 O O . ILE B 1 119 ? -16.25 24.531 2.184 1 98.5 119 ILE B O 1
ATOM 2873 N N . LEU B 1 120 ? -14.977 23.438 3.689 1 98.44 120 LEU B N 1
ATOM 2874 C CA . LEU B 1 120 ? -15.914 22.328 3.846 1 98.44 120 LEU B CA 1
ATOM 2875 C C . LEU B 1 120 ? -16.5 22.312 5.25 1 98.44 120 LEU B C 1
ATOM 2877 O O . LEU B 1 120 ? -15.93 22.875 6.18 1 98.44 120 LEU B O 1
ATOM 2881 N N . ASN B 1 121 ? -17.656 21.828 5.348 1 97.94 121 ASN B N 1
ATOM 2882 C CA . ASN B 1 121 ? -18.281 21.422 6.605 1 97.94 121 ASN B CA 1
ATOM 2883 C C . ASN B 1 121 ? -18.766 19.969 6.551 1 97.94 121 ASN B C 1
ATOM 2885 O O . ASN B 1 121 ? -19.781 19.672 5.922 1 97.94 121 ASN B O 1
ATOM 2889 N N . LEU B 1 122 ? -17.984 19.078 7.125 1 97.06 122 LEU B N 1
ATOM 2890 C CA . LEU B 1 122 ? -18.359 17.672 7.172 1 97.06 122 LEU B CA 1
ATOM 2891 C C . LEU B 1 122 ? -18.859 17.281 8.555 1 97.06 122 LEU B C 1
ATOM 2893 O O . LEU B 1 122 ? -18.078 17.062 9.469 1 97.06 122 LEU B O 1
ATOM 2897 N N . GLU B 1 123 ? -20.156 17.156 8.711 1 95.38 123 GLU B N 1
ATOM 2898 C CA . GLU B 1 123 ? -20.812 16.75 9.953 1 95.38 123 GLU B CA 1
ATOM 2899 C C . GLU B 1 123 ? -20.391 17.641 11.109 1 95.38 123 GLU B C 1
ATOM 2901 O O . GLU B 1 123 ? -20.047 17.156 12.188 1 95.38 123 GLU B O 1
ATOM 2906 N N . GLY B 1 124 ? -20.172 18.938 10.898 1 95.69 124 GLY B N 1
ATOM 2907 C CA . GLY B 1 124 ? -19.891 19.906 11.953 1 95.69 124 GLY B CA 1
ATOM 2908 C C . GLY B 1 124 ? -18.422 20.234 12.078 1 95.69 124 GLY B C 1
ATOM 2909 O O . GLY B 1 124 ? -18.031 21.109 12.844 1 95.69 124 GLY B O 1
ATOM 2910 N N . ILE B 1 125 ? -17.594 19.516 11.383 1 97.75 125 ILE B N 1
ATOM 2911 C CA . ILE B 1 125 ? -16.156 19.828 11.352 1 97.75 125 ILE B CA 1
ATOM 2912 C C . ILE B 1 125 ? -15.859 20.766 10.195 1 97.75 125 ILE B C 1
ATOM 2914 O O . ILE B 1 125 ? -16.047 20.406 9.031 1 97.75 125 ILE B O 1
ATOM 2918 N N . GLU B 1 126 ? -15.422 21.953 10.562 1 98.44 126 GLU B N 1
ATOM 2919 C CA . GLU B 1 126 ? -15 22.891 9.516 1 98.44 126 GLU B CA 1
ATOM 2920 C C . GLU B 1 126 ? -13.594 22.547 9.023 1 98.44 126 GLU B C 1
ATOM 2922 O O . GLU B 1 126 ? -12.688 22.328 9.82 1 98.44 126 GLU B O 1
ATOM 2927 N N . ILE B 1 127 ? -13.438 22.516 7.684 1 98.88 127 ILE B N 1
ATOM 2928 C CA . ILE B 1 127 ? -12.156 22.141 7.102 1 98.88 127 ILE B CA 1
ATOM 2929 C C . ILE B 1 127 ? -11.68 23.219 6.137 1 98.88 127 ILE B C 1
ATOM 2931 O O . ILE B 1 127 ? -12.438 23.656 5.262 1 98.88 127 ILE B O 1
ATOM 2935 N N . PHE B 1 128 ? -10.484 23.656 6.352 1 98.88 128 PHE B N 1
ATOM 2936 C CA . PHE B 1 128 ? -9.844 24.672 5.523 1 98.88 128 PHE B CA 1
ATOM 2937 C C . PHE B 1 128 ? -8.578 24.125 4.871 1 98.88 128 PHE B C 1
ATOM 2939 O O . PHE B 1 128 ? -7.98 23.172 5.367 1 98.88 128 PHE B O 1
ATOM 2946 N N . PHE B 1 129 ? -8.219 24.734 3.74 1 98.88 129 PHE B N 1
ATOM 2947 C CA . PHE B 1 129 ? -7.043 24.312 2.986 1 98.88 129 PHE B CA 1
ATOM 2948 C C . PHE B 1 129 ? -6.121 25.484 2.711 1 98.88 129 PHE B C 1
ATOM 2950 O O . PHE B 1 129 ? -6.59 26.609 2.494 1 98.88 129 PHE B O 1
ATOM 2957 N N . LYS B 1 130 ? -4.871 25.312 2.729 1 98.88 130 LYS B N 1
ATOM 2958 C CA . LYS B 1 130 ? -3.869 26.281 2.32 1 98.88 130 LYS B CA 1
ATOM 2959 C C . LYS B 1 130 ? -2.811 25.656 1.425 1 98.88 130 LYS B C 1
ATOM 2961 O O . LYS B 1 130 ? -2.242 24.609 1.77 1 98.88 130 LYS B O 1
ATOM 2966 N N . LYS B 1 131 ? -2.586 26.281 0.291 1 98.62 131 LYS B N 1
ATOM 2967 C CA . LYS B 1 131 ? -1.591 25.734 -0.632 1 98.62 131 LYS B CA 1
ATOM 2968 C C . LYS B 1 131 ? -0.201 25.734 -0.003 1 98.62 131 LYS B C 1
ATOM 2970 O O . LYS B 1 131 ? 0.193 26.703 0.645 1 98.62 131 LYS B O 1
ATOM 2975 N N . MET B 1 132 ? 0.495 24.625 -0.208 1 98.69 132 MET B N 1
ATOM 2976 C CA . MET B 1 132 ? 1.839 24.453 0.333 1 98.69 132 MET B CA 1
ATOM 2977 C C . MET B 1 132 ? 2.877 24.422 -0.785 1 98.69 132 MET B C 1
ATOM 2979 O O . MET B 1 132 ? 2.529 24.531 -1.961 1 98.69 132 MET B O 1
ATOM 2983 N N . MET B 1 133 ? 4.137 24.438 -0.382 1 98.31 133 MET B N 1
ATOM 2984 C CA . MET B 1 133 ? 5.254 24.422 -1.322 1 98.31 133 MET B CA 1
ATOM 2985 C C . MET B 1 133 ? 5.828 23.016 -1.47 1 98.31 133 MET B C 1
ATOM 2987 O O . MET B 1 133 ? 6.566 22.547 -0.6 1 98.31 133 MET B O 1
ATOM 2991 N N . HIS B 1 134 ? 5.562 22.359 -2.535 1 98.38 134 HIS B N 1
ATOM 2992 C CA . HIS B 1 134 ? 5.914 20.984 -2.861 1 98.38 134 HIS B CA 1
ATOM 2993 C C . HIS B 1 134 ? 5.887 20.75 -4.367 1 98.38 134 HIS B C 1
ATOM 2995 O O . HIS B 1 134 ? 5.34 21.562 -5.117 1 98.38 134 HIS B O 1
ATOM 3001 N N . PRO B 1 135 ? 6.586 19.797 -4.926 1 97.5 135 PRO B N 1
ATOM 3002 C CA . PRO B 1 135 ? 6.727 19.609 -6.371 1 97.5 135 PRO B CA 1
ATOM 3003 C C . PRO B 1 135 ? 5.383 19.453 -7.078 1 97.5 135 PRO B C 1
ATOM 3005 O O . PRO B 1 135 ? 5.27 19.766 -8.266 1 97.5 135 PRO B O 1
ATOM 3008 N N . VAL B 1 136 ? 4.387 18.938 -6.426 1 98.06 136 VAL B N 1
ATOM 3009 C CA . VAL B 1 136 ? 3.031 18.875 -6.961 1 98.06 136 VAL B CA 1
ATOM 3010 C C . VAL B 1 136 ? 2.098 19.719 -6.094 1 98.06 136 VAL B C 1
ATOM 3012 O O . VAL B 1 136 ? 2.467 20.141 -4.996 1 98.06 136 VAL B O 1
ATOM 3015 N N . GLU B 1 137 ? 0.948 19.984 -6.676 1 98.62 137 GLU B N 1
ATOM 3016 C CA . GLU B 1 137 ? -0.055 20.719 -5.914 1 98.62 137 GLU B CA 1
ATOM 3017 C C . GLU B 1 137 ? -0.358 20.031 -4.59 1 98.62 137 GLU B C 1
ATOM 3019 O O . GLU B 1 137 ? -0.719 18.859 -4.566 1 98.62 137 GLU B O 1
ATOM 3024 N N . THR B 1 138 ? -0.147 20.719 -3.482 1 98.69 138 THR B N 1
ATOM 3025 C CA . THR B 1 138 ? -0.265 20.188 -2.133 1 98.69 138 THR B CA 1
ATOM 3026 C C . THR B 1 138 ? -0.957 21.188 -1.209 1 98.69 138 THR B C 1
ATOM 3028 O O . THR B 1 138 ? -0.767 22.391 -1.341 1 98.69 138 THR B O 1
ATOM 3031 N N . TYR B 1 139 ? -1.727 20.672 -0.245 1 98.94 139 TYR B N 1
ATOM 3032 C CA . TYR B 1 139 ? -2.439 21.547 0.682 1 98.94 139 TYR B CA 1
ATOM 3033 C C . TYR B 1 139 ? -2.246 21.078 2.121 1 98.94 139 TYR B C 1
ATOM 3035 O O . TYR B 1 139 ? -2.262 19.875 2.404 1 98.94 139 TYR B O 1
ATOM 3043 N N . ALA B 1 140 ? -2.045 22.016 2.998 1 98.94 140 ALA B N 1
ATOM 3044 C CA . ALA B 1 140 ? -2.285 21.797 4.422 1 98.94 140 ALA B CA 1
ATOM 3045 C C . ALA B 1 140 ? -3.779 21.781 4.727 1 98.94 140 ALA B C 1
ATOM 3047 O O . ALA B 1 140 ? -4.574 22.391 4.02 1 98.94 140 ALA B O 1
ATOM 3048 N N . VAL B 1 141 ? -4.129 21.062 5.762 1 98.94 141 VAL B N 1
ATOM 3049 C CA . VAL B 1 141 ? -5.531 20.891 6.141 1 98.94 141 VAL B CA 1
ATOM 3050 C C . VAL B 1 141 ? -5.73 21.344 7.586 1 98.94 141 VAL B C 1
ATOM 3052 O O . VAL B 1 141 ? -5.031 20.875 8.492 1 98.94 141 VAL B O 1
ATOM 3055 N N . LYS B 1 142 ? -6.656 22.312 7.84 1 98.94 142 LYS B N 1
ATOM 3056 C CA . LYS B 1 142 ? -7.062 22.75 9.172 1 98.94 142 LYS B CA 1
ATOM 3057 C C . LYS B 1 142 ? -8.484 22.312 9.484 1 98.94 142 LYS B C 1
ATOM 3059 O O . LYS B 1 142 ? -9.406 22.547 8.695 1 98.94 142 LYS B O 1
ATOM 3064 N N . MET B 1 143 ? -8.609 21.578 10.531 1 98.81 143 MET B N 1
ATOM 3065 C CA . MET B 1 143 ? -9.922 21.125 10.977 1 98.81 143 MET B CA 1
ATOM 3066 C C . MET B 1 143 ? -10.312 21.766 12.297 1 98.81 143 MET B C 1
ATOM 3068 O O . MET B 1 143 ? -9.539 21.734 13.258 1 98.81 143 MET B O 1
ATOM 3072 N N . LYS B 1 144 ? -11.516 22.344 12.297 1 98.31 144 LYS B N 1
ATOM 3073 C CA . LYS B 1 144 ? -12.016 23.047 13.484 1 98.31 144 LYS B CA 1
ATOM 3074 C C . LYS B 1 144 ? -13.352 22.453 13.938 1 98.31 144 LYS B C 1
ATOM 3076 O O . LYS B 1 144 ? -14.234 22.203 13.117 1 98.31 144 LYS B O 1
ATOM 3081 N N . LYS B 1 145 ? -13.477 22.188 15.156 1 97 145 LYS B N 1
ATOM 3082 C CA . LYS B 1 145 ? -14.719 21.859 15.844 1 97 145 LYS B CA 1
ATOM 3083 C C . LYS B 1 145 ? -14.828 22.594 17.172 1 97 145 LYS B C 1
ATOM 3085 O O . LYS B 1 145 ? -14.18 22.219 18.156 1 97 145 LYS B O 1
ATOM 3090 N N . GLY B 1 146 ? -15.758 23.594 17.219 1 95.38 146 GLY B N 1
ATOM 3091 C CA . GLY B 1 146 ? -15.75 24.484 18.375 1 95.38 146 GLY B CA 1
ATOM 3092 C C . GLY B 1 146 ? -14.438 25.219 18.531 1 95.38 146 GLY B C 1
ATOM 3093 O O . GLY B 1 146 ? -13.977 25.891 17.609 1 95.38 146 GLY B O 1
ATOM 3094 N N . GLU B 1 147 ? -13.836 25.047 19.734 1 96.62 147 GLU B N 1
ATOM 3095 C CA . GLU B 1 147 ? -12.578 25.75 20.016 1 96.62 147 GLU B CA 1
ATOM 3096 C C . GLU B 1 147 ? -11.375 24.875 19.672 1 96.62 147 GLU B C 1
ATOM 3098 O O . GLU B 1 147 ? -10.234 25.312 19.766 1 96.62 147 GLU B O 1
ATOM 3103 N N . LYS B 1 148 ? -11.633 23.625 19.281 1 97.56 148 LYS B N 1
ATOM 3104 C CA . LYS B 1 148 ? -10.555 22.688 18.984 1 97.56 148 LYS B CA 1
ATOM 3105 C C . LYS B 1 148 ? -10.008 22.891 17.578 1 97.56 148 LYS B C 1
ATOM 3107 O O . LYS B 1 148 ? -10.781 23.016 16.625 1 97.56 148 LYS B O 1
ATOM 3112 N N . ILE B 1 149 ? -8.703 22.984 17.469 1 98.81 149 ILE B N 1
ATOM 3113 C CA . ILE B 1 149 ? -8.07 23.203 16.172 1 98.81 149 ILE B CA 1
ATOM 3114 C C . ILE B 1 149 ? -7.016 22.125 15.922 1 98.81 149 ILE B C 1
ATOM 3116 O O . ILE B 1 149 ? -6.098 21.953 16.734 1 98.81 149 ILE B O 1
ATOM 3120 N N . PHE B 1 150 ? -7.145 21.375 14.867 1 98.88 150 PHE B N 1
ATOM 3121 C CA . PHE B 1 150 ? -6.168 20.406 14.383 1 98.88 150 PHE B CA 1
ATOM 3122 C C . PHE B 1 150 ? -5.625 20.828 13.016 1 98.88 150 PHE B C 1
ATOM 3124 O O . PHE B 1 150 ? -6.391 21.172 12.117 1 98.88 150 PHE B O 1
ATOM 3131 N N . VAL B 1 151 ? -4.309 20.812 12.852 1 99 151 VAL B N 1
ATOM 3132 C CA . VAL B 1 151 ? -3.715 21.172 11.562 1 99 151 VAL B CA 1
ATOM 3133 C C . VAL B 1 151 ? -2.777 20.047 11.102 1 99 151 VAL B C 1
ATOM 3135 O O . VAL B 1 151 ? -1.951 19.562 11.883 1 99 151 VAL B O 1
ATOM 3138 N N . TYR B 1 152 ? -2.947 19.594 9.914 1 98.94 152 TYR B N 1
ATOM 3139 C CA . TYR B 1 152 ? -2.08 18.672 9.203 1 98.94 152 TYR B CA 1
ATOM 3140 C C . TYR B 1 152 ? -1.371 19.359 8.047 1 98.94 152 TYR B C 1
ATOM 3142 O O . TYR B 1 152 ? -2.018 19.844 7.109 1 98.94 152 TYR B O 1
ATOM 3150 N N . SER B 1 153 ? -0.111 19.375 8.07 1 98.94 153 SER B N 1
ATOM 3151 C CA . SER B 1 153 ? 0.639 20.219 7.148 1 98.94 153 SER B CA 1
ATOM 3152 C C . SER B 1 153 ? 0.653 19.641 5.742 1 98.94 153 SER B C 1
ATOM 3154 O O . SER B 1 153 ? 0.901 20.344 4.766 1 98.94 153 SER B O 1
ATOM 3156 N N . GLY B 1 154 ? 0.433 18.266 5.609 1 98.75 154 GLY B N 1
ATOM 3157 C CA . GLY B 1 154 ? 0.884 17.641 4.375 1 98.75 154 GLY B CA 1
ATOM 3158 C C . GLY B 1 154 ? 2.383 17.75 4.168 1 98.75 154 GLY B C 1
ATOM 3159 O O . GLY B 1 154 ? 3.15 17.75 5.133 1 98.75 154 GLY B O 1
ATOM 3160 N N . ASP B 1 155 ? 2.787 17.672 2.91 1 98.88 155 ASP B N 1
ATOM 3161 C CA . ASP B 1 155 ? 4.203 17.828 2.59 1 98.88 155 ASP B CA 1
ATOM 3162 C C . ASP B 1 155 ? 4.52 19.25 2.148 1 98.88 155 ASP B C 1
ATOM 3164 O O . ASP B 1 155 ? 3.773 19.844 1.367 1 98.88 155 ASP B O 1
ATOM 3168 N N . THR B 1 156 ? 5.613 19.812 2.672 1 98.88 156 THR B N 1
ATOM 3169 C CA . THR B 1 156 ? 5.945 21.172 2.281 1 98.88 156 THR B CA 1
ATOM 3170 C C . THR B 1 156 ? 7.371 21.516 2.693 1 98.88 156 THR B C 1
ATOM 3172 O O . THR B 1 156 ? 7.938 20.891 3.592 1 98.88 156 THR B O 1
ATOM 3175 N N . THR B 1 157 ? 7.891 22.531 2.004 1 98.62 157 THR B N 1
ATOM 3176 C CA . THR B 1 157 ? 9.062 23.234 2.504 1 98.62 157 THR B CA 1
ATOM 3177 C C . THR B 1 157 ? 8.656 24.375 3.428 1 98.62 157 THR B C 1
ATOM 3179 O O . THR B 1 157 ? 7.469 24.672 3.582 1 98.62 157 THR B O 1
ATOM 3182 N N . TYR B 1 158 ? 9.672 24.953 4.121 1 98.31 158 TYR B N 1
ATOM 3183 C CA . TYR B 1 158 ? 9.391 26.047 5.047 1 98.31 158 TYR B CA 1
ATOM 3184 C C . TYR B 1 158 ? 8.68 27.203 4.336 1 98.31 158 TYR B C 1
ATOM 3186 O O . TYR B 1 158 ? 9.07 27.594 3.234 1 98.31 158 TYR B O 1
ATOM 3194 N N . ASN B 1 159 ? 7.66 27.688 4.898 1 98 159 ASN B N 1
ATOM 3195 C CA . ASN B 1 159 ? 6.973 28.875 4.391 1 98 159 ASN B CA 1
ATOM 3196 C C . ASN B 1 159 ? 6.16 29.562 5.488 1 98 159 ASN B C 1
ATOM 3198 O O . ASN B 1 159 ? 5.637 28.906 6.383 1 98 159 ASN B O 1
ATOM 3202 N N . GLU B 1 160 ? 5.98 30.828 5.336 1 97.88 160 GLU B N 1
ATOM 3203 C CA . GLU B 1 160 ? 5.332 31.641 6.367 1 97.88 160 GLU B CA 1
ATOM 3204 C C . GLU B 1 160 ? 3.826 31.406 6.391 1 97.88 160 GLU B C 1
ATOM 3206 O O . GLU B 1 160 ? 3.182 31.578 7.43 1 97.88 160 GLU B O 1
ATOM 3211 N N . ASP B 1 161 ? 3.309 30.969 5.297 1 98.44 161 ASP B N 1
ATOM 3212 C CA . ASP B 1 161 ? 1.874 30.719 5.227 1 98.44 161 ASP B CA 1
ATOM 3213 C C . ASP B 1 161 ? 1.465 29.625 6.211 1 98.44 161 ASP B C 1
ATOM 3215 O O . ASP B 1 161 ? 0.372 29.672 6.777 1 98.44 161 ASP B O 1
ATOM 3219 N N .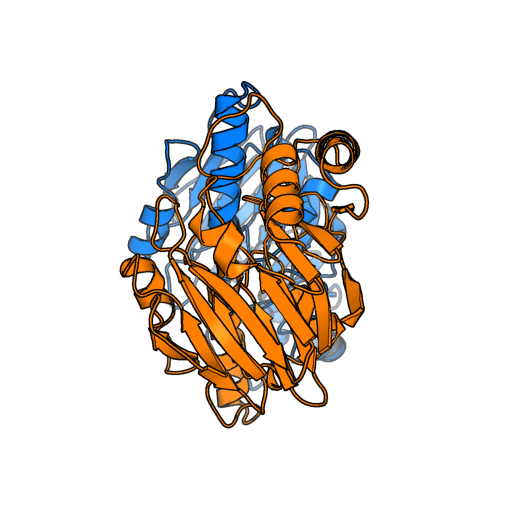 LEU B 1 162 ? 2.332 28.656 6.371 1 98.81 162 LEU B N 1
ATOM 3220 C CA . LEU B 1 162 ? 2.018 27.578 7.285 1 98.81 162 LEU B CA 1
ATOM 3221 C C . LEU B 1 162 ? 1.981 28.062 8.727 1 98.81 162 LEU B C 1
ATOM 3223 O O . LEU B 1 162 ? 1.213 27.547 9.547 1 98.81 162 LEU B O 1
ATOM 3227 N N . ILE B 1 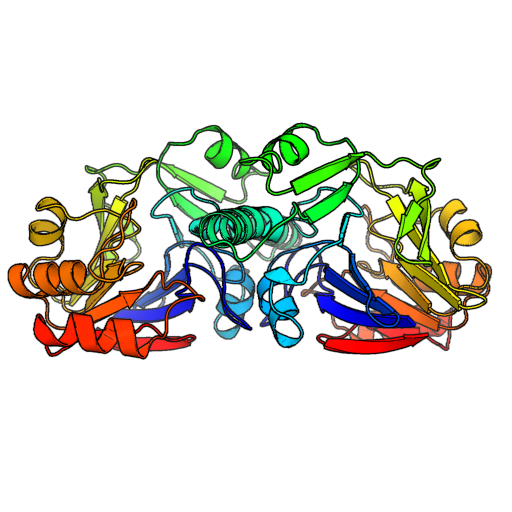163 ? 2.818 29.109 9.062 1 98.81 163 ILE B N 1
ATOM 3228 C CA . ILE B 1 163 ? 2.832 29.688 10.398 1 98.81 163 ILE B CA 1
ATOM 3229 C C . ILE B 1 163 ? 1.47 30.312 10.703 1 98.81 163 ILE B C 1
ATOM 3231 O O . ILE B 1 163 ? 0.866 30.016 11.742 1 98.81 163 ILE B O 1
ATOM 3235 N N . SER B 1 164 ? 1.009 31.094 9.75 1 98.62 164 SER B N 1
ATOM 3236 C CA . SER B 1 164 ? -0.287 31.734 9.93 1 98.62 164 SER B CA 1
ATOM 3237 C C . SER B 1 164 ? -1.417 30.703 9.945 1 98.62 164 SER B C 1
ATOM 3239 O O . SER B 1 164 ? -2.361 30.828 10.727 1 98.62 164 SER B O 1
ATOM 3241 N N . PHE B 1 165 ? -1.333 29.719 9.141 1 98.81 165 PHE B N 1
ATOM 3242 C CA . PHE B 1 165 ? -2.383 28.719 8.977 1 98.81 165 PHE B CA 1
ATOM 3243 C C . PHE B 1 165 ? -2.504 27.844 10.219 1 98.81 165 PHE B C 1
ATOM 3245 O O . PHE B 1 165 ? -3.605 27.438 10.594 1 98.81 165 PHE B O 1
ATOM 3252 N N . ALA B 1 166 ? -1.395 27.562 10.898 1 98.88 166 ALA B N 1
ATOM 3253 C CA . ALA B 1 166 ? -1.363 26.656 12.047 1 98.88 166 ALA B CA 1
ATOM 3254 C C . ALA B 1 166 ? -1.519 27.422 13.352 1 98.88 166 ALA B C 1
ATOM 3256 O O . ALA B 1 166 ? -1.396 26.859 14.438 1 98.88 166 ALA B O 1
ATOM 3257 N N . ASN B 1 167 ? -1.791 28.734 13.242 1 98.75 167 ASN B N 1
ATOM 3258 C CA . ASN B 1 167 ? -1.812 29.609 14.406 1 98.75 167 ASN B CA 1
ATOM 3259 C C . ASN B 1 167 ? -2.75 29.078 15.492 1 98.75 167 ASN B C 1
ATOM 3261 O O . ASN B 1 167 ? -3.912 28.766 15.219 1 98.75 167 ASN B O 1
ATOM 3265 N N . LYS B 1 168 ? -2.248 28.812 16.703 1 98.75 168 LYS B N 1
ATOM 3266 C CA . LYS B 1 168 ? -2.945 28.438 17.938 1 98.75 168 LYS B CA 1
ATOM 3267 C C . LYS B 1 168 ? -3.545 27.047 17.812 1 98.75 168 LYS B C 1
ATOM 3269 O O . LYS B 1 168 ? -4.516 26.719 18.5 1 98.75 168 LYS B O 1
ATOM 3274 N N . ALA B 1 169 ? -3.051 26.234 16.891 1 98.88 169 ALA B N 1
ATOM 3275 C CA . ALA B 1 169 ? -3.516 24.844 16.781 1 98.88 169 ALA B CA 1
ATOM 3276 C C . ALA B 1 169 ? -3.316 24.109 18.109 1 98.88 169 ALA B C 1
ATOM 3278 O O . ALA B 1 169 ? -2.289 24.266 18.766 1 98.88 169 ALA B O 1
ATOM 3279 N N . ASP B 1 170 ? -4.363 23.344 18.484 1 98.94 170 ASP B N 1
ATOM 3280 C CA . ASP B 1 170 ? -4.215 22.453 19.641 1 98.94 170 ASP B CA 1
ATOM 3281 C C . ASP B 1 170 ? -3.262 21.312 19.328 1 98.94 170 ASP B C 1
ATOM 3283 O O . ASP B 1 170 ? -2.484 20.891 20.203 1 98.94 170 ASP B O 1
ATOM 3287 N N . LEU B 1 171 ? -3.355 20.781 18.188 1 98.94 171 LEU B N 1
ATOM 3288 C CA . LEU B 1 171 ? -2.473 19.75 17.656 1 98.94 171 LEU B CA 1
ATOM 3289 C C . LEU B 1 171 ? -1.996 20.094 16.25 1 98.94 171 LEU B C 1
ATOM 3291 O O . LEU B 1 171 ? -2.811 20.359 15.367 1 98.94 171 LEU B O 1
ATOM 3295 N N . PHE B 1 172 ? -0.716 20.203 16.109 1 98.94 172 PHE B N 1
ATOM 3296 C CA . PHE B 1 172 ? -0.073 20.438 14.828 1 98.94 172 PHE B CA 1
ATOM 3297 C C . PHE B 1 172 ? 0.7 19.203 14.367 1 98.94 172 PHE B C 1
ATOM 3299 O O . PHE B 1 172 ? 1.777 18.922 14.891 1 98.94 172 PHE B O 1
ATOM 3306 N N . LEU B 1 173 ? 0.073 18.391 13.508 1 98.94 173 LEU B N 1
ATOM 3307 C CA . LEU B 1 173 ? 0.733 17.266 12.836 1 98.94 173 LEU B CA 1
ATOM 3308 C C . LEU B 1 173 ? 1.505 17.75 11.609 1 98.94 173 LEU B C 1
ATOM 3310 O O . LEU B 1 173 ? 0.905 18.094 10.594 1 98.94 173 LEU B O 1
ATOM 3314 N N . CYS B 1 174 ? 2.832 17.703 11.672 1 98.94 174 CYS B N 1
ATOM 3315 C CA . CYS B 1 174 ? 3.598 18.484 10.695 1 98.94 174 CYS B CA 1
ATOM 3316 C C . CYS B 1 174 ? 4.707 17.641 10.078 1 98.94 174 CYS B C 1
ATOM 3318 O O . CYS B 1 174 ? 5.391 16.891 10.781 1 98.94 174 CYS B O 1
ATOM 3320 N N . ASP B 1 175 ? 4.875 17.781 8.766 1 98.69 175 ASP B N 1
ATOM 3321 C CA . ASP B 1 175 ? 6.016 17.25 8.031 1 98.69 175 ASP B CA 1
ATOM 3322 C C . ASP B 1 175 ? 7.328 17.578 8.734 1 98.69 175 ASP B C 1
ATOM 3324 O O . ASP B 1 175 ? 7.57 18.734 9.109 1 98.69 175 ASP B O 1
ATOM 3328 N N . GLY B 1 176 ? 8.078 16.656 9.023 1 98.44 176 GLY B N 1
ATOM 3329 C CA . GLY B 1 176 ? 9.414 16.766 9.594 1 98.44 176 GLY B CA 1
ATOM 3330 C C . GLY B 1 176 ? 10.383 15.742 9.039 1 98.44 176 GLY B C 1
ATOM 3331 O O . GLY B 1 176 ? 11.102 15.086 9.797 1 98.44 176 GLY B O 1
ATOM 3332 N N . ASN B 1 177 ? 10.375 15.547 7.797 1 98.56 177 ASN B N 1
ATOM 3333 C CA . ASN B 1 177 ? 11.031 14.461 7.078 1 98.56 177 ASN B CA 1
ATOM 3334 C C . ASN B 1 177 ? 12.555 14.539 7.207 1 98.56 177 ASN B C 1
ATOM 3336 O O . ASN B 1 177 ? 13.227 13.508 7.238 1 98.56 177 ASN B O 1
ATOM 3340 N N . PHE B 1 178 ? 13.141 15.758 7.258 1 98.5 178 PHE B N 1
ATOM 3341 C CA . PHE B 1 178 ? 14.586 15.961 7.172 1 98.5 178 PHE B CA 1
ATOM 3342 C C . PHE B 1 178 ? 15.148 16.422 8.508 1 98.5 178 PHE B C 1
ATOM 3344 O O . PHE B 1 178 ? 14.398 16.797 9.406 1 98.5 178 PHE B O 1
ATOM 3351 N N . LEU B 1 179 ? 16.453 16.266 8.641 1 98.5 179 LEU B N 1
ATOM 3352 C CA . LEU B 1 179 ? 17.234 16.922 9.68 1 98.5 179 LEU B CA 1
ATOM 3353 C C . LEU B 1 179 ? 17.984 18.125 9.125 1 98.5 179 LEU B C 1
ATOM 3355 O O . LEU B 1 179 ? 18.125 18.266 7.91 1 98.5 179 LEU B O 1
ATOM 3359 N N . THR B 1 180 ? 18.359 18.969 10.07 1 97.75 180 THR B N 1
ATOM 3360 C CA . THR B 1 180 ? 19.109 20.156 9.672 1 97.75 180 THR B CA 1
ATOM 3361 C C . THR B 1 180 ? 20.281 19.781 8.773 1 97.75 180 THR B C 1
ATOM 3363 O O . THR B 1 180 ? 21 18.812 9.055 1 97.75 180 THR B O 1
ATOM 3366 N N . GLY B 1 181 ? 20.453 20.484 7.684 1 96.69 181 GLY B N 1
ATOM 3367 C CA . GLY B 1 181 ? 21.531 20.219 6.746 1 96.69 181 GLY B CA 1
ATOM 3368 C C . GLY B 1 181 ? 21.078 19.438 5.52 1 96.69 181 GLY B C 1
ATOM 3369 O O . GLY B 1 181 ? 21.734 19.469 4.484 1 96.69 181 GLY B O 1
ATOM 3370 N N . MET B 1 182 ? 19.969 18.75 5.621 1 96.19 182 MET B N 1
ATOM 3371 C CA . MET B 1 182 ? 19.406 18.047 4.48 1 96.19 182 MET B CA 1
ATOM 3372 C C . MET B 1 182 ? 18.547 18.969 3.625 1 96.19 182 MET B C 1
ATOM 3374 O O . MET B 1 182 ? 18.047 19.984 4.113 1 96.19 182 MET B O 1
ATOM 3378 N N . GLN B 1 183 ? 18.516 18.609 2.352 1 93.19 183 GLN B N 1
ATOM 3379 C CA . GLN B 1 183 ? 17.781 19.453 1.407 1 93.19 183 GLN B CA 1
ATOM 3380 C C . GLN B 1 183 ? 16.75 18.625 0.641 1 93.19 183 GLN B C 1
ATOM 3382 O O . GLN B 1 183 ? 16.938 17.422 0.418 1 93.19 183 GLN B O 1
ATOM 3387 N N . GLY B 1 184 ? 15.664 19.25 0.202 1 95.44 184 GLY B N 1
ATOM 3388 C CA . GLY B 1 184 ? 14.586 18.625 -0.54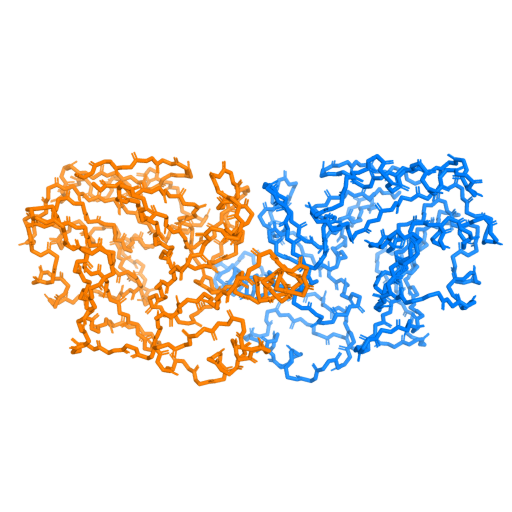3 1 95.44 184 GLY B CA 1
ATOM 3389 C C . GLY B 1 184 ? 13.242 19.297 -0.312 1 95.44 184 GLY B C 1
ATOM 3390 O O . GLY B 1 184 ? 13.172 20.391 0.252 1 95.44 184 GLY B O 1
ATOM 3391 N N . PRO B 1 185 ? 12.234 18.641 -0.737 1 98.06 185 PRO B N 1
ATOM 3392 C CA . PRO B 1 185 ? 10.938 19.312 -0.741 1 98.06 185 PRO B CA 1
ATOM 3393 C C . PRO B 1 185 ? 10.125 19.031 0.522 1 98.06 185 PRO B C 1
ATOM 3395 O O . PRO B 1 185 ? 8.914 18.781 0.444 1 98.06 185 PRO B O 1
ATOM 3398 N N . HIS B 1 186 ? 10.812 18.969 1.641 1 98.81 186 HIS B N 1
ATOM 3399 C CA . HIS B 1 186 ? 10.172 18.75 2.926 1 98.81 186 HIS B CA 1
ATOM 3400 C C . HIS B 1 186 ? 10.773 19.625 4.016 1 98.81 186 HIS B C 1
ATOM 3402 O O . HIS B 1 186 ? 11.82 20.234 3.812 1 98.81 186 HIS B O 1
ATOM 3408 N N . LEU B 1 187 ? 10.156 19.719 5.125 1 98.81 187 LEU B N 1
ATOM 3409 C CA . LEU B 1 187 ? 10.656 20.438 6.297 1 98.81 187 LEU B CA 1
ATOM 3410 C C . LEU B 1 187 ? 11.672 19.578 7.059 1 98.81 187 LEU B C 1
ATOM 3412 O O . LEU B 1 187 ? 11.578 18.359 7.07 1 98.81 187 LEU B O 1
ATOM 3416 N N . THR B 1 188 ? 12.602 20.281 7.691 1 98.75 188 THR B N 1
ATOM 3417 C CA . THR B 1 188 ? 13.391 19.641 8.742 1 98.75 188 THR B CA 1
ATOM 3418 C C . THR B 1 188 ? 12.625 19.625 10.062 1 98.75 188 THR B C 1
ATOM 3420 O O . THR B 1 188 ? 11.695 20.406 10.25 1 98.75 188 THR B O 1
ATOM 3423 N N . ALA B 1 189 ? 13.055 18.703 10.93 1 98.81 189 ALA B N 1
ATOM 3424 C CA . ALA B 1 189 ? 12.469 18.672 12.266 1 98.81 189 ALA B CA 1
ATOM 3425 C C . ALA B 1 189 ? 12.586 20.031 12.953 1 98.81 189 ALA B C 1
ATOM 3427 O O . ALA B 1 189 ? 11.648 20.5 13.602 1 98.81 189 ALA B O 1
ATOM 3428 N N . ALA B 1 190 ? 13.68 20.703 12.797 1 98.75 190 ALA B N 1
ATOM 3429 C CA . ALA B 1 190 ? 13.922 22.016 13.375 1 98.75 190 ALA B CA 1
ATOM 3430 C C . ALA B 1 190 ? 12.953 23.047 12.805 1 98.75 190 ALA B C 1
ATOM 3432 O O . ALA B 1 190 ? 12.359 23.844 13.555 1 98.75 190 ALA B O 1
ATOM 3433 N N . GLU B 1 191 ? 12.82 23.047 11.523 1 98.81 191 GLU B N 1
ATOM 3434 C CA . GLU B 1 191 ? 11.93 24 10.867 1 98.81 191 GLU B CA 1
ATOM 3435 C C . GLU B 1 191 ? 10.484 23.797 11.312 1 98.81 191 GLU B C 1
ATOM 3437 O O . GLU B 1 191 ? 9.766 24.766 11.555 1 98.81 191 GLU B O 1
ATOM 3442 N N . ALA B 1 192 ? 10.047 22.531 11.359 1 98.94 192 ALA B N 1
ATOM 3443 C CA . ALA B 1 192 ? 8.703 22.234 11.836 1 98.94 192 ALA B CA 1
ATOM 3444 C C . ALA B 1 192 ? 8.484 22.797 13.242 1 98.94 192 ALA B C 1
ATOM 3446 O O . ALA B 1 192 ? 7.441 23.391 13.523 1 98.94 192 ALA B O 1
ATOM 3447 N N . ALA B 1 193 ? 9.469 22.594 14.078 1 98.94 193 ALA B N 1
ATOM 3448 C CA . ALA B 1 193 ? 9.391 23.062 15.461 1 98.94 193 ALA B CA 1
ATOM 3449 C C . ALA B 1 193 ? 9.375 24.594 15.516 1 98.94 193 ALA B C 1
ATOM 3451 O O . ALA B 1 193 ? 8.648 25.172 16.328 1 98.94 193 ALA B O 1
ATOM 3452 N N . GLU B 1 194 ? 10.18 25.203 14.703 1 98.88 194 GLU B N 1
ATOM 3453 C CA . GLU B 1 194 ? 10.18 26.672 14.625 1 98.88 194 GLU B CA 1
ATOM 3454 C C . GLU B 1 194 ? 8.812 27.203 14.227 1 98.88 194 GLU B C 1
ATOM 3456 O O . GLU B 1 194 ? 8.336 28.188 14.789 1 98.88 194 GLU B O 1
ATOM 3461 N N . ILE B 1 195 ? 8.234 26.562 13.266 1 98.94 195 ILE B N 1
ATOM 3462 C CA . ILE B 1 195 ? 6.906 26.969 12.812 1 98.94 195 ILE B CA 1
ATOM 3463 C C . ILE B 1 195 ? 5.898 26.812 13.945 1 98.94 195 ILE B C 1
ATOM 3465 O O . ILE B 1 195 ? 5.086 27.703 14.195 1 98.94 195 ILE B O 1
ATOM 3469 N N . ALA B 1 196 ? 5.945 25.672 14.609 1 98.94 196 ALA B N 1
ATOM 3470 C CA . ALA B 1 196 ? 5.035 25.422 15.719 1 98.94 196 ALA B CA 1
ATOM 3471 C C . ALA B 1 196 ? 5.152 26.516 16.781 1 98.94 196 ALA B C 1
ATOM 3473 O O . ALA B 1 196 ? 4.141 26.984 17.297 1 98.94 196 ALA B O 1
ATOM 3474 N N . LYS B 1 197 ? 6.375 26.875 17.094 1 98.88 197 LYS B N 1
ATOM 3475 C CA . LYS B 1 197 ? 6.641 27.922 18.078 1 98.88 197 LYS B CA 1
ATOM 3476 C C . LYS B 1 197 ? 6.059 29.25 17.641 1 98.88 197 LYS B C 1
ATOM 3478 O O . LYS B 1 197 ? 5.309 29.891 18.375 1 98.88 197 LYS B O 1
ATOM 3483 N N . LYS B 1 198 ? 6.41 29.672 16.422 1 98.88 198 LYS B N 1
ATOM 3484 C CA . LYS B 1 198 ? 5.953 30.938 15.875 1 98.88 198 LYS B CA 1
ATOM 3485 C C . LYS B 1 198 ? 4.434 30.984 15.766 1 98.88 198 LYS B C 1
ATOM 3487 O O . LYS B 1 198 ? 3.816 32.031 15.938 1 98.88 198 LYS B O 1
ATOM 3492 N N . ALA B 1 199 ? 3.826 29.828 15.492 1 98.88 199 ALA B N 1
ATOM 3493 C CA . ALA B 1 199 ? 2.381 29.719 15.312 1 98.88 199 ALA B CA 1
ATOM 3494 C C . ALA B 1 199 ? 1.667 29.578 16.656 1 98.88 199 ALA B C 1
ATOM 3496 O O . ALA B 1 199 ? 0.436 29.547 16.703 1 98.88 199 ALA B O 1
ATOM 3497 N N . GLU B 1 200 ? 2.418 29.484 17.734 1 98.75 200 GLU B N 1
ATOM 3498 C CA . GLU B 1 200 ? 1.873 29.344 19.078 1 98.75 200 GLU B CA 1
ATOM 3499 C C . GLU B 1 200 ? 1.008 28.094 19.188 1 98.75 200 GLU B C 1
ATOM 3501 O O . GLU B 1 200 ? -0.091 28.125 19.734 1 98.75 200 GLU B O 1
ATOM 3506 N N . CYS B 1 201 ? 1.417 27.016 18.562 1 98.88 201 CYS B N 1
ATOM 3507 C CA . CYS B 1 201 ? 0.729 25.734 18.688 1 98.88 201 CYS B CA 1
ATOM 3508 C C . CYS B 1 201 ? 0.845 25.188 20.109 1 98.88 201 CYS B C 1
ATOM 3510 O O . CYS B 1 201 ? 1.772 25.547 20.844 1 98.88 201 CYS B O 1
ATOM 3512 N N . LYS B 1 202 ? -0.099 24.391 20.516 1 98.88 202 LYS B N 1
ATOM 3513 C CA . LYS B 1 202 ? -0.025 23.781 21.828 1 98.88 202 LYS B CA 1
ATOM 3514 C C . LYS B 1 202 ? 0.856 22.531 21.812 1 98.88 202 LYS B C 1
ATOM 3516 O O . LYS B 1 202 ? 1.608 22.281 22.766 1 98.88 202 LYS B O 1
ATOM 3521 N N . LYS B 1 203 ? 0.755 21.75 20.75 1 98.88 203 LYS B N 1
ATOM 3522 C CA . LYS B 1 203 ? 1.512 20.5 20.625 1 98.88 203 LYS B CA 1
ATOM 3523 C C . LYS B 1 203 ? 1.938 20.281 19.172 1 98.88 203 LYS B C 1
ATOM 3525 O O . LYS B 1 203 ? 1.15 20.484 18.25 1 98.88 203 LYS B O 1
ATOM 3530 N N . LEU B 1 204 ? 3.178 19.891 19.016 1 98.94 204 LEU B N 1
ATOM 3531 C CA . LEU B 1 204 ? 3.717 19.5 17.719 1 98.94 204 LEU B CA 1
ATOM 3532 C C . LEU B 1 204 ? 3.934 18 17.656 1 98.94 204 LEU B C 1
ATOM 3534 O O . LEU B 1 204 ? 4.504 17.406 18.578 1 98.94 204 LEU B O 1
ATOM 3538 N N . VAL B 1 205 ? 3.436 17.344 16.641 1 98.94 205 VAL B N 1
ATOM 3539 C CA . VAL B 1 205 ? 3.76 15.953 16.344 1 98.94 205 VAL B CA 1
ATOM 3540 C C . VAL B 1 205 ? 4.418 15.875 14.961 1 98.94 205 VAL B C 1
ATOM 3542 O O . VAL B 1 205 ? 3.807 16.219 13.953 1 98.94 205 VAL B O 1
ATOM 3545 N N . LEU B 1 206 ? 5.664 15.445 14.938 1 98.94 206 LEU B N 1
ATOM 3546 C CA . LEU B 1 206 ? 6.375 15.281 13.672 1 98.94 206 LEU B CA 1
ATOM 3547 C C . LEU B 1 206 ? 5.945 14 12.969 1 98.94 206 LEU B C 1
ATOM 3549 O O . LEU B 1 206 ? 5.824 12.945 13.609 1 98.94 206 LEU B O 1
ATOM 3553 N N . THR B 1 207 ? 5.684 14.117 11.641 1 98.88 207 THR B N 1
ATOM 3554 C CA . THR B 1 207 ? 5.285 12.969 10.844 1 98.88 207 THR B CA 1
ATOM 3555 C C . THR B 1 207 ? 6.027 12.953 9.508 1 98.88 207 THR B C 1
ATOM 3557 O O . THR B 1 207 ? 6.996 13.688 9.328 1 98.88 207 THR B O 1
ATOM 3560 N N . HIS B 1 208 ? 5.602 11.969 8.578 1 98.88 208 HIS B N 1
ATOM 3561 C CA . HIS B 1 208 ? 6.25 11.75 7.289 1 98.88 208 HIS B CA 1
ATOM 3562 C C . HIS B 1 208 ? 7.723 11.406 7.465 1 98.88 208 HIS B C 1
ATOM 3564 O O . HIS B 1 208 ? 8.586 12 6.816 1 98.88 208 HIS B O 1
ATOM 3570 N N . LEU B 1 209 ? 8.039 10.539 8.383 1 98.69 209 LEU B N 1
ATOM 3571 C CA . LEU B 1 209 ? 9.383 10.227 8.852 1 98.69 209 LEU B CA 1
ATOM 3572 C C . LEU B 1 209 ? 10.094 9.289 7.875 1 98.69 209 LEU B C 1
ATOM 3574 O O . LEU B 1 209 ? 9.5 8.312 7.402 1 98.69 209 LEU B O 1
ATOM 3578 N N . SER B 1 210 ? 11.32 9.609 7.574 1 98.06 210 SER B N 1
ATOM 3579 C CA . SER B 1 210 ? 12.125 8.688 6.77 1 98.06 210 SER B CA 1
ATOM 3580 C C . SER B 1 210 ? 12.516 7.453 7.57 1 98.06 210 SER B C 1
ATOM 3582 O O . SER B 1 210 ? 13.055 7.566 8.672 1 98.06 210 SER B O 1
ATOM 3584 N N . PRO B 1 211 ? 12.359 6.289 6.984 1 97.31 211 PRO B N 1
ATOM 3585 C CA . PRO B 1 211 ? 12.781 5.082 7.703 1 97.31 211 PRO B CA 1
ATOM 3586 C C . PRO B 1 211 ? 14.297 4.984 7.859 1 97.31 211 PRO B C 1
ATOM 3588 O O . PRO B 1 211 ? 14.789 4.133 8.609 1 97.31 211 PRO B O 1
ATOM 3591 N N . LEU B 1 212 ? 15.039 5.855 7.227 1 97 212 LEU B N 1
ATOM 3592 C CA . LEU B 1 212 ? 16.5 5.797 7.234 1 97 212 LEU B CA 1
ATOM 3593 C C . LEU B 1 212 ? 17.078 6.703 8.312 1 97 212 LEU B C 1
ATOM 3595 O O . LEU B 1 212 ? 18.297 6.781 8.477 1 97 212 LEU B O 1
ATOM 3599 N N . ILE B 1 213 ? 16.219 7.465 9.023 1 97.62 213 ILE B N 1
ATOM 3600 C CA . ILE B 1 213 ? 16.656 8.391 10.062 1 97.62 213 ILE B CA 1
ATOM 3601 C C . ILE B 1 213 ? 16.125 7.934 11.414 1 97.62 213 ILE B C 1
ATOM 3603 O O . ILE B 1 213 ? 14.953 7.543 11.531 1 97.62 213 ILE B O 1
ATOM 3607 N N . PHE B 1 214 ? 16.969 7.941 12.438 1 97.25 214 PHE B N 1
ATOM 3608 C CA . PHE B 1 214 ? 16.578 7.516 13.773 1 97.25 214 PHE B CA 1
ATOM 3609 C C . PHE B 1 214 ? 15.586 8.492 14.391 1 97.25 214 PHE B C 1
ATOM 3611 O O . PHE B 1 214 ? 15.773 9.711 14.32 1 97.25 214 PHE B O 1
ATOM 3618 N N . ILE B 1 215 ? 14.594 7.961 14.977 1 97 215 ILE B N 1
ATOM 3619 C CA . ILE B 1 215 ? 13.5 8.742 15.531 1 97 215 ILE B CA 1
ATOM 3620 C C . ILE B 1 215 ? 14.039 9.734 16.562 1 97 215 ILE B C 1
ATOM 3622 O O . ILE B 1 215 ? 13.562 10.867 16.641 1 97 215 ILE B O 1
ATOM 3626 N N . ASN B 1 216 ? 14.977 9.32 17.344 1 97.94 216 ASN B N 1
ATOM 3627 C CA . ASN B 1 216 ? 15.531 10.18 18.391 1 97.94 216 ASN B CA 1
ATOM 3628 C C . ASN B 1 216 ? 16.203 11.414 17.797 1 97.94 216 ASN B C 1
ATOM 3630 O O . ASN B 1 216 ? 16.234 12.469 18.438 1 97.94 216 ASN B O 1
ATOM 3634 N N . ASP B 1 217 ? 16.75 11.289 16.578 1 98.62 217 ASP B N 1
ATOM 3635 C CA . ASP B 1 217 ? 17.406 12.43 15.938 1 98.62 217 ASP B CA 1
ATOM 3636 C C . ASP B 1 217 ? 16.391 13.523 15.609 1 98.62 217 ASP B C 1
ATOM 3638 O O . ASP B 1 217 ? 16.688 14.711 15.781 1 98.62 217 ASP B O 1
ATOM 3642 N N . TYR B 1 218 ? 15.195 13.148 15.18 1 98.62 218 TYR B N 1
ATOM 3643 C CA . TYR B 1 218 ? 14.125 14.102 14.938 1 98.62 218 TYR B CA 1
ATOM 3644 C C . TYR B 1 218 ? 13.75 14.836 16.219 1 98.62 218 TYR B C 1
ATOM 3646 O O . TYR B 1 218 ? 13.641 16.062 16.234 1 98.62 218 TYR B O 1
ATOM 3654 N N . TYR B 1 219 ? 13.539 14.039 17.25 1 98.62 219 TYR B N 1
ATOM 3655 C CA . TYR B 1 219 ? 13.078 14.562 18.516 1 98.62 219 TYR B CA 1
ATOM 3656 C C . TYR B 1 219 ? 14.078 15.555 19.094 1 98.62 219 TYR B C 1
ATOM 3658 O O . TYR B 1 219 ? 13.711 16.672 19.484 1 98.62 219 TYR B O 1
ATOM 3666 N N . GLU B 1 220 ? 15.352 15.125 19.141 1 98.56 220 GLU B N 1
ATOM 3667 C CA . GLU B 1 220 ? 16.406 15.953 19.719 1 98.56 220 GLU B CA 1
ATOM 3668 C C . GLU B 1 220 ? 16.531 17.281 18.984 1 98.56 220 GLU B C 1
ATOM 3670 O O . GLU B 1 220 ? 16.781 18.328 19.609 1 98.56 220 GLU B O 1
ATOM 3675 N N . GLU B 1 221 ? 16.344 17.188 17.781 1 98.31 221 GLU B N 1
ATOM 3676 C CA . GLU B 1 221 ? 16.453 18.406 16.984 1 98.31 221 GLU B CA 1
ATOM 3677 C C . GLU B 1 221 ? 15.258 19.328 17.219 1 98.31 221 GLU B C 1
ATOM 3679 O O . GLU B 1 221 ? 15.422 20.531 17.406 1 98.31 221 GLU B O 1
ATOM 3684 N N . ALA B 1 222 ? 14.102 18.812 17.188 1 98.81 222 ALA B N 1
ATOM 3685 C CA . ALA B 1 222 ? 12.867 19.594 17.25 1 98.81 222 ALA B CA 1
ATOM 3686 C C . ALA B 1 222 ? 12.68 20.203 18.641 1 98.81 222 ALA B C 1
ATOM 3688 O O . ALA B 1 222 ? 12.258 21.359 18.766 1 98.81 222 ALA B O 1
ATOM 3689 N N . VAL B 1 223 ? 13.031 19.469 19.688 1 98.56 223 VAL B N 1
ATOM 3690 C CA . VAL B 1 223 ? 12.727 19.859 21.062 1 98.56 223 VAL B CA 1
ATOM 3691 C C . VAL B 1 223 ? 13.547 21.078 21.438 1 98.56 223 VAL B C 1
ATOM 3693 O O . VAL B 1 223 ? 13.172 21.844 22.328 1 98.56 223 VAL B O 1
ATOM 3696 N N . LYS B 1 224 ? 14.609 21.328 20.766 1 98.12 224 LYS B N 1
ATOM 3697 C CA . LYS B 1 224 ? 15.438 22.516 21 1 98.12 224 LYS B CA 1
ATOM 3698 C C . LYS B 1 224 ? 14.672 23.797 20.688 1 98.12 224 LYS B C 1
ATOM 3700 O O . LYS B 1 224 ? 14.977 24.859 21.219 1 98.12 224 LYS B O 1
ATOM 3705 N N . PHE B 1 225 ? 13.703 23.688 19.828 1 98.31 225 PHE B N 1
ATOM 3706 C CA . PHE B 1 225 ? 12.984 24.875 19.359 1 98.31 225 PHE B CA 1
ATOM 3707 C C . PHE B 1 225 ? 11.578 24.906 19.922 1 98.31 225 PHE B C 1
ATOM 3709 O O . PHE B 1 225 ? 10.992 25.984 20.078 1 98.31 225 PHE B O 1
ATOM 3716 N N . PHE B 1 226 ? 11.039 23.75 20.141 1 98.75 226 PHE B N 1
ATOM 3717 C CA . PHE B 1 226 ? 9.672 23.641 20.641 1 98.75 226 PHE B CA 1
ATOM 3718 C C . PHE B 1 226 ? 9.547 22.469 21.594 1 98.75 226 PHE B C 1
ATOM 3720 O O . PHE B 1 226 ? 9.422 21.312 21.172 1 98.75 226 PHE B O 1
ATOM 3727 N N . GLU B 1 227 ? 9.438 22.688 22.875 1 98.38 227 GLU B N 1
ATOM 3728 C CA . GLU B 1 227 ? 9.547 21.688 23.922 1 98.38 227 GLU B CA 1
ATOM 3729 C C . GLU B 1 227 ? 8.438 20.641 23.828 1 98.38 227 GLU B C 1
ATOM 3731 O O . GLU B 1 227 ? 8.672 19.453 24 1 98.38 227 GLU B O 1
ATOM 3736 N N . ASN B 1 228 ? 7.168 21.047 23.547 1 98.69 228 ASN B N 1
ATOM 3737 C CA . ASN B 1 228 ? 6.047 20.125 23.5 1 98.69 228 ASN B CA 1
ATOM 3738 C C . ASN B 1 228 ? 5.945 19.438 22.141 1 98.69 228 ASN B C 1
ATOM 3740 O O . ASN B 1 228 ? 4.969 19.641 21.406 1 98.69 228 ASN B O 1
ATOM 3744 N N . THR B 1 229 ? 6.98 18.688 21.844 1 98.75 229 THR B N 1
ATOM 3745 C CA . THR B 1 229 ? 7.117 17.969 20.594 1 98.75 229 THR B CA 1
ATOM 3746 C C . THR B 1 229 ? 7.051 16.469 20.828 1 98.75 229 THR B C 1
ATOM 3748 O O . THR B 1 229 ? 7.629 15.953 21.781 1 98.75 229 THR B O 1
ATOM 3751 N N . GLU B 1 230 ? 6.289 15.758 20.031 1 98.75 230 GLU B N 1
ATOM 3752 C CA . GLU B 1 230 ? 6.297 14.297 19.953 1 98.75 230 GLU B CA 1
ATOM 3753 C C . GLU B 1 230 ? 6.582 13.828 18.531 1 98.75 230 GLU B C 1
ATOM 3755 O O . GLU B 1 230 ? 6.445 14.594 17.578 1 98.75 230 GLU B O 1
ATOM 3760 N N . ILE B 1 231 ? 7.035 12.633 18.406 1 98.81 231 ILE B N 1
ATOM 3761 C CA . ILE B 1 231 ? 7.203 11.969 17.125 1 98.81 231 ILE B CA 1
ATOM 3762 C C . ILE B 1 231 ? 6.047 11.008 16.875 1 98.81 231 ILE B C 1
ATOM 3764 O O . ILE B 1 231 ? 5.703 10.211 17.75 1 98.81 231 ILE B O 1
ATOM 3768 N N . ALA B 1 232 ? 5.461 11.117 15.703 1 98.75 232 ALA B N 1
ATOM 3769 C CA . ALA B 1 232 ? 4.336 10.242 15.383 1 98.75 232 ALA B CA 1
ATOM 3770 C C . ALA B 1 232 ? 4.734 8.773 15.484 1 98.75 232 ALA B C 1
ATOM 3772 O O . ALA B 1 232 ? 5.824 8.391 15.055 1 98.75 232 ALA B O 1
ATOM 3773 N N . ASN B 1 233 ? 3.912 8.031 16.062 1 97.81 233 ASN B N 1
ATOM 3774 C CA . ASN B 1 233 ? 4.078 6.582 16.188 1 97.81 233 ASN B CA 1
ATOM 3775 C C . ASN B 1 233 ? 2.83 5.836 15.734 1 97.81 233 ASN B C 1
ATOM 3777 O O . ASN B 1 233 ? 1.71 6.309 15.93 1 97.81 233 ASN B O 1
ATOM 3781 N N . ASP B 1 234 ? 3.088 4.648 15.195 1 97.5 234 ASP B N 1
ATOM 3782 C CA . ASP B 1 234 ? 1.988 3.842 14.672 1 97.5 234 ASP B CA 1
ATOM 3783 C C . ASP B 1 234 ? 0.902 3.646 15.734 1 97.5 234 ASP B C 1
ATOM 3785 O O . ASP B 1 234 ? 1.19 3.232 16.859 1 97.5 234 ASP B O 1
ATOM 3789 N N . PHE B 1 235 ? -0.339 4.012 15.398 1 98.5 235 PHE B N 1
ATOM 3790 C CA . PHE B 1 235 ? -1.572 3.742 16.125 1 98.5 235 PHE B CA 1
ATOM 3791 C C . PHE B 1 235 ? -1.686 4.645 17.359 1 98.5 235 PHE B C 1
ATOM 3793 O O . PHE B 1 235 ? -2.607 4.496 18.156 1 98.5 235 PHE B O 1
ATOM 3800 N N . GLU B 1 236 ? -0.689 5.508 17.562 1 98.69 236 GLU B N 1
ATOM 3801 C CA . GLU B 1 236 ? -0.836 6.488 18.625 1 98.69 236 GLU B CA 1
ATOM 3802 C C . GLU B 1 236 ? -2.076 7.352 18.422 1 98.69 236 GLU B C 1
ATOM 3804 O O . GLU B 1 236 ? -2.385 7.742 17.297 1 98.69 236 GLU B O 1
ATOM 3809 N N . VAL B 1 237 ? -2.779 7.629 19.516 1 98.75 237 VAL B N 1
ATOM 3810 C CA . VAL B 1 237 ? -3.994 8.438 19.469 1 98.75 237 VAL B CA 1
ATOM 3811 C C . VAL B 1 237 ? -3.754 9.766 20.188 1 98.75 237 VAL B C 1
ATOM 3813 O O . VAL B 1 237 ? -3.256 9.789 21.312 1 98.75 237 VAL B O 1
ATOM 3816 N N . TYR B 1 238 ? -4.07 10.859 19.562 1 98.69 238 TYR B N 1
ATOM 3817 C CA . TYR B 1 238 ? -4.023 12.203 20.125 1 98.69 238 TYR B CA 1
ATOM 3818 C C . TYR B 1 238 ? -5.422 12.773 20.297 1 98.69 238 TYR B C 1
ATOM 3820 O O . TYR B 1 238 ? -6.156 12.945 19.328 1 98.69 238 TYR B O 1
ATOM 3828 N N . VAL B 1 239 ? -5.781 13.078 21.516 1 97.88 239 VAL B N 1
ATOM 3829 C CA . VAL B 1 239 ? -7.082 13.68 21.812 1 97.88 239 VAL B CA 1
ATOM 3830 C C . VAL B 1 239 ? -6.949 15.195 21.859 1 97.88 239 VAL B C 1
ATOM 3832 O O . VAL B 1 239 ? -6.086 15.734 22.547 1 97.88 239 VAL B O 1
ATOM 3835 N N . ILE B 1 240 ? -7.805 15.852 21.062 1 97.19 240 ILE B N 1
ATOM 3836 C CA . ILE B 1 240 ? -7.777 17.312 20.953 1 97.19 240 ILE B CA 1
ATOM 3837 C C . ILE B 1 240 ? -8.961 17.906 21.703 1 97.19 240 ILE B C 1
ATOM 3839 O O . ILE B 1 240 ? -10.117 17.578 21.422 1 97.19 240 ILE B O 1
#

Radius of gyration: 22.8 Å; Cα contacts (8 Å, |Δi|>4): 1322; chains: 2; bounding box: 50×66×48 Å

Secondary structure (DSSP, 8-state):
-EEEEEE-B-SS--TT--BSEEEEEETTEEEEE---TTHHHHHTTTS-GGG--EEE-SB--HHHHTTHHHHHHHHHHHHHTT--SSPEEEEE-S-SHHHHHHT-STT-EEEEE--TT-EEEETTEEEEEEE--SSS-BEEEEEEETTEEEEE--S----HHHHHHTTT-SEEEEE--B-TT--SSS-BHHHHHHHHHHTT-S-EEEESB-TTS-HHHHHHHHHTT-SSEEE--TT-EEE-/-EEEEEE-B-SS--TT--BSEEEEEETTEEEEE---TTHHHHHTTTS-GGG--EEE-S---HHHHTTHHHHHHHHHHHHHTT--SSPEEEEE-S-SHHHHHHH-STT-EEEEE--TT-EEEETTEEEEEEE--SSS--EEEEEEETTEEEEE--S----HHHHHHTTT-SEEEEE--B-TT--SSS-BHHHHHHHHHHTT-S-EEEESB-TTS-HHHHHHHHHTT-SSEEE--TT-EEE-

Sequence (480 aa):
MKVTVLGCHGPFPGPYGATSGYLVEEENTHILLDCGSGVISRYQRYYDLNRLKYIVLSHLHSDHVADMMVLRYALDIMKSRGMLTEPVKVYCPQTPENVLEDFKFKDVFDLHIVNGETILNLEGIEIFFKKMMHPVETYAVKMKKGEKIFVYSGDTTYNEDLISFANKADLFLCDGNFLTGMQGPHLTAAEAAEIAKKAECKKLVLTHLSPLIFINDYYEEAVKFFENTEIANDFEVYVIMKVTVLGCHGPFPGPYGATSGYLVEEENTHILLDCGSGVISRYQRYYDLNRLKYIVLSHLHSDHVADMMVLRYALDIMKSRGMLTEPVKVYCPQTPENVLEDFKFKDVFDLHIVNGETILNLEGIEIFFKKMMHPVETYAVKMKKGEKIFVYSGDTTYNEDLISFANKADLFLCDGNFLTGMQGPHLTAAEAAEIAKKAECKKLVLTHLSPLIFINDYYEEAVKFFENTEIANDFEVYVI

Foldseek 3Di:
DKKWFAAFAPPAADVVGAFGWIWDDDDLDIEIEFDAGPRVVSVVVPPDLLSQAHYEYQAQDRRRHVCLLVSLVVLVVCVVVVSHDAAREYEYACPPVVSVVSNPDPRNYDYDHDDQPDWDADPQKIKGWHFAAAPMTGIKIWIDHPPAIEIEGTFAEQDVVLLCVCAQHQEYEAEQAADPPDDDGGYHLQSQLQSCVSSVYNAYEYGNYHNVDDLVRSVVNNCVRHVRYHYDDRRDMDDD/DKKWFAAFAPPAADVVGAFGWIWDDDDLDIEIEFDAGPRVVSVVVPPDLLSQAHYEYQAQDRRRHVCLLVSLVVLVVCVVVVSHDAAREYEYACPPVVSVVSNPDPRNYDYDHDDQPDWDADPQKIKGWDFAAAPMTGIKIWIDHPPAIEIEGTFAEQDCVLLCVCAQHQEYEAEQAADPPDDDGGYHLQSQLQSCVSSVYNAYEYGNYHNVDDPVRSVVNNCVRHVRYHYDDRGDMGDD

pLDDT: mean 97.95, std 1.5, range [89.69, 99.0]

Organism: Thermoanaerobacter italicus (strain DSM 9252 / Ab9) (NCBI:txid580331)

Solvent-accessible surface area (backbone atoms only — not comparable to full-atom values): 23152 Å² total; per-residue (Å²): 78,35,40,31,28,45,13,37,16,28,56,27,45,33,64,77,44,11,7,28,13,32,41,36,36,47,93,94,41,57,37,32,38,30,31,0,35,32,15,64,15,45,48,39,73,78,41,61,75,75,70,57,49,39,36,39,33,36,32,69,51,43,28,26,37,30,33,51,60,22,44,49,50,43,46,46,54,34,37,77,69,67,61,37,93,67,50,27,37,34,37,25,46,65,39,57,52,72,61,53,54,67,59,68,49,95,64,34,48,43,80,37,76,48,51,59,80,43,73,48,71,62,94,72,36,36,36,40,34,40,71,45,50,41,98,52,55,23,27,20,41,37,41,35,49,90,90,39,31,39,27,36,42,44,58,21,36,89,56,70,65,55,28,66,70,36,48,60,14,50,36,33,42,29,32,22,45,35,51,86,88,61,84,69,64,42,15,22,18,42,54,38,19,43,36,36,49,76,14,50,36,65,28,38,30,36,24,35,33,31,66,90,53,61,67,65,60,42,49,62,47,14,39,76,58,23,72,59,54,46,71,60,47,80,66,42,73,48,80,90,79,37,39,33,28,46,12,38,16,28,60,28,45,33,64,77,43,10,6,29,12,33,41,36,34,49,91,94,42,57,38,33,38,30,32,0,34,32,15,65,15,46,48,39,74,78,41,62,73,75,70,57,48,38,36,40,33,36,33,68,51,44,28,27,36,29,33,53,59,21,44,50,51,44,47,46,52,35,37,77,69,67,59,38,93,66,51,29,37,33,37,27,47,63,39,58,54,74,60,52,54,67,58,70,49,93,65,33,50,44,79,39,77,48,51,59,79,44,73,46,70,63,96,71,34,36,35,40,34,41,72,44,50,40,99,51,56,25,28,21,40,38,39,35,49,89,91,40,31,39,28,38,41,42,56,21,35,88,55,70,65,57,26,66,71,37,48,58,12,50,37,33,42,29,33,24,45,34,51,88,91,62,85,69,64,44,15,22,18,44,53,39,18,43,36,37,48,76,14,50,34,64,28,38,30,36,23,35,34,33,66,90,54,62,67,64,60,43,49,62,47,15,38,78,58,24,71,58,54,47,70,60,46,80,65,42,72,46,81,90

Nearest PDB structures (foldseek):
  6kns-assembly1_A  TM=9.652E-01  e=4.031E-29  Bacillus subtilis
  1zkp-assembly1_C  TM=9.576E-01  e=5.779E-29  Bacillus anthracis str. Ames
  6kns-assembly4_D-2  TM=9.457E-01  e=2.299E-28  Bacillus subtilis
  6kns-assembly2_B-2  TM=9.460E-01  e=2.697E-27  Bacillus subtilis
  6kns-assembly3_C-2  TM=9.492E-01  e=5.886E-27  Bacillus subtilis

InterPro domains:
  IPR001279 Metallo-beta-lactamase [PF12706] (30-208)
  IPR001279 Metallo-beta-lactamase [SM00849] (18-208)
  IPR036866 Ribonuclease Z/Hydroxyacylglutathione hydrolase-like [G3DSA:3.60.15.10] (1-239)
  IPR036866 Ribonuclease Z/Hydroxyacylglutathione hydrolase-like [SSF56281] (1-237)